Protein AF-A0A919STM3-F1 (afdb_monomer_lite)

Secondary structure (DSSP, 8-state):
------TTPPPPEEEEEEEEEE-GGGHHHHHHHHHHTT-EEEEEEESSSS--EEEEEEEEEEEEHHHHHHHHHHHHHHHHHTT--EEEEEEEE-TT-BT--SSHHHHTTS-TT-EEEEEEEEEE-GGGHHHHHHHHHHHHHHTTEEEEEETT-B-TT--EEEEEEEEEES--HHHHHHHHHHHHHHHHHTT-EEEEEEEEEEEEES-GGGGBTTTB---TT-STTTSSTTHHHHHHHHHTTPPTT-TTS-TT--PPPPBTTEEEEEEE-GGGTTSTT-EEEEEEEESSHHHHHHHHHHHHHHHHHHHHHHHHSGGGGGEEEESGGGHHHHHGGGSPPP-EEEEEESSTT--TTSHHHHHHHHHHHHHT-S-TTT-EEEEEEETTTEEEEEEEEEE-TT--S----------------------------------------PPP------GGG--EEEEEEEE-S---SS--EEEPPTT-SS-EEE--HHHHHHHHHHHHHH-SS-BHHHHHHHHHHHHHS---HHHHHHHHT-TT--GGGGGG----BHHHHHHH-TTS-S-HHHHHHHHHHHHT-

Sequence (577 aa):
MGSAYPPDVSEISGDFETHVTVQAHQSDGLDVFAAEHDLKVVHIELDRGDVTHQPMLTLHGSGTLAEQIRLAGQWCDSLRQAGMHPARVKIEAAPYATGAPVVDRDAAGEPEERYFEHHVKVLLPAAAGMAGLLELTDLATSFGARLSRNARSRDADGNQARFVNQRCWGVGRETSTARLDELVNGLRAAGYEIAKIEQEYVVHDSHLDLDLGWLQPDRPEHTWARKNNDWHTKRDNANRRAPAGEPGYPPTYQPLPSAPGLYQRAAFDPAVKPYPHAFRPGEPVFTDPVQGQRWRDARRTAIQDLLTAIATSRWSEHLVLRGSVTMAAWVGEAAREPGDLDFVVTPPTLTSDSTEARQLLDGILACAGLHPGEAAESAIWTYERADGHRLAIPFDALHTHGVSDEGSRGGAALRGGAALPGGEGSRGDALSRRGGGRRSRRPLRGSRRSVEELGGSLQVDVVFGERLPVDPLPVTLPGVGVPVQAATAGLSLAWKLQWLGTDMWPQGKDLYDAVLLAEHTPVDLALVRQLLDDSTFGPETVLSWIDVDWDNLAAEHPIIEGDVERWVRRLAIALDR

Organism: NCBI:txid113560

InterPro domains:
  IPR014942 Nucleotidyl transferase AbiEii toxin, Type IV TA system [PF08843] (306-534)

Radius of gyration: 32.28 Å; chains: 1; bounding box: 70×63×106 Å

pLDDT: mean 83.09, std 20.55, range [24.83, 98.69]

Structure (mmCIF, N/CA/C/O backbone):
data_AF-A0A919STM3-F1
#
_entry.id   AF-A0A919STM3-F1
#
loop_
_atom_site.group_PDB
_atom_site.id
_atom_site.type_symbol
_atom_site.label_atom_id
_atom_site.label_alt_id
_atom_site.label_comp_id
_atom_site.label_asym_id
_atom_site.label_entity_id
_atom_site.label_seq_id
_atom_site.pdbx_PDB_ins_code
_atom_site.Cartn_x
_atom_site.Cartn_y
_atom_site.Cartn_z
_atom_site.occupancy
_atom_site.B_iso_or_equiv
_atom_site.auth_seq_id
_atom_site.auth_comp_id
_atom_site.auth_asym_id
_atom_site.auth_atom_id
_atom_site.pdbx_PDB_model_num
ATOM 1 N N . MET A 1 1 ? 37.419 27.791 -19.216 1.00 32.41 1 MET A N 1
ATOM 2 C CA . MET A 1 1 ? 38.478 26.773 -19.055 1.00 32.41 1 MET A CA 1
ATOM 3 C C . MET A 1 1 ? 37.829 25.435 -19.337 1.00 32.41 1 MET A C 1
ATOM 5 O O . MET A 1 1 ? 36.884 25.097 -18.642 1.00 32.41 1 MET A O 1
ATOM 9 N N . GLY A 1 2 ? 38.212 24.797 -20.445 1.00 34.94 2 GLY A N 1
ATOM 10 C CA . GLY A 1 2 ? 37.564 23.587 -20.951 1.00 34.94 2 GLY A CA 1
ATOM 11 C C . GLY A 1 2 ? 37.818 22.388 -20.043 1.00 34.94 2 GLY A C 1
ATOM 12 O O . GLY A 1 2 ? 38.958 22.155 -19.646 1.00 34.94 2 GLY A O 1
ATOM 13 N N . SER A 1 3 ? 36.752 21.659 -19.720 1.00 30.22 3 SER A N 1
ATOM 14 C CA . SER A 1 3 ? 36.851 20.330 -19.126 1.00 30.22 3 SER A CA 1
ATOM 15 C C . SER A 1 3 ? 37.298 19.371 -20.226 1.00 30.22 3 SER A C 1
ATOM 17 O O . SER A 1 3 ? 36.591 19.188 -21.217 1.00 30.22 3 SER A O 1
ATOM 19 N N . ALA A 1 4 ? 38.514 18.851 -20.095 1.00 33.72 4 ALA A N 1
ATOM 20 C CA . ALA A 1 4 ? 39.064 17.843 -20.982 1.00 33.72 4 ALA A CA 1
ATOM 21 C C . ALA A 1 4 ? 38.341 16.515 -20.720 1.00 33.72 4 ALA A C 1
ATOM 23 O O . ALA A 1 4 ? 38.491 15.934 -19.647 1.00 33.72 4 ALA A O 1
ATOM 24 N N . TYR A 1 5 ? 37.558 16.051 -21.693 1.00 35.06 5 TYR A N 1
ATOM 25 C CA . TYR A 1 5 ? 37.165 14.645 -21.762 1.00 35.06 5 TYR A CA 1
ATOM 26 C C . TYR A 1 5 ? 38.434 13.784 -21.914 1.00 35.06 5 TYR A C 1
ATOM 28 O O . TYR A 1 5 ? 39.370 14.215 -22.600 1.00 35.06 5 TYR A O 1
ATOM 36 N N . PRO A 1 6 ? 38.510 12.600 -21.280 1.00 37.31 6 PRO A N 1
ATOM 37 C CA . PRO A 1 6 ? 39.618 11.679 -21.501 1.00 37.31 6 PRO A CA 1
ATOM 38 C C . PRO A 1 6 ? 39.720 11.322 -23.001 1.00 37.31 6 PRO A C 1
ATOM 40 O O . PRO A 1 6 ? 38.694 11.126 -23.652 1.00 37.31 6 PRO A O 1
ATOM 43 N N . PRO A 1 7 ? 40.935 11.271 -23.574 1.00 41.50 7 PRO A N 1
ATOM 44 C CA . PRO A 1 7 ? 41.165 11.337 -25.021 1.00 41.50 7 PRO A CA 1
ATOM 45 C C . PRO A 1 7 ? 40.909 10.038 -25.811 1.00 41.50 7 PRO A C 1
ATOM 47 O O . PRO A 1 7 ? 41.457 9.910 -26.900 1.00 41.50 7 PRO A O 1
ATOM 50 N N . ASP A 1 8 ? 40.109 9.090 -25.313 1.00 51.66 8 ASP A N 1
ATOM 51 C CA . ASP A 1 8 ? 39.936 7.790 -25.992 1.00 51.66 8 ASP A CA 1
ATOM 52 C C . ASP A 1 8 ? 38.526 7.176 -25.878 1.00 51.66 8 ASP A C 1
ATOM 54 O O . ASP A 1 8 ? 38.358 5.969 -26.019 1.00 51.66 8 ASP A O 1
ATOM 58 N N . VAL A 1 9 ? 37.490 7.989 -25.627 1.00 57.66 9 VAL A N 1
ATOM 59 C CA . VAL A 1 9 ? 36.097 7.520 -25.760 1.00 57.66 9 VAL A CA 1
ATOM 60 C C . VAL A 1 9 ? 35.651 7.772 -27.193 1.00 57.66 9 VAL A C 1
ATOM 62 O O . VAL A 1 9 ? 35.680 8.912 -27.665 1.00 57.66 9 VAL A O 1
ATOM 65 N N . SER A 1 10 ? 35.258 6.712 -27.895 1.00 64.44 10 SER A N 1
ATOM 66 C CA . SER A 1 10 ? 34.808 6.822 -29.280 1.00 64.44 10 SER A CA 1
ATOM 67 C C . SER A 1 10 ? 33.567 7.727 -29.387 1.00 64.44 10 SER A C 1
ATOM 69 O O . SER A 1 10 ? 32.639 7.652 -28.575 1.00 64.44 10 SER A O 1
ATOM 71 N N . GLU A 1 11 ? 33.565 8.650 -30.357 1.00 86.81 11 GLU A N 1
ATOM 72 C CA . GLU A 1 11 ? 32.399 9.500 -30.615 1.00 86.81 11 GLU A CA 1
ATOM 73 C C . GLU A 1 11 ? 31.251 8.622 -31.125 1.00 86.81 11 GLU A C 1
ATOM 75 O O . GLU A 1 11 ? 31.368 7.986 -32.175 1.00 86.81 11 GLU A O 1
ATOM 80 N N . ILE A 1 12 ? 30.136 8.597 -30.388 1.00 93.94 12 ILE A N 1
ATOM 81 C CA . ILE A 1 12 ? 28.961 7.833 -30.803 1.00 93.94 12 ILE A CA 1
ATOM 82 C C . ILE A 1 12 ? 28.235 8.575 -31.925 1.00 93.94 12 ILE A C 1
ATOM 84 O O . ILE A 1 12 ? 27.899 9.757 -31.778 1.00 93.94 12 ILE A O 1
ATOM 88 N N . SER A 1 13 ? 27.951 7.877 -33.025 1.00 95.88 13 SER A N 1
ATOM 89 C CA . SER A 1 13 ? 27.154 8.413 -34.133 1.00 95.88 13 SER A CA 1
ATOM 90 C C . SER A 1 13 ? 26.261 7.364 -34.795 1.00 95.88 13 SER A C 1
ATOM 92 O O . SER A 1 13 ? 26.614 6.187 -34.899 1.00 95.88 13 SER A O 1
ATOM 94 N N . GLY A 1 14 ? 25.090 7.797 -35.252 1.00 96.44 14 GLY A N 1
ATOM 95 C CA . GLY A 1 14 ? 24.052 6.927 -35.800 1.00 96.44 14 GLY A CA 1
ATOM 96 C C . GLY A 1 14 ? 22.666 7.532 -35.620 1.00 96.44 14 GLY A C 1
ATOM 97 O O . GLY A 1 14 ? 22.532 8.756 -35.571 1.00 96.44 14 GLY A O 1
ATOM 98 N N . ASP A 1 15 ? 21.668 6.660 -35.516 1.00 97.62 15 ASP A N 1
ATOM 99 C CA . ASP A 1 15 ? 20.294 7.017 -35.166 1.00 97.62 15 ASP A CA 1
ATOM 100 C C . ASP A 1 15 ? 20.115 6.983 -33.644 1.00 97.62 15 ASP A C 1
ATOM 102 O O . ASP A 1 15 ? 20.692 6.126 -32.965 1.00 97.62 15 ASP A O 1
ATOM 106 N N . PHE A 1 16 ? 19.312 7.911 -33.128 1.00 97.88 16 PHE A N 1
ATOM 107 C CA . PHE A 1 16 ? 19.027 8.073 -31.710 1.00 97.88 16 PHE A CA 1
ATOM 108 C C . PHE A 1 16 ? 17.535 8.296 -31.457 1.00 97.88 16 PHE A C 1
ATOM 110 O O . PHE A 1 16 ? 16.875 9.043 -32.187 1.00 97.88 16 PHE A O 1
ATOM 117 N N . GLU A 1 17 ? 17.045 7.728 -30.361 1.00 97.81 17 GLU A N 1
ATOM 118 C CA . GLU A 1 17 ? 15.813 8.135 -29.690 1.00 97.81 17 GLU A CA 1
ATOM 119 C C . GLU A 1 17 ? 16.198 8.925 -28.426 1.00 97.81 17 GLU A C 1
ATOM 121 O O . GLU A 1 17 ? 17.200 8.656 -27.762 1.00 97.81 17 GLU A O 1
ATOM 126 N N . THR A 1 18 ? 15.478 10.003 -28.131 1.00 97.88 18 THR A N 1
ATOM 127 C CA . THR A 1 18 ? 15.703 10.815 -26.931 1.00 97.88 18 THR A CA 1
ATOM 128 C C . THR A 1 18 ? 14.398 11.012 -26.192 1.00 97.88 18 THR A C 1
ATOM 130 O O . THR A 1 18 ? 13.428 11.520 -26.757 1.00 97.88 18 THR A O 1
ATOM 133 N N . HIS A 1 19 ? 14.408 10.687 -24.905 1.00 97.94 19 HIS A N 1
ATOM 134 C CA . HIS A 1 19 ? 13.295 10.907 -24.001 1.00 97.94 19 HIS A CA 1
ATOM 135 C C . HIS A 1 19 ? 13.591 12.053 -23.043 1.00 97.94 19 HIS A C 1
ATOM 137 O O . HIS A 1 19 ? 14.604 12.049 -22.342 1.00 97.94 19 HIS A O 1
ATOM 143 N N . VAL A 1 20 ? 12.680 13.024 -22.986 1.00 97.69 20 VAL A N 1
ATOM 144 C CA . VAL A 1 20 ? 12.701 14.091 -21.981 1.00 97.69 20 VAL A CA 1
ATOM 145 C C . VAL A 1 20 ? 11.529 13.884 -21.029 1.00 97.69 20 VAL A C 1
ATOM 147 O O . VAL A 1 20 ? 10.380 14.143 -21.387 1.00 97.69 20 VAL A O 1
ATOM 150 N N . THR A 1 21 ? 11.820 13.400 -19.823 1.00 96.56 21 THR A N 1
ATOM 151 C CA . THR A 1 21 ? 10.833 13.163 -18.761 1.00 96.56 21 THR A CA 1
ATOM 152 C C . THR A 1 21 ? 10.503 14.468 -18.047 1.00 96.56 21 THR A C 1
ATOM 154 O O . THR A 1 21 ? 11.412 15.221 -17.697 1.00 96.56 21 THR A O 1
ATOM 157 N N . VAL A 1 22 ? 9.223 14.727 -17.780 1.00 91.69 22 VAL A N 1
ATOM 158 C CA . VAL A 1 22 ? 8.754 15.844 -16.934 1.00 91.69 22 VAL A CA 1
ATOM 159 C C . VAL A 1 22 ? 8.128 15.316 -15.641 1.00 91.69 22 VAL A C 1
ATOM 161 O O . VAL A 1 22 ? 7.983 14.110 -15.452 1.00 91.69 22 VAL A O 1
ATOM 164 N N . GLN A 1 23 ? 7.765 16.212 -14.725 1.00 86.06 23 GLN A N 1
ATOM 165 C CA . GLN A 1 23 ? 7.086 15.828 -13.485 1.00 86.06 23 GLN A CA 1
ATOM 166 C C . GLN A 1 23 ? 5.721 15.178 -13.773 1.00 86.06 23 GLN A C 1
ATOM 168 O O . GLN A 1 23 ? 4.986 15.650 -14.639 1.00 86.06 23 GLN A O 1
ATOM 173 N N . ALA A 1 24 ? 5.344 14.144 -13.013 1.00 84.94 24 ALA A N 1
ATOM 174 C CA . ALA A 1 24 ? 4.120 13.363 -13.246 1.00 84.94 24 ALA A CA 1
ATOM 175 C C . ALA A 1 24 ? 2.841 14.223 -13.346 1.00 84.94 24 ALA A C 1
ATOM 177 O O . ALA A 1 24 ? 2.043 14.054 -14.266 1.00 84.94 24 ALA A O 1
ATOM 178 N N . HIS A 1 25 ? 2.693 15.218 -12.461 1.00 81.19 25 HIS A N 1
ATOM 179 C CA . HIS A 1 25 ? 1.550 16.143 -12.447 1.00 81.19 25 HIS A CA 1
ATOM 180 C C . HIS A 1 25 ? 1.476 17.076 -13.674 1.00 81.19 25 HIS A C 1
ATOM 182 O O . HIS A 1 25 ? 0.496 17.796 -13.835 1.00 81.19 25 HIS A O 1
ATOM 188 N N . GLN A 1 26 ? 2.506 17.095 -14.529 1.00 83.31 26 GLN A N 1
ATOM 189 C CA . GLN A 1 26 ? 2.565 17.903 -15.751 1.00 83.31 26 GLN A CA 1
ATOM 190 C C . GLN A 1 26 ? 2.187 17.102 -17.010 1.00 83.31 26 GLN A C 1
ATOM 192 O O . GLN A 1 26 ? 2.305 17.636 -18.109 1.00 83.31 26 GLN A O 1
ATOM 197 N N . SER A 1 27 ? 1.719 15.850 -16.872 1.00 86.06 27 SER A N 1
ATOM 198 C CA . SER A 1 27 ? 1.354 14.976 -18.003 1.00 86.06 27 SER A CA 1
ATOM 199 C C . SER A 1 27 ? 0.359 15.632 -18.972 1.00 86.06 27 SER A C 1
ATOM 201 O O . SER A 1 27 ? 0.593 15.609 -20.177 1.00 86.06 27 SER A O 1
ATOM 203 N N . ASP A 1 28 ? -0.713 16.254 -18.472 1.00 83.62 28 ASP A N 1
ATOM 204 C CA . ASP A 1 28 ? -1.732 16.883 -19.331 1.00 83.62 28 ASP A CA 1
ATOM 205 C C . ASP A 1 28 ? -1.168 18.090 -20.097 1.00 83.62 28 ASP A C 1
ATOM 207 O O . ASP A 1 28 ? -1.452 18.289 -21.277 1.00 83.62 28 ASP A O 1
ATOM 211 N N . GLY A 1 29 ? -0.319 18.885 -19.438 1.00 86.38 29 GLY A N 1
ATOM 212 C CA . GLY A 1 29 ? 0.375 20.006 -20.075 1.00 86.38 29 GLY A CA 1
ATOM 213 C C . GLY A 1 29 ? 1.368 19.543 -21.143 1.00 86.38 29 GLY A C 1
ATOM 214 O O . GLY A 1 29 ? 1.496 20.186 -22.186 1.00 86.38 29 GLY A O 1
ATOM 215 N N . LEU A 1 30 ? 2.026 18.402 -20.915 1.00 92.12 30 LEU A N 1
ATOM 216 C CA . LEU A 1 30 ? 2.942 17.802 -21.879 1.00 92.12 30 LEU A CA 1
ATOM 217 C C . LEU A 1 30 ? 2.215 17.337 -23.145 1.00 92.12 30 LEU A C 1
ATOM 219 O O . LEU A 1 30 ? 2.753 17.509 -24.234 1.00 92.12 30 LEU A O 1
ATOM 223 N N . ASP A 1 31 ? 1.001 16.793 -23.022 1.00 89.62 31 ASP A N 1
ATOM 224 C CA . ASP A 1 31 ? 0.201 16.376 -24.181 1.00 89.62 31 ASP A CA 1
ATOM 225 C C . ASP A 1 31 ? -0.165 17.557 -25.079 1.00 89.62 31 ASP A C 1
ATOM 227 O O . ASP A 1 31 ? -0.036 17.469 -26.301 1.00 89.62 31 ASP A O 1
ATOM 231 N N . VAL A 1 32 ? -0.575 18.675 -24.474 1.00 92.00 32 VAL A N 1
ATOM 232 C CA . VAL A 1 32 ? -0.877 19.910 -25.211 1.00 92.00 32 VAL A CA 1
ATOM 233 C C . VAL A 1 32 ? 0.372 20.411 -25.933 1.00 92.00 32 VAL A C 1
ATOM 235 O O . VAL A 1 32 ? 0.332 20.636 -27.141 1.00 92.00 32 VAL A O 1
ATOM 238 N N . PHE A 1 33 ? 1.497 20.511 -25.220 1.00 94.25 33 PHE A N 1
ATOM 239 C CA . PHE A 1 33 ? 2.763 20.951 -25.802 1.00 94.25 33 PHE A CA 1
ATOM 240 C C . PHE A 1 33 ? 3.212 20.047 -26.955 1.00 94.25 33 PHE A C 1
ATOM 242 O O . PHE A 1 33 ? 3.589 20.521 -28.023 1.00 94.25 33 PHE A O 1
ATOM 249 N N . ALA A 1 34 ? 3.160 18.731 -26.768 1.00 94.38 34 ALA A N 1
ATOM 250 C CA . ALA A 1 34 ? 3.586 17.791 -27.790 1.00 94.38 34 ALA A CA 1
ATOM 251 C C . ALA A 1 34 ? 2.698 17.856 -29.040 1.00 94.38 34 ALA A C 1
ATOM 253 O O . ALA A 1 34 ? 3.223 17.808 -30.148 1.00 94.38 34 ALA A O 1
ATOM 254 N N . ALA A 1 35 ? 1.383 18.040 -28.883 1.00 93.25 35 ALA A N 1
ATOM 255 C CA . ALA A 1 35 ? 0.468 18.223 -30.009 1.00 93.25 35 ALA A CA 1
ATOM 256 C C . ALA A 1 35 ? 0.754 19.513 -30.799 1.00 93.25 35 ALA A C 1
ATOM 258 O O . ALA A 1 35 ? 0.709 19.499 -32.028 1.00 93.25 35 ALA A O 1
ATOM 259 N N . GLU A 1 36 ? 1.086 20.615 -30.119 1.00 95.12 36 GLU A N 1
ATOM 260 C CA . GLU A 1 36 ? 1.466 21.883 -30.765 1.00 95.12 36 GLU A CA 1
ATOM 261 C C . GLU A 1 36 ? 2.778 21.782 -31.557 1.00 95.12 36 GLU A C 1
ATOM 263 O O . GLU A 1 36 ? 2.979 22.513 -32.531 1.00 95.12 36 GLU A O 1
ATOM 268 N N . HIS A 1 37 ? 3.657 20.864 -31.157 1.00 94.31 37 HIS A N 1
ATOM 269 C CA . HIS A 1 37 ? 4.985 20.677 -31.732 1.00 94.31 37 HIS A CA 1
ATOM 270 C C . HIS A 1 37 ? 5.132 19.411 -32.599 1.00 94.31 37 HIS A C 1
ATOM 272 O O . HIS A 1 37 ? 6.238 19.140 -33.062 1.00 94.31 37 HIS A O 1
ATOM 278 N N . ASP A 1 38 ? 4.041 18.676 -32.852 1.00 94.00 38 ASP A N 1
ATOM 279 C CA . ASP A 1 38 ? 4.005 17.405 -33.603 1.00 94.00 38 ASP A CA 1
ATOM 280 C C . ASP A 1 38 ? 4.974 16.341 -33.050 1.00 94.00 38 ASP A C 1
ATOM 282 O O . ASP A 1 38 ? 5.724 15.681 -33.770 1.00 94.00 38 ASP A O 1
ATOM 286 N N . LEU A 1 39 ? 4.988 16.200 -31.723 1.00 94.44 39 LEU A N 1
ATOM 287 C CA . LEU A 1 39 ? 5.850 15.274 -30.998 1.00 94.44 39 LEU A CA 1
ATOM 288 C C . LEU A 1 39 ? 5.059 14.152 -30.330 1.00 94.44 39 LEU A C 1
ATOM 290 O O . LEU A 1 39 ? 3.897 14.289 -29.950 1.00 94.44 39 LEU A O 1
ATOM 294 N N . LYS A 1 40 ? 5.730 13.016 -30.143 1.00 93.75 40 LYS A N 1
ATOM 295 C CA . LYS A 1 40 ? 5.160 11.843 -29.479 1.00 93.75 40 LYS A CA 1
ATOM 296 C C . LYS A 1 40 ? 5.336 11.953 -27.965 1.00 93.75 40 LYS A C 1
ATOM 298 O O . LYS A 1 40 ? 6.443 12.194 -27.485 1.00 93.75 40 LYS A O 1
ATOM 303 N N . VAL A 1 41 ? 4.267 11.674 -27.221 1.00 93.19 41 VAL A N 1
ATOM 304 C CA . VAL A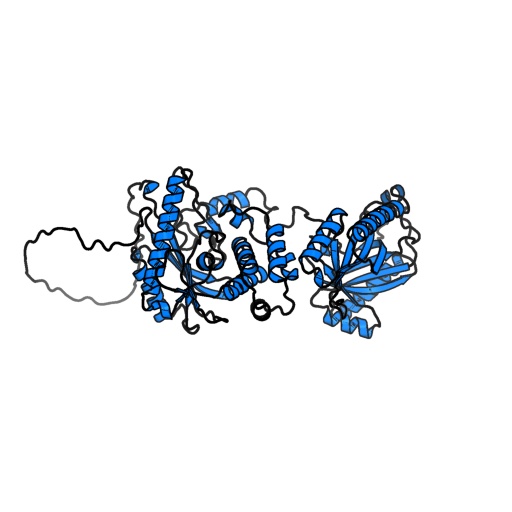 1 41 ? 4.309 11.476 -25.764 1.00 93.19 41 VAL A CA 1
ATOM 305 C C . VAL A 1 41 ? 4.173 9.998 -25.439 1.00 93.19 41 VAL A C 1
ATOM 307 O O . VAL A 1 41 ? 3.324 9.293 -25.990 1.00 93.19 41 VAL A O 1
ATOM 310 N N . VAL A 1 42 ? 4.997 9.533 -24.508 1.00 91.88 42 VAL A N 1
ATOM 311 C CA . VAL A 1 42 ? 4.862 8.229 -23.864 1.00 91.88 42 VAL A CA 1
ATOM 312 C C . VAL A 1 42 ? 4.752 8.469 -22.364 1.00 91.88 42 VAL A C 1
ATOM 314 O O . VAL A 1 42 ? 5.524 9.242 -21.813 1.00 91.88 42 VAL A O 1
ATOM 317 N N . HIS A 1 43 ? 3.802 7.820 -21.696 1.00 92.12 43 HIS A N 1
ATOM 318 C CA . HIS A 1 43 ? 3.705 7.849 -20.238 1.00 92.12 43 HIS A CA 1
ATOM 319 C C . HIS A 1 43 ? 4.002 6.446 -19.725 1.00 92.12 43 HIS A C 1
ATOM 321 O O . HIS A 1 43 ? 3.151 5.560 -19.816 1.00 92.12 43 HIS A O 1
ATOM 327 N N . ILE A 1 44 ? 5.222 6.241 -19.232 1.00 92.44 44 ILE A N 1
ATOM 328 C CA . ILE A 1 44 ? 5.630 4.960 -18.662 1.00 92.44 44 ILE A CA 1
ATOM 329 C C . ILE A 1 44 ? 5.267 4.923 -17.182 1.00 92.44 44 ILE A C 1
ATOM 331 O O . ILE A 1 44 ? 5.584 5.840 -16.431 1.00 92.44 44 ILE A O 1
ATOM 335 N N . GLU A 1 45 ? 4.596 3.847 -16.794 1.00 91.62 45 GLU A N 1
ATOM 336 C CA . GLU A 1 45 ? 4.315 3.480 -15.415 1.00 91.62 45 GLU A CA 1
ATOM 337 C C . GLU A 1 45 ? 5.177 2.277 -15.035 1.00 91.62 45 GLU A C 1
ATOM 339 O O . GLU A 1 45 ? 5.117 1.234 -15.694 1.00 91.62 45 GLU A O 1
ATOM 344 N N . LEU A 1 46 ? 5.991 2.426 -13.995 1.00 91.44 46 LEU A N 1
ATOM 345 C CA . LEU A 1 46 ? 6.807 1.350 -13.436 1.00 91.44 46 LEU A CA 1
ATOM 346 C C . LEU A 1 46 ? 5.974 0.472 -12.495 1.00 91.44 46 LEU A C 1
ATOM 348 O O . LEU A 1 46 ? 5.064 0.965 -11.832 1.00 91.44 46 LEU A O 1
ATOM 352 N N . ASP A 1 47 ? 6.310 -0.819 -12.401 1.00 86.94 47 ASP A N 1
ATOM 353 C CA . ASP A 1 47 ? 5.632 -1.757 -11.490 1.00 86.94 47 ASP A CA 1
ATOM 354 C C . ASP A 1 47 ? 5.854 -1.448 -9.995 1.00 86.94 47 ASP A C 1
ATOM 356 O O . ASP A 1 47 ? 5.061 -1.867 -9.154 1.00 86.94 47 ASP A O 1
ATOM 360 N N . ARG A 1 48 ? 6.920 -0.703 -9.672 1.00 84.56 48 ARG A N 1
ATOM 361 C CA . ARG A 1 48 ? 7.237 -0.093 -8.369 1.00 84.56 48 ARG A CA 1
ATOM 362 C C . ARG A 1 48 ? 8.411 0.882 -8.510 1.00 84.56 48 ARG A C 1
ATOM 364 O O . ARG A 1 48 ? 8.997 1.002 -9.583 1.00 84.56 48 ARG A O 1
ATOM 371 N N . GLY A 1 49 ? 8.790 1.511 -7.403 1.00 82.56 49 GLY A N 1
ATOM 372 C CA . GLY A 1 49 ? 9.892 2.468 -7.305 1.00 82.56 49 GLY A CA 1
ATOM 373 C C . GLY A 1 49 ? 9.416 3.791 -6.717 1.00 82.56 49 GLY A C 1
ATOM 374 O O . GLY A 1 49 ? 8.214 4.005 -6.567 1.00 82.56 49 GLY A O 1
ATOM 375 N N . ASP A 1 50 ? 10.355 4.675 -6.396 1.00 80.38 50 ASP A N 1
ATOM 376 C CA . ASP A 1 50 ? 10.041 5.957 -5.750 1.00 80.38 50 ASP A CA 1
ATOM 377 C C . ASP A 1 50 ? 9.277 6.901 -6.698 1.00 80.38 50 ASP A C 1
ATOM 379 O O . ASP A 1 50 ? 8.437 7.693 -6.268 1.00 80.38 50 ASP A O 1
ATOM 383 N N . VAL A 1 51 ? 9.553 6.810 -8.006 1.00 84.50 51 VAL A N 1
ATOM 384 C CA . VAL A 1 51 ? 8.890 7.591 -9.060 1.00 84.50 51 VAL A CA 1
ATOM 385 C C . VAL A 1 51 ? 8.334 6.650 -10.126 1.00 84.50 51 VAL A C 1
ATOM 387 O O . VAL A 1 51 ? 8.997 6.311 -11.106 1.00 84.50 51 VAL A O 1
ATOM 390 N N . THR A 1 52 ? 7.084 6.228 -9.943 1.00 87.75 52 THR A N 1
ATOM 391 C CA . THR A 1 52 ? 6.432 5.251 -10.829 1.00 87.75 52 THR A CA 1
ATOM 392 C C . THR A 1 52 ? 5.883 5.858 -12.116 1.00 87.75 52 THR A C 1
ATOM 394 O O . THR A 1 52 ? 5.834 5.158 -13.118 1.00 87.75 52 THR A O 1
ATOM 397 N N . HIS A 1 53 ? 5.505 7.138 -12.125 1.00 90.06 53 HIS A N 1
ATOM 398 C CA . HIS A 1 53 ? 4.915 7.816 -13.284 1.00 90.06 53 HIS A CA 1
ATOM 399 C C . HIS A 1 53 ? 5.940 8.689 -14.010 1.00 90.06 53 HIS A C 1
ATOM 401 O O . HIS A 1 53 ? 6.407 9.695 -13.472 1.00 90.06 53 HIS A O 1
ATOM 407 N N . GLN A 1 54 ? 6.255 8.332 -15.255 1.00 93.75 54 GLN A N 1
ATOM 408 C CA . GLN A 1 54 ? 7.249 9.013 -16.084 1.00 93.75 54 GLN A CA 1
ATOM 409 C C . GLN A 1 54 ? 6.631 9.453 -17.427 1.00 93.75 54 GLN A C 1
ATOM 411 O O . GLN A 1 54 ? 6.718 8.727 -18.425 1.00 93.75 54 GLN A O 1
ATOM 416 N N . PRO A 1 55 ? 5.982 10.634 -17.486 1.00 94.00 55 PRO A N 1
ATOM 417 C CA . PRO A 1 55 ? 5.555 11.243 -18.743 1.00 94.00 55 PRO A CA 1
ATOM 418 C C . PRO A 1 55 ? 6.765 11.804 -19.501 1.00 94.00 55 PRO A C 1
ATOM 420 O O . PRO A 1 55 ? 7.545 12.592 -18.963 1.00 94.00 55 PRO A O 1
ATOM 423 N N . MET A 1 56 ? 6.924 11.391 -20.756 1.00 96.00 56 MET A N 1
ATOM 424 C CA . MET A 1 56 ? 8.114 11.631 -21.567 1.00 96.00 56 MET A CA 1
ATOM 425 C C . MET A 1 56 ? 7.768 12.120 -22.968 1.00 96.00 56 MET A C 1
ATOM 427 O O . MET A 1 56 ? 6.965 11.515 -23.681 1.00 96.00 56 MET A O 1
ATOM 431 N N . LEU A 1 57 ? 8.450 13.181 -23.388 1.00 96.50 57 LEU A N 1
ATOM 432 C CA . LEU A 1 57 ? 8.517 13.599 -24.783 1.00 96.50 57 LEU A CA 1
ATOM 433 C C . LEU A 1 57 ? 9.524 12.715 -25.518 1.00 96.50 57 LEU A C 1
ATOM 435 O O . LEU A 1 57 ? 10.631 12.536 -25.021 1.00 96.50 57 LEU A O 1
ATOM 439 N N . THR A 1 58 ? 9.164 12.183 -26.683 1.00 95.88 58 THR A N 1
ATOM 440 C CA . THR A 1 58 ? 10.049 11.338 -27.500 1.00 95.88 58 THR A CA 1
ATOM 441 C C . THR A 1 58 ? 10.478 12.077 -28.760 1.00 95.88 58 THR A C 1
ATOM 443 O O . THR A 1 58 ? 9.639 12.539 -29.536 1.00 95.88 58 THR A O 1
ATOM 446 N N . LEU A 1 59 ? 11.787 12.159 -28.973 1.00 95.25 59 LEU A N 1
ATOM 447 C CA . LEU A 1 59 ? 12.432 12.807 -30.108 1.00 95.25 59 LEU A CA 1
ATOM 448 C C . LEU A 1 59 ? 13.244 11.767 -30.878 1.00 95.25 59 LEU A C 1
ATOM 450 O O . LEU A 1 59 ? 13.866 10.905 -30.268 1.00 95.25 59 LEU A O 1
ATOM 454 N N . HIS A 1 60 ? 13.284 11.887 -32.201 1.00 95.81 60 HIS A N 1
ATOM 455 C CA . HIS A 1 60 ? 14.148 11.063 -33.044 1.00 95.81 60 HIS A CA 1
ATOM 456 C C . HIS A 1 60 ? 15.178 11.959 -33.723 1.00 95.81 60 HIS A C 1
ATOM 458 O O . HIS A 1 60 ? 14.849 13.062 -34.170 1.00 95.81 60 HIS A O 1
ATOM 464 N N . GLY A 1 61 ? 16.413 11.484 -33.821 1.00 94.38 61 GLY A N 1
ATOM 465 C CA . GLY A 1 61 ? 17.497 12.224 -34.449 1.00 94.38 61 GLY A CA 1
ATOM 466 C C . GLY A 1 61 ? 18.569 11.307 -35.016 1.00 94.38 61 GLY A C 1
ATOM 467 O O . GLY A 1 61 ? 18.673 10.142 -34.657 1.00 94.38 61 GLY A O 1
ATOM 468 N N . SER A 1 62 ? 19.384 11.849 -35.912 1.00 96.44 62 SER A N 1
ATOM 469 C CA . SER A 1 62 ? 20.563 11.178 -36.460 1.00 96.44 62 SER A CA 1
ATOM 470 C C . SER A 1 62 ? 21.747 12.138 -36.425 1.00 96.44 62 SER A C 1
ATOM 472 O O . SER A 1 62 ? 21.541 13.347 -36.548 1.00 96.44 62 SER A O 1
ATOM 474 N N . GLY A 1 63 ? 22.972 11.632 -36.309 1.00 96.38 63 GLY A N 1
ATOM 475 C CA . GLY A 1 63 ? 24.183 12.461 -36.297 1.00 96.38 63 GLY A CA 1
ATOM 476 C C . GLY A 1 63 ? 25.152 12.012 -35.217 1.00 96.38 63 GLY A C 1
ATOM 477 O O . GLY A 1 63 ? 25.339 10.809 -35.037 1.00 96.38 63 GLY A O 1
ATOM 478 N N . THR A 1 64 ? 25.765 12.952 -34.498 1.00 97.06 64 THR A N 1
ATOM 479 C CA . THR A 1 64 ? 26.647 12.635 -33.360 1.00 97.06 64 THR A CA 1
ATOM 480 C C . THR A 1 64 ? 25.953 12.833 -32.014 1.00 97.06 64 THR A C 1
ATOM 482 O O . THR A 1 64 ? 25.031 13.642 -31.880 1.00 97.06 64 THR A O 1
ATOM 485 N N . LEU A 1 65 ? 26.427 12.141 -30.974 1.00 95.31 65 LEU A N 1
ATOM 486 C CA . LEU A 1 65 ? 25.925 12.309 -29.604 1.00 95.31 65 LEU A CA 1
ATOM 487 C C . LEU A 1 65 ? 25.988 13.773 -29.135 1.00 95.31 65 LEU A C 1
ATOM 489 O O . LEU A 1 65 ? 25.075 14.257 -28.467 1.00 95.31 65 LEU A O 1
ATOM 493 N N . ALA A 1 66 ? 27.032 14.512 -29.519 1.00 95.25 66 ALA A N 1
ATOM 494 C CA . ALA A 1 66 ? 27.173 15.923 -29.161 1.00 95.25 66 ALA A CA 1
ATOM 495 C C . ALA A 1 66 ? 26.078 16.808 -29.787 1.00 95.25 66 ALA A C 1
ATOM 497 O O . ALA A 1 66 ? 25.681 17.819 -29.200 1.00 95.25 66 ALA A O 1
ATOM 498 N N . GLU A 1 67 ? 25.585 16.450 -30.974 1.00 96.06 67 GLU A N 1
ATOM 499 C CA . GLU A 1 67 ? 24.450 17.118 -31.613 1.00 96.06 67 GLU A CA 1
ATOM 500 C C . GLU A 1 67 ? 23.139 16.770 -30.906 1.00 96.06 67 GLU A C 1
ATOM 502 O O . GLU A 1 67 ? 22.359 17.679 -30.619 1.00 96.06 67 GLU A O 1
ATOM 507 N N . GLN A 1 68 ? 22.941 15.499 -30.539 1.00 97.38 68 GLN A N 1
ATOM 508 C CA . GLN A 1 68 ? 21.738 15.062 -29.822 1.00 97.38 68 GLN A CA 1
ATOM 509 C C . GLN A 1 68 ? 21.631 15.682 -28.424 1.00 97.38 68 GLN A C 1
ATOM 511 O O . GLN A 1 68 ? 20.567 16.173 -28.058 1.00 97.38 68 GLN A O 1
ATOM 516 N N . ILE A 1 69 ? 22.734 15.783 -27.672 1.00 96.50 69 ILE A N 1
ATOM 517 C CA . ILE A 1 69 ? 22.761 16.483 -26.371 1.00 96.50 69 ILE A CA 1
ATOM 518 C C . ILE A 1 69 ? 22.335 17.950 -26.528 1.00 96.50 69 ILE A C 1
ATOM 520 O O . ILE A 1 69 ? 21.577 18.482 -25.715 1.00 96.50 69 ILE A O 1
ATOM 524 N N . ARG A 1 70 ? 22.802 18.621 -27.588 1.00 97.19 70 ARG A N 1
ATOM 525 C CA . ARG A 1 70 ? 22.443 20.018 -27.863 1.00 97.19 70 ARG A CA 1
ATOM 526 C C . ARG A 1 70 ? 20.963 20.156 -28.209 1.00 97.19 70 ARG A C 1
ATOM 528 O O . ARG A 1 70 ? 20.317 21.074 -27.708 1.00 97.19 70 ARG A O 1
ATOM 535 N N . LEU A 1 71 ? 20.439 19.252 -29.037 1.00 96.56 71 LEU A N 1
ATOM 536 C CA . LEU A 1 71 ? 19.026 19.212 -29.410 1.00 96.56 71 LEU A CA 1
ATOM 537 C C . LEU A 1 71 ? 18.135 18.953 -28.187 1.00 96.56 71 LEU A C 1
ATOM 539 O O . LEU A 1 71 ? 17.167 19.679 -27.970 1.00 96.56 71 LEU A O 1
ATOM 543 N N . ALA A 1 72 ? 18.498 17.987 -27.341 1.00 97.00 72 ALA A N 1
ATOM 544 C CA . ALA A 1 72 ? 17.796 17.711 -26.091 1.00 97.00 72 ALA A CA 1
ATOM 545 C C . ALA A 1 72 ? 17.763 18.946 -25.174 1.00 97.00 72 ALA A C 1
ATOM 547 O O . ALA A 1 72 ? 16.717 19.282 -24.615 1.00 97.00 72 ALA A O 1
ATOM 548 N N . GLY A 1 73 ? 18.881 19.677 -25.076 1.00 96.81 73 GLY A N 1
ATOM 549 C CA . GLY A 1 73 ? 18.960 20.946 -24.349 1.00 96.81 73 GLY A CA 1
ATOM 550 C C . GLY A 1 73 ? 17.987 22.012 -24.869 1.00 96.81 73 GLY A C 1
ATOM 551 O O . GLY A 1 73 ? 17.284 22.632 -24.074 1.00 96.81 73 GLY A O 1
ATOM 552 N N . GLN A 1 74 ? 17.876 22.175 -26.192 1.00 97.62 74 GLN A N 1
ATOM 553 C CA . GLN A 1 74 ? 16.932 23.118 -26.815 1.00 97.62 74 GLN A CA 1
ATOM 554 C C . GLN A 1 74 ? 15.471 22.773 -26.497 1.00 97.62 74 GLN A C 1
ATOM 556 O O . GLN A 1 74 ? 14.665 23.662 -26.207 1.00 97.62 74 GLN A O 1
ATOM 561 N N . TRP A 1 75 ? 15.126 21.484 -26.501 1.00 97.56 75 TRP A N 1
ATOM 562 C CA . TRP A 1 75 ? 13.790 21.030 -26.115 1.00 97.56 75 TRP A CA 1
ATOM 563 C C . TRP A 1 75 ? 13.523 21.213 -24.625 1.00 97.56 75 TRP A C 1
ATOM 565 O O . TRP A 1 75 ? 12.439 21.658 -24.255 1.00 97.56 75 TRP A O 1
ATOM 575 N N . CYS A 1 76 ? 14.514 20.970 -23.766 1.00 96.38 76 CYS A N 1
ATOM 576 C CA . CYS A 1 76 ? 14.392 21.256 -22.339 1.00 96.38 76 CYS A CA 1
ATOM 577 C C . CYS A 1 76 ? 14.130 22.745 -22.079 1.00 96.38 76 CYS A C 1
ATOM 579 O O . CYS A 1 76 ? 13.295 23.083 -21.242 1.00 96.38 76 CYS A O 1
ATOM 581 N N . ASP A 1 77 ? 14.804 23.642 -22.800 1.00 96.75 77 ASP A N 1
ATOM 582 C CA . ASP A 1 77 ? 14.569 25.084 -22.687 1.00 96.75 77 ASP A CA 1
ATOM 583 C C . ASP A 1 77 ? 13.182 25.487 -23.197 1.00 96.75 77 ASP A C 1
ATOM 585 O O . ASP A 1 77 ? 12.527 26.324 -22.577 1.00 96.75 77 ASP A O 1
ATOM 589 N N . SER A 1 78 ? 12.700 24.852 -24.266 1.00 96.94 78 SER A N 1
ATOM 590 C CA . SER A 1 78 ? 11.345 25.070 -24.793 1.00 96.94 78 SER A CA 1
ATOM 591 C C . SER A 1 78 ? 10.270 24.608 -23.801 1.00 96.94 78 SER A C 1
ATOM 593 O O . SER A 1 78 ? 9.342 25.359 -23.505 1.00 96.94 78 SER A O 1
ATOM 595 N N . LEU A 1 79 ? 10.443 23.428 -23.194 1.00 93.31 79 LEU A N 1
ATOM 596 C CA . LEU A 1 79 ? 9.567 22.929 -22.127 1.00 93.31 79 LEU A CA 1
ATOM 597 C C . LEU A 1 79 ? 9.547 23.889 -20.926 1.00 93.31 79 LEU A C 1
ATOM 599 O O . LEU A 1 79 ? 8.478 24.215 -20.415 1.00 93.31 79 LEU A O 1
ATOM 603 N N . ARG A 1 80 ? 10.711 24.407 -20.505 1.00 94.31 80 ARG A N 1
ATOM 604 C CA . ARG A 1 80 ? 10.800 25.396 -19.415 1.00 94.31 80 ARG A CA 1
ATOM 605 C C . ARG A 1 80 ? 10.097 26.708 -19.745 1.00 94.31 80 ARG A C 1
ATOM 607 O O . ARG A 1 80 ? 9.450 27.276 -18.870 1.00 94.31 80 ARG A O 1
ATOM 614 N N . GLN A 1 81 ? 10.195 27.186 -20.985 1.00 94.56 81 GLN A N 1
ATOM 615 C CA . GLN A 1 81 ? 9.471 28.381 -21.439 1.00 94.56 81 GLN A CA 1
ATOM 616 C C . GLN A 1 81 ? 7.952 28.172 -21.425 1.00 94.56 81 GLN A C 1
ATOM 618 O O . GLN A 1 81 ? 7.217 29.108 -21.119 1.00 94.56 81 GLN A O 1
ATOM 623 N N . ALA A 1 82 ? 7.495 26.943 -21.670 1.00 90.88 82 ALA A N 1
ATOM 624 C CA . ALA A 1 82 ? 6.100 26.534 -21.523 1.00 90.88 82 ALA A CA 1
ATOM 625 C C . ALA A 1 82 ? 5.682 26.256 -20.059 1.00 90.88 82 ALA A C 1
ATOM 627 O O . ALA A 1 82 ? 4.558 25.831 -19.809 1.00 90.88 82 ALA A O 1
ATOM 628 N N . GLY A 1 83 ? 6.561 26.497 -19.077 1.00 86.38 83 GLY A N 1
ATOM 629 C CA . GLY A 1 83 ? 6.273 26.300 -17.652 1.00 86.38 83 GLY A CA 1
ATOM 630 C C . GLY A 1 83 ? 6.415 24.857 -17.157 1.00 86.38 83 GLY A C 1
ATOM 631 O O . GLY A 1 83 ? 6.026 24.562 -16.028 1.00 86.38 83 GLY A O 1
ATOM 632 N N . MET A 1 84 ? 6.981 23.956 -17.963 1.00 92.25 84 MET A N 1
ATOM 633 C CA . MET A 1 84 ? 7.256 22.572 -17.572 1.00 92.25 84 MET A CA 1
ATOM 634 C C . MET A 1 84 ? 8.670 22.392 -17.015 1.00 92.25 84 MET A C 1
ATOM 636 O O . MET A 1 84 ? 9.585 23.170 -17.293 1.00 92.25 84 MET A O 1
ATOM 640 N N . HIS A 1 85 ? 8.872 21.340 -16.220 1.00 89.69 85 HIS A N 1
ATOM 641 C CA . HIS A 1 85 ? 10.144 21.072 -15.554 1.00 89.69 85 HIS A CA 1
ATOM 642 C C . HIS A 1 85 ? 10.714 19.714 -15.986 1.00 89.69 85 HIS A C 1
ATOM 644 O O . HIS A 1 85 ? 10.328 18.688 -15.421 1.00 89.69 85 HIS A O 1
ATOM 650 N N . PRO A 1 86 ? 11.647 19.691 -16.961 1.00 93.06 86 PRO A N 1
ATOM 651 C CA . PRO A 1 86 ? 12.371 18.477 -17.321 1.00 93.06 86 PRO A CA 1
ATOM 652 C C . PRO A 1 86 ? 13.102 17.891 -16.107 1.00 93.06 86 PRO A C 1
ATOM 654 O O . PRO A 1 86 ? 13.895 18.585 -15.466 1.00 93.06 86 PRO A O 1
ATOM 657 N N . ALA A 1 87 ? 12.823 16.627 -15.801 1.00 92.62 87 ALA A N 1
ATOM 658 C CA . ALA A 1 87 ? 13.364 15.874 -14.672 1.00 92.62 87 ALA A CA 1
ATOM 659 C C . ALA A 1 87 ? 14.492 14.910 -15.081 1.00 92.62 87 ALA A C 1
ATOM 661 O O . ALA A 1 87 ? 15.371 14.632 -14.264 1.00 92.62 87 ALA A O 1
ATOM 662 N N . ARG A 1 88 ? 14.474 14.418 -16.329 1.00 96.19 88 ARG A N 1
ATOM 663 C CA . ARG A 1 88 ? 15.477 13.504 -16.900 1.00 96.19 88 ARG A CA 1
ATOM 664 C C . ARG A 1 88 ? 15.557 13.662 -18.415 1.00 96.19 88 ARG A C 1
ATOM 666 O O . ARG A 1 88 ? 14.545 13.903 -19.069 1.00 96.19 88 ARG A O 1
ATOM 673 N N . VAL A 1 89 ? 16.760 13.507 -18.954 1.00 97.75 89 VAL A N 1
ATOM 674 C CA . VAL A 1 89 ? 17.027 13.321 -20.381 1.00 97.75 89 VAL A CA 1
ATOM 675 C C . VAL A 1 89 ? 17.724 11.977 -20.545 1.00 97.75 89 VAL A C 1
ATOM 677 O O . VAL A 1 89 ? 18.808 11.790 -19.991 1.00 97.75 89 VAL A O 1
ATOM 680 N N . LYS A 1 90 ? 17.114 11.064 -21.303 1.00 97.56 90 LYS A N 1
ATOM 681 C CA . LYS A 1 90 ? 17.709 9.786 -21.710 1.00 97.56 90 LYS A CA 1
ATOM 682 C C . LYS A 1 90 ? 17.928 9.806 -23.223 1.00 97.56 90 LYS A C 1
ATOM 684 O O . LYS A 1 90 ? 16.997 10.122 -23.957 1.00 97.56 90 LYS A O 1
ATOM 689 N N . ILE A 1 91 ? 19.150 9.537 -23.678 1.00 98.06 91 ILE A N 1
ATOM 690 C CA . ILE A 1 91 ? 19.513 9.452 -25.101 1.00 98.06 91 ILE A CA 1
ATOM 691 C C . ILE A 1 91 ? 19.983 8.032 -25.385 1.00 98.06 91 ILE A C 1
ATOM 693 O O . ILE A 1 91 ? 20.934 7.544 -24.767 1.00 98.06 91 ILE A O 1
ATOM 697 N N . GLU A 1 92 ? 19.335 7.408 -26.355 1.00 98.06 92 GLU A N 1
ATOM 698 C CA . GLU A 1 92 ? 19.474 5.999 -26.693 1.00 98.06 92 GLU A CA 1
ATOM 699 C C . GLU A 1 92 ? 19.895 5.907 -28.147 1.00 98.06 92 GLU A C 1
ATOM 701 O O . GLU A 1 92 ? 19.231 6.428 -29.037 1.00 98.06 92 GLU A O 1
ATOM 706 N N . ALA A 1 93 ? 21.055 5.312 -28.390 1.00 97.88 93 ALA A N 1
ATOM 707 C CA . ALA A 1 93 ? 21.540 5.057 -29.731 1.00 97.88 93 ALA A CA 1
ATOM 708 C C . ALA A 1 93 ? 21.035 3.696 -30.213 1.00 97.88 93 ALA A C 1
ATOM 710 O O . ALA A 1 93 ? 20.898 2.753 -29.425 1.00 97.88 93 ALA A O 1
ATOM 711 N N . ALA A 1 94 ? 20.873 3.553 -31.529 1.00 96.88 94 ALA A N 1
ATOM 712 C CA . ALA A 1 94 ? 20.726 2.234 -32.130 1.00 96.88 94 ALA A CA 1
ATOM 713 C C . ALA A 1 94 ? 21.871 1.310 -31.654 1.00 96.88 94 ALA A C 1
ATOM 715 O O . ALA A 1 94 ? 23.024 1.744 -31.567 1.00 96.88 94 ALA A O 1
ATOM 716 N N . PRO A 1 95 ? 21.622 0.013 -31.404 1.00 95.19 95 PRO A N 1
ATOM 717 C CA . PRO A 1 95 ? 22.617 -0.873 -30.793 1.00 95.19 95 PRO A CA 1
ATOM 718 C C . PRO A 1 95 ? 23.830 -1.124 -31.703 1.00 95.19 95 PRO A C 1
ATOM 720 O O . PRO A 1 95 ? 24.851 -1.642 -31.264 1.00 95.19 95 PRO A O 1
ATOM 723 N N . TYR A 1 96 ? 23.714 -0.790 -32.989 1.00 94.88 96 TYR A N 1
ATOM 724 C CA . TYR A 1 96 ? 24.761 -0.864 -34.008 1.00 94.88 96 TYR A CA 1
ATOM 725 C C . TYR A 1 96 ? 25.346 0.509 -34.376 1.00 94.88 96 TYR A C 1
ATOM 727 O O . TYR A 1 96 ? 26.025 0.616 -35.398 1.00 94.88 96 TYR A O 1
ATOM 735 N N . ALA A 1 97 ? 25.070 1.555 -33.590 1.00 95.25 97 ALA A N 1
ATOM 736 C CA . ALA A 1 97 ? 25.665 2.870 -33.784 1.00 95.25 97 ALA A CA 1
ATOM 737 C C . ALA A 1 97 ? 27.197 2.785 -33.777 1.00 95.25 97 ALA A C 1
ATOM 739 O O . ALA A 1 97 ? 27.806 1.970 -33.077 1.00 95.25 97 ALA A O 1
ATOM 740 N N . THR A 1 98 ? 27.831 3.650 -34.564 1.00 95.38 98 THR A N 1
ATOM 741 C CA . THR A 1 98 ? 29.291 3.757 -34.578 1.00 95.38 98 THR A CA 1
ATOM 742 C C . THR A 1 98 ? 29.758 4.156 -33.184 1.00 95.38 98 THR A C 1
ATOM 744 O O . THR A 1 98 ? 29.224 5.107 -32.621 1.00 95.38 98 THR A O 1
ATOM 747 N N . GLY A 1 99 ? 30.731 3.424 -32.639 1.00 92.81 99 GLY A N 1
ATOM 748 C CA . GLY A 1 99 ? 31.266 3.629 -31.290 1.00 92.81 99 GLY A CA 1
ATOM 749 C C . GLY A 1 99 ? 30.549 2.847 -30.180 1.00 92.81 99 GLY A C 1
ATOM 750 O O . GLY A 1 99 ? 31.055 2.796 -29.066 1.00 92.81 99 GLY A O 1
ATOM 751 N N . ALA A 1 100 ? 29.419 2.180 -30.452 1.00 94.75 100 ALA A N 1
ATOM 752 C CA . ALA A 1 100 ? 28.825 1.263 -29.477 1.00 94.75 100 ALA A CA 1
ATOM 753 C C . ALA A 1 100 ? 29.707 0.001 -29.314 1.00 94.75 100 ALA A C 1
ATOM 755 O O . ALA A 1 100 ? 30.142 -0.574 -30.322 1.00 94.75 100 ALA A O 1
ATOM 756 N N . PRO A 1 101 ? 29.974 -0.472 -28.080 1.00 95.62 101 PRO A N 1
ATOM 757 C CA . PRO A 1 101 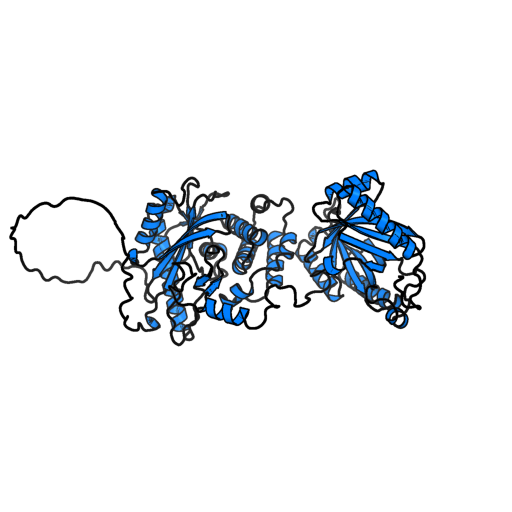? 30.885 -1.587 -27.849 1.00 95.62 101 PRO A CA 1
ATOM 758 C C . PRO A 1 101 ? 30.286 -2.903 -28.354 1.00 95.62 101 PRO A C 1
ATOM 760 O O . PRO A 1 101 ? 29.169 -3.286 -28.001 1.00 95.62 101 PRO A O 1
ATOM 763 N N . VAL A 1 102 ? 31.044 -3.640 -29.169 1.00 95.81 102 VAL A N 1
ATOM 764 C CA . VAL A 1 102 ? 30.587 -4.930 -29.718 1.00 95.81 102 VAL A CA 1
ATOM 765 C 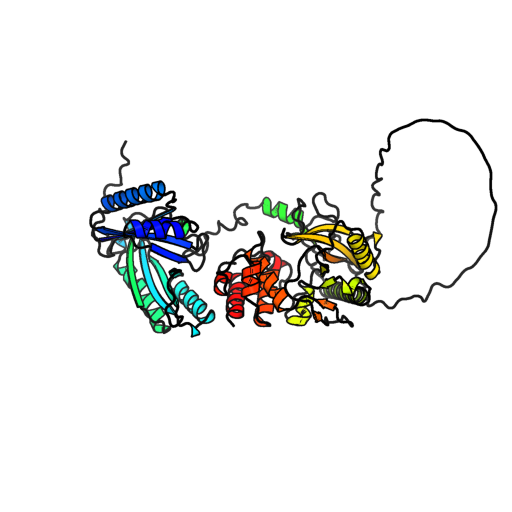C . VAL A 1 102 ? 30.857 -6.074 -28.740 1.00 95.81 102 VAL A C 1
ATOM 767 O O . VAL A 1 102 ? 29.977 -6.907 -28.523 1.00 95.81 102 VAL A O 1
ATOM 770 N N . VAL A 1 103 ? 32.035 -6.081 -28.109 1.00 96.12 103 VAL A N 1
ATOM 771 C CA . VAL A 1 103 ? 32.489 -7.114 -27.160 1.00 96.12 103 VAL A CA 1
ATOM 772 C C . VAL A 1 103 ? 32.764 -6.520 -25.775 1.00 96.12 103 VAL A C 1
ATOM 774 O O . VAL A 1 103 ? 33.084 -5.339 -25.655 1.00 96.12 103 VAL A O 1
ATOM 777 N N . ASP A 1 104 ? 32.697 -7.342 -24.724 1.00 94.75 104 ASP A N 1
ATOM 778 C CA . ASP A 1 104 ? 32.818 -6.900 -23.318 1.00 94.75 104 ASP A CA 1
ATOM 779 C C . ASP A 1 104 ? 34.120 -6.157 -23.009 1.00 94.75 104 ASP A C 1
ATOM 781 O O . ASP A 1 104 ? 34.141 -5.222 -22.213 1.00 94.75 104 ASP A O 1
ATOM 785 N N . ARG A 1 105 ? 35.218 -6.543 -23.668 1.00 93.38 105 ARG A N 1
ATOM 786 C CA . ARG A 1 105 ? 36.507 -5.863 -23.502 1.00 93.38 105 ARG A CA 1
ATOM 787 C C . ARG A 1 105 ? 36.424 -4.385 -23.885 1.00 93.38 105 ARG A C 1
ATOM 789 O O . ARG A 1 105 ? 37.059 -3.568 -23.230 1.00 93.38 105 ARG A O 1
ATOM 796 N N . ASP A 1 106 ? 35.682 -4.064 -24.940 1.00 90.06 106 ASP A N 1
ATOM 797 C CA . ASP A 1 106 ? 35.572 -2.693 -25.434 1.00 90.06 106 ASP A CA 1
ATOM 798 C C . ASP A 1 106 ? 34.616 -1.891 -24.530 1.00 90.06 106 ASP A C 1
ATOM 800 O O . ASP A 1 106 ? 34.890 -0.738 -24.219 1.00 90.06 106 ASP A O 1
ATOM 804 N N . ALA A 1 107 ? 33.573 -2.538 -23.992 1.00 88.56 107 ALA A N 1
ATOM 805 C CA . ALA A 1 107 ? 32.670 -1.935 -23.008 1.00 88.56 107 ALA A CA 1
ATOM 806 C C . ALA A 1 107 ? 33.370 -1.554 -21.690 1.00 88.56 107 ALA A C 1
ATOM 808 O O . ALA A 1 107 ? 32.963 -0.598 -21.041 1.00 88.56 107 ALA A O 1
ATOM 809 N N . ALA A 1 108 ? 34.443 -2.251 -21.303 1.00 82.94 108 ALA A N 1
ATOM 810 C CA . ALA A 1 108 ? 35.226 -1.908 -20.112 1.00 82.94 108 ALA A CA 1
ATOM 811 C C . ALA A 1 108 ? 35.963 -0.556 -20.217 1.00 82.94 108 ALA A C 1
ATOM 813 O O . ALA A 1 108 ? 36.411 -0.030 -19.199 1.00 82.94 108 ALA A O 1
ATOM 814 N N . GLY A 1 109 ? 36.131 -0.019 -21.432 1.00 81.94 109 GLY A N 1
ATOM 815 C CA . GLY A 1 109 ? 36.702 1.309 -21.678 1.00 81.94 109 GLY A CA 1
ATOM 816 C C . GLY A 1 109 ? 35.662 2.431 -21.774 1.00 81.94 109 GLY A C 1
ATOM 817 O O . GLY A 1 109 ? 36.044 3.596 -21.875 1.00 81.94 109 GLY A O 1
ATOM 818 N N . GLU A 1 110 ? 34.371 2.095 -21.754 1.00 86.69 110 GLU A N 1
ATOM 819 C CA . GLU A 1 110 ? 33.273 3.055 -21.855 1.00 86.69 110 GLU A CA 1
ATOM 820 C C . GLU A 1 110 ? 32.930 3.675 -20.486 1.00 86.69 110 GLU A C 1
ATOM 822 O O . GLU A 1 110 ? 33.208 3.074 -19.444 1.00 86.69 110 GLU A O 1
ATOM 827 N N . PRO A 1 111 ? 32.318 4.874 -20.457 1.00 87.19 111 PRO A N 1
ATOM 828 C CA . PRO A 1 111 ? 31.808 5.464 -19.222 1.00 87.19 111 PRO A CA 1
ATOM 829 C C . PRO A 1 111 ? 30.822 4.541 -18.486 1.00 87.19 111 PRO A C 1
ATOM 831 O O . PRO A 1 111 ? 29.980 3.896 -19.114 1.00 87.19 111 PRO A O 1
ATOM 834 N N . GLU A 1 112 ? 30.908 4.504 -17.152 1.00 83.94 112 GLU A N 1
ATOM 835 C CA . GLU A 1 112 ? 30.124 3.595 -16.296 1.00 83.94 112 GLU A CA 1
ATOM 836 C C . GLU A 1 112 ? 28.609 3.823 -16.402 1.00 83.94 112 GLU A C 1
ATOM 838 O O . GLU A 1 112 ? 27.829 2.919 -16.116 1.00 83.94 112 GLU A O 1
ATOM 843 N N . GLU A 1 113 ? 28.184 5.014 -16.830 1.00 84.00 113 GLU A N 1
ATOM 844 C CA . GLU A 1 113 ? 26.787 5.382 -17.050 1.00 84.00 113 GLU A CA 1
ATOM 845 C C . GLU A 1 113 ? 26.176 4.816 -18.344 1.00 84.00 113 GLU A C 1
ATOM 847 O O . GLU A 1 113 ? 24.966 4.944 -18.532 1.00 84.00 113 GLU A O 1
ATOM 852 N N . ARG A 1 114 ? 26.974 4.210 -19.237 1.00 92.19 114 ARG A N 1
ATOM 853 C CA . ARG A 1 114 ? 26.481 3.629 -20.495 1.00 92.19 114 ARG A CA 1
ATOM 854 C C . ARG A 1 114 ? 26.136 2.154 -20.341 1.00 92.19 114 ARG A C 1
ATOM 856 O O . ARG A 1 114 ? 26.874 1.372 -19.741 1.00 92.19 114 ARG A O 1
ATOM 863 N N . TYR A 1 115 ? 25.029 1.750 -20.947 1.00 95.31 115 TYR A N 1
ATOM 864 C CA . TYR A 1 115 ? 24.529 0.381 -20.865 1.00 95.31 115 TYR A CA 1
ATOM 865 C C . TYR A 1 115 ? 23.666 0.040 -22.069 1.00 95.31 115 TYR A C 1
ATOM 867 O O . TYR A 1 115 ? 23.103 0.915 -22.718 1.00 95.31 115 TYR A O 1
ATOM 875 N N . PHE A 1 116 ? 23.535 -1.251 -22.355 1.00 97.62 116 PHE A N 1
ATOM 876 C CA . PHE A 1 116 ? 22.473 -1.709 -23.239 1.00 97.62 116 PHE A CA 1
ATOM 877 C C . PHE A 1 116 ? 21.171 -1.845 -22.450 1.00 97.62 116 PHE A C 1
ATOM 879 O O . PHE A 1 116 ? 21.176 -2.363 -21.329 1.00 97.62 116 PHE A O 1
ATOM 886 N N . GLU A 1 117 ? 20.063 -1.404 -23.031 1.00 97.19 117 GLU A N 1
ATOM 887 C CA . GLU A 1 117 ? 18.721 -1.563 -22.474 1.00 97.19 117 GLU A CA 1
ATOM 888 C C . GLU A 1 117 ? 17.855 -2.369 -23.445 1.00 97.19 117 GLU A C 1
ATOM 890 O O . GLU A 1 117 ? 17.960 -2.239 -24.667 1.00 97.19 117 GLU A O 1
ATOM 895 N N . HIS A 1 118 ? 17.044 -3.267 -22.893 1.00 98.12 118 HIS A N 1
ATOM 896 C CA . HIS A 1 118 ? 16.096 -4.075 -23.645 1.00 98.12 118 HIS A CA 1
ATOM 897 C C . HIS A 1 118 ? 14.675 -3.731 -23.225 1.00 98.12 118 HIS A C 1
ATOM 899 O O . HIS A 1 118 ? 14.393 -3.670 -22.028 1.00 98.12 118 HIS A O 1
ATOM 905 N N . HIS A 1 119 ? 13.774 -3.635 -24.199 1.00 96.94 119 HIS A N 1
ATOM 906 C CA . HIS A 1 119 ? 12.339 -3.491 -23.979 1.00 96.94 119 HIS A CA 1
ATOM 907 C C . HIS A 1 119 ? 11.599 -4.598 -24.734 1.00 96.94 119 HIS A C 1
ATOM 909 O O . HIS A 1 119 ? 11.476 -4.574 -25.961 1.00 96.94 119 HIS A O 1
ATOM 915 N N . VAL A 1 120 ? 11.093 -5.596 -24.008 1.00 97.88 120 VAL A N 1
ATOM 916 C CA . VAL A 1 120 ? 10.298 -6.687 -24.590 1.00 97.88 120 VAL A CA 1
ATOM 917 C C . VAL A 1 120 ? 8.824 -6.442 -24.293 1.00 97.88 120 VAL A C 1
ATOM 919 O O . VAL A 1 120 ? 8.381 -6.562 -23.154 1.00 97.88 120 VAL A O 1
ATOM 922 N N . LYS A 1 121 ? 8.044 -6.094 -25.317 1.00 96.25 121 LYS A N 1
ATOM 923 C CA . LYS A 1 121 ? 6.601 -5.875 -25.194 1.00 96.25 121 LYS A CA 1
ATOM 924 C C . LYS A 1 121 ? 5.863 -7.212 -25.220 1.00 96.25 121 LYS A C 1
ATOM 926 O O . LYS A 1 121 ? 5.780 -7.854 -26.267 1.00 96.25 121 LYS A O 1
ATOM 931 N N . VAL A 1 122 ? 5.289 -7.586 -24.086 1.00 94.69 122 VAL A N 1
ATOM 932 C CA . VAL A 1 122 ? 4.474 -8.782 -23.869 1.00 94.69 122 VAL A CA 1
ATOM 933 C C . VAL A 1 122 ? 2.993 -8.408 -23.834 1.00 94.69 122 VAL A C 1
ATOM 935 O O . VAL A 1 122 ? 2.616 -7.386 -23.255 1.00 94.69 122 VAL A O 1
ATOM 938 N N . LEU A 1 123 ? 2.147 -9.232 -24.453 1.00 91.50 123 LEU A N 1
ATOM 939 C CA . LEU A 1 123 ? 0.696 -9.153 -24.304 1.00 91.50 123 LEU A CA 1
ATOM 940 C C . LEU A 1 123 ? 0.258 -10.090 -23.179 1.00 91.50 123 LEU A C 1
ATOM 942 O O . LEU A 1 123 ? 0.431 -11.304 -23.265 1.00 91.50 123 LEU A O 1
ATOM 946 N N . LEU A 1 124 ? -0.301 -9.513 -22.117 1.00 90.31 124 LEU A N 1
ATOM 947 C CA . LEU A 1 124 ? -0.882 -10.244 -21.001 1.00 90.31 124 LEU A CA 1
ATOM 948 C C . LEU A 1 124 ? -2.409 -10.293 -21.180 1.00 90.31 124 LEU A C 1
ATOM 950 O O . LEU A 1 124 ? -3.052 -9.235 -21.156 1.00 90.31 124 LEU A O 1
ATOM 954 N N . PRO A 1 125 ? -3.006 -11.486 -21.363 1.00 88.25 125 PRO A N 1
ATOM 955 C CA . PRO A 1 125 ? -4.450 -11.618 -21.514 1.00 88.25 125 PRO A CA 1
ATOM 956 C C . PRO A 1 125 ? -5.204 -11.091 -20.293 1.00 88.25 125 PRO A C 1
ATOM 958 O O . PRO A 1 125 ? -4.792 -11.338 -19.161 1.00 88.25 125 PRO A O 1
ATOM 961 N N . ALA A 1 126 ? -6.354 -10.444 -20.502 1.00 83.88 126 ALA A N 1
ATOM 962 C CA . ALA A 1 126 ? -7.196 -9.965 -19.397 1.00 83.88 126 ALA A CA 1
ATOM 963 C C . ALA A 1 126 ? -7.567 -11.091 -18.410 1.00 83.88 126 ALA A C 1
ATOM 965 O O . ALA A 1 126 ? -7.554 -10.894 -17.199 1.00 83.88 126 ALA A O 1
ATOM 966 N N . ALA A 1 127 ? -7.822 -12.295 -18.936 1.00 88.06 127 ALA A N 1
ATOM 967 C CA . ALA A 1 127 ? -8.171 -13.483 -18.157 1.00 88.06 127 ALA A CA 1
ATOM 968 C C . ALA A 1 127 ? -7.049 -13.990 -17.231 1.00 88.06 127 ALA A C 1
ATOM 970 O O . ALA A 1 127 ? -7.321 -14.800 -16.350 1.00 88.06 127 ALA A O 1
ATOM 971 N N . ALA A 1 128 ? -5.804 -13.543 -17.426 1.00 90.25 128 ALA A N 1
ATOM 972 C CA . ALA A 1 128 ? -4.695 -13.890 -16.543 1.00 90.25 128 ALA A CA 1
ATOM 973 C C . ALA A 1 128 ? -4.807 -13.184 -15.174 1.00 90.25 128 ALA A C 1
ATOM 975 O O . ALA A 1 128 ? -4.271 -13.683 -14.182 1.00 90.25 128 ALA A O 1
ATOM 976 N N . GLY A 1 129 ? -5.520 -12.049 -15.123 1.00 91.06 129 GLY A N 1
ATOM 977 C CA . GLY A 1 129 ? -5.754 -11.274 -13.907 1.00 91.06 129 GLY A CA 1
ATOM 978 C C . GLY A 1 129 ? -4.466 -10.887 -13.178 1.00 91.06 129 GLY A C 1
ATOM 979 O O . GLY A 1 129 ? -3.377 -10.811 -13.758 1.00 91.06 129 GLY A O 1
ATOM 980 N N . MET A 1 130 ? -4.589 -10.666 -11.874 1.00 93.62 130 MET A N 1
ATOM 981 C CA . MET A 1 130 ? -3.462 -10.334 -11.008 1.00 93.62 130 MET A CA 1
ATOM 982 C C . MET A 1 130 ? -2.476 -11.495 -10.845 1.00 93.62 130 MET A C 1
ATOM 984 O O . MET A 1 130 ? -1.270 -11.276 -10.771 1.00 93.62 130 MET A O 1
ATOM 988 N N . ALA A 1 131 ? -2.967 -12.738 -10.821 1.00 94.75 131 ALA A N 1
ATOM 989 C CA . ALA A 1 131 ? -2.112 -13.915 -10.672 1.00 94.75 131 ALA A CA 1
ATOM 990 C C . ALA A 1 131 ? -1.106 -14.030 -11.829 1.00 94.75 131 ALA A C 1
ATOM 992 O O . ALA A 1 131 ? 0.093 -14.143 -11.587 1.00 94.75 131 ALA A O 1
ATOM 993 N N . GLY A 1 132 ? -1.571 -13.903 -13.075 1.00 94.56 132 GLY A N 1
ATOM 994 C CA . GLY A 1 132 ? -0.692 -13.936 -14.242 1.00 94.56 132 GLY A CA 1
ATOM 995 C C . GLY A 1 132 ? 0.239 -12.727 -14.339 1.00 94.56 132 GLY A C 1
ATOM 996 O O . GLY A 1 132 ? 1.369 -12.865 -14.802 1.00 94.56 132 GLY A O 1
ATOM 997 N N . LEU A 1 133 ? -0.184 -11.548 -13.861 1.00 94.19 133 LEU A N 1
ATOM 998 C CA . LEU A 1 133 ? 0.718 -10.397 -13.758 1.00 94.19 133 LEU A CA 1
ATOM 999 C C . LEU A 1 133 ? 1.885 -10.694 -12.806 1.00 94.19 133 LEU A C 1
ATOM 1001 O O . LEU A 1 133 ? 3.030 -10.423 -13.154 1.00 94.19 133 LEU A O 1
ATOM 1005 N N . LEU A 1 134 ? 1.612 -11.280 -11.638 1.00 95.19 134 LEU A N 1
ATOM 1006 C CA . LEU A 1 134 ? 2.644 -11.634 -10.660 1.00 95.19 134 LEU A CA 1
ATOM 1007 C C . LEU A 1 134 ? 3.574 -12.745 -11.164 1.00 95.19 134 LEU A C 1
ATOM 1009 O O . LEU A 1 134 ? 4.784 -12.646 -10.975 1.00 95.19 134 LEU A O 1
ATOM 1013 N N . GLU A 1 135 ? 3.043 -13.754 -11.860 1.00 96.06 135 GLU A N 1
ATOM 1014 C CA . GLU A 1 135 ? 3.858 -14.788 -12.513 1.00 96.06 135 GLU A CA 1
ATOM 1015 C C . GLU A 1 135 ? 4.803 -14.190 -13.566 1.00 96.06 135 GLU A C 1
ATOM 1017 O O . GLU A 1 135 ? 5.981 -14.553 -13.628 1.00 96.06 135 GLU A O 1
ATOM 1022 N N . LEU A 1 136 ? 4.317 -13.237 -14.372 1.00 96.25 136 LEU A N 1
ATOM 1023 C CA . LEU A 1 136 ? 5.147 -12.505 -15.328 1.00 96.25 136 LEU A CA 1
ATOM 1024 C C . LEU A 1 136 ? 6.220 -11.666 -14.617 1.00 96.25 136 LEU A 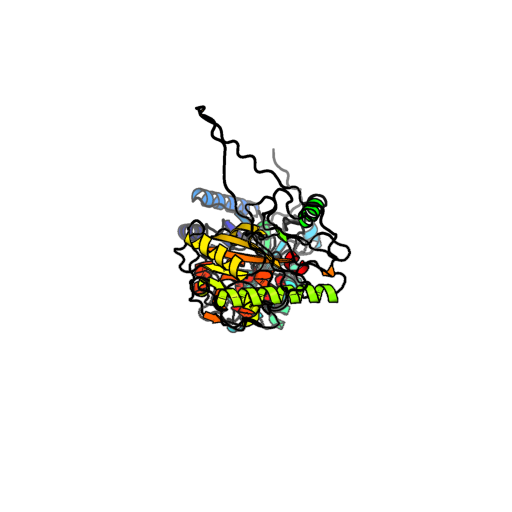C 1
ATOM 1026 O O . LEU A 1 136 ? 7.367 -11.647 -15.066 1.00 96.25 136 LEU A O 1
ATOM 1030 N N . THR A 1 137 ? 5.877 -11.004 -13.507 1.00 94.31 137 THR A N 1
ATOM 1031 C CA . THR A 1 137 ? 6.827 -10.228 -12.693 1.00 94.31 137 THR A CA 1
ATOM 1032 C C . THR A 1 137 ? 7.941 -11.108 -12.130 1.00 94.31 137 THR A C 1
ATOM 1034 O O . THR A 1 137 ? 9.116 -10.740 -12.221 1.00 94.31 137 THR A O 1
ATOM 1037 N N . ASP A 1 138 ? 7.610 -12.279 -11.583 1.00 94.94 138 ASP A N 1
ATOM 1038 C CA . ASP A 1 138 ? 8.596 -13.211 -11.025 1.00 94.94 138 ASP A CA 1
ATOM 1039 C C . ASP A 1 138 ? 9.510 -13.779 -12.117 1.00 94.94 138 ASP A C 1
ATOM 1041 O O . ASP A 1 138 ? 10.734 -13.828 -11.951 1.00 94.94 138 ASP A O 1
ATOM 1045 N N . LEU A 1 139 ? 8.939 -14.133 -13.273 1.00 97.19 139 LEU A N 1
ATOM 1046 C CA . LEU A 1 139 ? 9.710 -14.599 -14.421 1.00 97.19 139 LEU A CA 1
ATOM 1047 C C . LEU A 1 139 ? 10.668 -13.514 -14.925 1.00 97.19 139 LEU A C 1
ATOM 1049 O O . LEU A 1 139 ? 11.855 -13.784 -15.093 1.00 97.19 139 LEU A O 1
ATOM 1053 N N . ALA A 1 140 ? 10.189 -12.283 -15.120 1.00 96.00 140 ALA A N 1
ATOM 1054 C CA . ALA A 1 140 ? 11.028 -11.150 -15.506 1.00 96.00 140 ALA A CA 1
ATOM 1055 C C . ALA A 1 140 ? 12.167 -10.921 -14.500 1.00 96.00 140 ALA A C 1
ATOM 1057 O O . ALA A 1 140 ? 13.332 -10.814 -14.891 1.00 96.00 140 ALA A O 1
ATOM 1058 N N . THR A 1 141 ? 11.847 -10.937 -13.203 1.00 93.56 141 THR A N 1
ATOM 1059 C CA . THR A 1 141 ? 12.822 -10.734 -12.123 1.00 93.56 141 THR A CA 1
ATOM 1060 C C . THR A 1 141 ? 13.919 -11.796 -12.145 1.00 93.56 141 THR A C 1
ATOM 1062 O O . THR A 1 141 ? 15.085 -11.471 -11.918 1.00 93.56 141 THR A O 1
ATOM 1065 N N . SER A 1 142 ? 13.594 -13.046 -12.498 1.00 95.50 142 SER A N 1
ATOM 1066 C CA . SER A 1 142 ? 14.590 -14.121 -12.617 1.00 95.50 142 SER A CA 1
ATOM 1067 C C . SER A 1 142 ? 15.668 -13.864 -13.684 1.00 95.50 142 SER A C 1
ATOM 1069 O O . SER A 1 142 ? 16.779 -14.378 -13.565 1.00 95.50 142 SER A O 1
ATOM 1071 N N . PHE A 1 143 ? 15.376 -13.012 -14.671 1.00 95.25 143 PHE A N 1
ATOM 1072 C CA . PHE A 1 143 ? 16.315 -12.562 -15.705 1.00 95.25 143 PHE A CA 1
ATOM 1073 C C . PHE A 1 143 ? 16.946 -11.192 -15.401 1.00 95.25 143 PHE A C 1
ATOM 1075 O O . PHE A 1 143 ? 17.569 -10.586 -16.276 1.00 95.25 143 PHE A O 1
ATOM 1082 N N . GLY A 1 144 ? 16.775 -10.664 -14.184 1.00 93.25 144 GLY A N 1
ATOM 1083 C CA . GLY A 1 144 ? 17.204 -9.308 -13.828 1.00 93.25 144 GLY A CA 1
ATOM 1084 C C . GLY A 1 144 ? 16.433 -8.215 -14.576 1.00 93.25 144 GLY A C 1
ATOM 1085 O O . GLY A 1 144 ? 16.965 -7.128 -14.796 1.00 93.25 144 GLY A O 1
ATOM 1086 N N . ALA A 1 145 ? 15.205 -8.519 -15.005 1.00 95.69 145 ALA A N 1
ATOM 1087 C CA . ALA A 1 145 ? 14.320 -7.606 -15.711 1.00 95.69 145 ALA A CA 1
ATOM 1088 C C . ALA A 1 145 ? 13.117 -7.214 -14.841 1.00 95.69 145 ALA A C 1
ATOM 1090 O O . ALA A 1 145 ? 12.768 -7.922 -13.897 1.00 95.69 145 ALA A O 1
ATOM 1091 N N . ARG A 1 146 ? 12.462 -6.091 -15.154 1.00 94.50 146 ARG A N 1
ATOM 1092 C CA . ARG A 1 146 ? 11.271 -5.616 -14.426 1.00 94.50 146 ARG A CA 1
ATOM 1093 C C . ARG A 1 146 ? 10.191 -5.070 -15.334 1.00 94.50 146 ARG A C 1
ATOM 1095 O O . ARG A 1 146 ? 10.459 -4.679 -16.475 1.00 94.50 146 ARG A O 1
ATOM 1102 N N . LEU A 1 147 ? 8.958 -5.082 -14.833 1.00 94.44 147 LEU A N 1
ATOM 1103 C CA . LEU A 1 147 ? 7.812 -4.682 -15.624 1.00 94.44 147 LEU A CA 1
ATOM 1104 C C . LEU A 1 147 ? 7.640 -3.166 -15.606 1.00 94.44 147 LEU A C 1
ATOM 1106 O O . LEU A 1 147 ? 7.851 -2.487 -14.601 1.00 94.44 147 LEU A O 1
ATOM 1110 N N . SER A 1 148 ? 7.216 -2.648 -16.745 1.00 94.00 148 SER A N 1
ATOM 1111 C CA . SER A 1 148 ? 6.578 -1.345 -16.863 1.00 94.00 148 SER A CA 1
ATOM 1112 C C . SER A 1 148 ? 5.416 -1.449 -17.847 1.00 94.00 148 SER A C 1
ATOM 1114 O O . SER A 1 148 ? 5.204 -2.476 -18.504 1.00 94.00 148 SER A O 1
ATOM 1116 N N . ARG A 1 149 ? 4.618 -0.397 -17.961 1.00 91.12 149 ARG A N 1
ATOM 1117 C CA . ARG A 1 149 ? 3.554 -0.299 -18.962 1.00 91.12 149 ARG A CA 1
ATOM 1118 C C . ARG A 1 149 ? 3.453 1.117 -19.482 1.00 91.12 149 ARG A C 1
ATOM 1120 O O . ARG A 1 149 ? 3.849 2.060 -18.813 1.00 91.12 149 ARG A O 1
ATOM 1127 N N . ASN A 1 150 ? 2.865 1.274 -20.659 1.00 84.00 150 ASN A N 1
ATOM 1128 C CA . ASN A 1 150 ? 2.374 2.584 -21.052 1.00 84.00 150 ASN A CA 1
ATOM 1129 C C . ASN A 1 150 ? 0.984 2.768 -20.426 1.00 84.00 150 ASN A C 1
ATOM 1131 O O . ASN A 1 150 ? 0.084 1.975 -20.718 1.00 84.00 150 ASN A O 1
ATOM 1135 N N . ALA A 1 151 ? 0.814 3.805 -19.601 1.00 68.44 151 ALA A N 1
ATOM 1136 C CA . ALA A 1 151 ? -0.442 4.177 -18.934 1.00 68.44 151 ALA A CA 1
ATOM 1137 C C . ALA A 1 151 ? -1.655 4.169 -19.885 1.00 68.44 151 ALA A C 1
ATOM 1139 O O . ALA A 1 151 ? -2.796 3.932 -19.498 1.00 68.44 151 ALA A O 1
ATOM 1140 N N . ARG A 1 152 ? -1.387 4.426 -21.171 1.00 63.00 152 ARG A N 1
ATOM 1141 C CA . ARG A 1 152 ? -2.373 4.688 -22.219 1.00 63.00 152 ARG A CA 1
ATOM 1142 C C . ARG A 1 152 ? -2.714 3.472 -23.084 1.00 63.00 152 ARG A C 1
ATOM 1144 O O . ARG A 1 152 ? -3.489 3.614 -24.025 1.00 63.00 152 ARG A O 1
ATOM 1151 N N . SER A 1 153 ? -2.146 2.288 -22.823 1.00 59.47 153 SER A N 1
ATOM 1152 C CA . SER A 1 153 ? -2.346 1.104 -23.675 1.00 59.47 153 SER A CA 1
ATOM 1153 C C . SER A 1 153 ? -3.099 -0.030 -22.970 1.00 59.47 153 SER A C 1
ATOM 1155 O O . SER A 1 153 ? -2.488 -0.927 -22.387 1.00 59.47 153 SER A O 1
ATOM 1157 N N . ARG A 1 154 ? -4.429 -0.023 -23.094 1.00 59.03 154 ARG A N 1
ATOM 1158 C CA . ARG A 1 154 ? -5.270 -1.232 -23.041 1.00 59.03 154 ARG A CA 1
ATOM 1159 C C . ARG A 1 154 ? -5.880 -1.413 -24.425 1.00 59.03 154 ARG A C 1
ATOM 1161 O O . ARG A 1 154 ? -6.308 -0.422 -25.017 1.00 59.03 154 ARG A O 1
ATOM 1168 N N . ASP A 1 155 ? -5.855 -2.624 -24.971 1.00 62.19 155 ASP A N 1
ATOM 1169 C CA . ASP A 1 155 ? -6.558 -2.872 -26.232 1.00 62.19 155 ASP A CA 1
ATOM 1170 C C . ASP A 1 155 ? -8.073 -3.034 -25.997 1.00 62.19 155 ASP A C 1
ATOM 1172 O O . ASP A 1 155 ? -8.544 -3.079 -24.857 1.00 62.19 155 ASP A O 1
ATOM 1176 N N . ALA A 1 156 ? -8.853 -3.056 -27.081 1.00 60.75 156 ALA A N 1
ATOM 1177 C CA . ALA A 1 156 ? -10.314 -3.148 -27.025 1.00 60.75 156 ALA A CA 1
ATOM 1178 C C . ALA A 1 156 ? -10.819 -4.454 -26.380 1.00 60.75 156 ALA A C 1
ATOM 1180 O O . ALA A 1 156 ? -11.943 -4.488 -25.883 1.00 60.75 156 ALA A O 1
ATOM 1181 N N . ASP A 1 157 ? -9.978 -5.490 -26.361 1.00 65.25 157 ASP A N 1
ATOM 1182 C CA . ASP A 1 157 ? -10.259 -6.803 -25.780 1.00 65.25 157 ASP A CA 1
ATOM 1183 C C . ASP A 1 157 ? -9.852 -6.880 -24.293 1.00 65.25 157 ASP A C 1
ATOM 1185 O O . ASP A 1 157 ? -10.018 -7.911 -23.640 1.00 65.25 157 ASP A O 1
ATOM 1189 N N . GLY A 1 158 ? -9.345 -5.775 -23.729 1.00 71.44 158 GLY A N 1
ATOM 1190 C CA . GLY A 1 158 ? -8.925 -5.666 -22.335 1.00 71.44 158 GLY A CA 1
ATOM 1191 C C . GLY A 1 158 ? -7.545 -6.260 -22.049 1.00 71.44 158 GLY A C 1
ATOM 1192 O O . GLY A 1 158 ? -7.130 -6.269 -20.885 1.00 71.44 158 GLY A O 1
ATOM 1193 N N . ASN A 1 159 ? -6.816 -6.726 -23.070 1.00 79.00 159 ASN A N 1
ATOM 1194 C CA . ASN A 1 159 ? -5.458 -7.212 -22.886 1.00 79.00 159 ASN A CA 1
ATOM 1195 C C . ASN A 1 159 ? -4.531 -6.068 -22.505 1.00 79.00 159 ASN A C 1
ATOM 1197 O O . ASN A 1 159 ? -4.696 -4.890 -22.854 1.00 79.00 159 ASN A O 1
ATOM 1201 N N . GLN A 1 160 ? -3.507 -6.458 -21.767 1.00 84.88 160 GLN A N 1
ATOM 1202 C CA . GLN A 1 160 ? -2.573 -5.553 -21.154 1.00 84.88 160 GLN A CA 1
ATOM 1203 C C . GLN A 1 160 ? -1.223 -5.678 -21.843 1.00 84.88 160 GLN A C 1
ATOM 1205 O O . GLN A 1 160 ? -0.568 -6.713 -21.767 1.00 84.88 160 GLN A O 1
ATOM 1210 N N . ALA A 1 161 ? -0.775 -4.605 -22.490 1.00 89.69 161 ALA A N 1
ATOM 1211 C CA . ALA A 1 161 ? 0.607 -4.527 -22.934 1.00 89.69 161 ALA A CA 1
ATOM 1212 C C . ALA A 1 161 ? 1.514 -4.235 -21.728 1.00 89.69 161 ALA A C 1
ATOM 1214 O O . ALA A 1 161 ? 1.312 -3.248 -21.013 1.00 89.69 161 ALA A O 1
ATOM 1215 N N . ARG A 1 162 ? 2.511 -5.091 -21.509 1.00 93.62 162 ARG A N 1
ATOM 1216 C CA . ARG A 1 162 ? 3.568 -4.921 -20.507 1.00 93.62 162 ARG A CA 1
ATOM 1217 C C . ARG A 1 162 ? 4.919 -4.887 -21.201 1.00 93.62 162 ARG A C 1
ATOM 1219 O O . ARG A 1 162 ? 5.143 -5.631 -22.147 1.00 93.62 162 ARG A O 1
ATOM 1226 N N . PHE A 1 163 ? 5.811 -4.022 -20.749 1.00 95.62 163 PHE A N 1
ATOM 1227 C CA . PHE A 1 163 ? 7.211 -4.037 -21.150 1.00 95.62 163 PHE A CA 1
ATOM 1228 C C . PHE A 1 163 ? 8.007 -4.777 -20.085 1.00 95.62 163 PHE A C 1
ATOM 1230 O O . PHE A 1 163 ? 7.887 -4.470 -18.903 1.00 95.62 163 PHE A O 1
ATOM 1237 N N . VAL A 1 164 ? 8.810 -5.748 -20.505 1.00 97.44 164 VAL A N 1
ATOM 1238 C CA . VAL A 1 164 ? 9.823 -6.400 -19.680 1.00 97.44 164 VAL A CA 1
ATOM 1239 C C . VAL A 1 164 ? 11.152 -5.725 -19.998 1.00 97.44 164 VAL A C 1
ATOM 1241 O O . VAL A 1 164 ? 11.632 -5.815 -21.130 1.00 97.44 164 VAL A O 1
ATOM 1244 N N . ASN A 1 165 ? 11.700 -5.005 -19.022 1.00 97.31 165 ASN A N 1
ATOM 1245 C CA . ASN A 1 165 ? 12.840 -4.109 -19.201 1.00 97.31 165 ASN A CA 1
ATOM 1246 C C . ASN A 1 165 ? 14.083 -4.707 -18.552 1.00 97.31 165 ASN A C 1
ATOM 1248 O O . ASN A 1 165 ? 14.019 -5.081 -17.384 1.00 97.31 165 ASN A O 1
ATOM 1252 N N . GLN A 1 166 ? 15.202 -4.784 -19.270 1.00 96.69 166 GLN A N 1
ATOM 1253 C CA . GLN A 1 166 ? 16.458 -5.359 -18.770 1.00 96.69 166 GLN A CA 1
ATOM 1254 C C . GLN A 1 166 ? 17.624 -4.416 -19.075 1.00 96.69 166 GLN A C 1
ATOM 1256 O O . GLN A 1 166 ? 17.754 -3.955 -20.206 1.00 96.69 166 GLN A O 1
ATOM 1261 N N . ARG A 1 167 ? 18.500 -4.166 -18.091 1.00 95.31 167 ARG A N 1
ATOM 1262 C CA . ARG A 1 167 ? 19.723 -3.363 -18.274 1.00 95.31 167 ARG A CA 1
ATOM 1263 C C . ARG A 1 167 ? 20.972 -4.227 -18.221 1.00 95.31 167 ARG A C 1
ATOM 1265 O O . ARG A 1 167 ? 21.172 -4.994 -17.282 1.00 95.31 167 ARG A O 1
ATOM 1272 N N . CYS A 1 168 ? 21.841 -4.055 -19.207 1.00 94.88 168 CYS A N 1
ATOM 1273 C CA . CYS A 1 168 ? 23.092 -4.780 -19.356 1.00 94.88 168 CYS A CA 1
ATOM 1274 C C . CYS A 1 168 ? 24.277 -3.810 -19.265 1.00 94.88 168 CYS A C 1
ATOM 1276 O O . CYS A 1 168 ? 24.680 -3.191 -20.249 1.00 94.88 168 CYS A O 1
ATOM 1278 N N . TRP A 1 169 ? 24.834 -3.695 -18.059 1.00 92.69 169 TRP A N 1
ATOM 1279 C CA . TRP A 1 169 ? 25.969 -2.824 -17.741 1.00 92.69 169 TRP A CA 1
ATOM 1280 C C . TRP A 1 169 ? 27.313 -3.482 -18.054 1.00 92.69 169 TRP A C 1
ATOM 1282 O O . TRP A 1 169 ? 27.471 -4.685 -17.828 1.00 92.69 169 TRP A O 1
ATOM 1292 N N . GLY A 1 170 ? 28.283 -2.684 -18.514 1.00 92.12 170 GLY A N 1
ATOM 1293 C CA . GLY A 1 170 ? 29.688 -3.094 -18.653 1.00 92.12 170 GLY A CA 1
ATOM 1294 C C . GLY A 1 170 ? 29.936 -4.257 -19.619 1.00 92.12 170 GLY A C 1
ATOM 1295 O O . GLY A 1 170 ? 30.936 -4.959 -19.488 1.00 92.12 170 GLY A O 1
ATOM 1296 N N . VAL A 1 171 ? 29.018 -4.497 -20.555 1.00 95.50 171 VAL A N 1
ATOM 1297 C CA . VAL A 1 171 ? 29.097 -5.586 -21.535 1.00 95.50 171 VAL A CA 1
ATOM 1298 C C . VAL A 1 171 ? 28.946 -5.053 -22.952 1.00 95.50 171 VAL A C 1
ATOM 1300 O O . VAL A 1 171 ? 28.334 -4.009 -23.175 1.00 95.50 171 VAL A O 1
ATOM 1303 N N . GLY A 1 172 ? 29.512 -5.776 -23.914 1.00 96.62 172 GLY A N 1
ATOM 1304 C CA . GLY A 1 172 ? 29.344 -5.486 -25.330 1.00 96.62 172 GLY A CA 1
ATOM 1305 C C . GLY A 1 172 ? 28.007 -5.995 -25.861 1.00 96.62 172 GLY A C 1
ATOM 1306 O O . GLY A 1 172 ? 27.318 -6.806 -25.231 1.00 96.62 172 GLY A O 1
ATOM 1307 N N . ARG A 1 173 ? 27.660 -5.549 -27.070 1.00 97.56 173 ARG A N 1
ATOM 1308 C CA . ARG A 1 173 ? 26.427 -5.930 -27.763 1.00 97.56 173 ARG A CA 1
ATOM 1309 C C . ARG A 1 173 ? 26.231 -7.443 -27.846 1.00 97.56 173 ARG A C 1
ATOM 1311 O O . ARG A 1 173 ? 25.108 -7.890 -27.668 1.00 97.56 173 ARG A O 1
ATOM 1318 N N . GLU A 1 174 ? 27.282 -8.224 -28.105 1.00 98.12 174 GLU A N 1
ATOM 1319 C CA . GLU A 1 174 ? 27.176 -9.689 -28.223 1.00 98.12 174 GLU A CA 1
ATOM 1320 C C . GLU A 1 174 ? 26.633 -10.337 -26.940 1.00 98.12 174 GLU A C 1
ATOM 1322 O O . GLU A 1 174 ? 25.661 -11.091 -26.985 1.00 98.12 174 GLU A O 1
ATOM 1327 N N . THR A 1 175 ? 27.205 -9.987 -25.785 1.00 98.19 175 THR A N 1
ATOM 1328 C CA . THR A 1 175 ? 26.748 -10.473 -24.476 1.00 98.19 175 THR A CA 1
ATOM 1329 C C . THR A 1 175 ? 25.363 -9.930 -24.131 1.00 98.19 175 THR A C 1
ATOM 1331 O O . THR A 1 175 ? 24.532 -10.666 -23.597 1.00 98.19 175 THR A O 1
ATOM 1334 N N . SER A 1 176 ? 25.083 -8.662 -24.453 1.00 97.69 176 SER A N 1
ATOM 1335 C CA . SER A 1 176 ? 23.755 -8.077 -24.244 1.00 97.69 176 SER A CA 1
ATOM 1336 C C . SER A 1 176 ? 22.677 -8.815 -25.040 1.00 97.69 176 SER A C 1
ATOM 1338 O O . SER A 1 176 ? 21.672 -9.233 -24.474 1.00 97.69 176 SER A O 1
ATOM 1340 N N . THR A 1 177 ? 22.909 -9.060 -26.331 1.00 98.56 177 THR A N 1
ATOM 1341 C CA . THR A 1 177 ? 21.977 -9.799 -27.191 1.00 98.56 177 THR A CA 1
ATOM 1342 C C . THR A 1 177 ? 21.796 -11.240 -26.713 1.00 98.56 177 THR A C 1
ATOM 1344 O O . THR A 1 177 ? 20.670 -11.722 -26.692 1.00 98.56 177 THR A O 1
ATOM 1347 N N . ALA A 1 178 ? 22.847 -11.909 -26.229 1.00 98.50 178 ALA A N 1
ATOM 1348 C CA . ALA A 1 178 ? 22.705 -13.245 -25.647 1.00 98.50 178 ALA A CA 1
ATOM 1349 C C . ALA A 1 178 ? 21.785 -13.260 -24.406 1.00 98.50 178 ALA A C 1
ATOM 1351 O O . ALA A 1 178 ? 20.966 -14.167 -24.259 1.00 98.50 178 ALA A O 1
ATOM 1352 N N . ARG A 1 179 ? 21.871 -12.241 -23.537 1.00 98.38 179 ARG A N 1
ATOM 1353 C CA . ARG A 1 179 ? 20.965 -12.083 -22.380 1.00 98.38 179 ARG A CA 1
ATOM 1354 C C . ARG A 1 179 ? 19.528 -11.773 -22.805 1.00 98.38 179 ARG A C 1
ATOM 1356 O O . ARG A 1 179 ? 18.591 -12.286 -22.195 1.00 98.38 179 ARG A O 1
ATOM 1363 N N . LEU A 1 180 ? 19.354 -10.971 -23.857 1.00 98.62 180 LEU A N 1
ATOM 1364 C CA . LEU A 1 180 ? 18.043 -10.716 -24.454 1.00 98.62 180 LEU A CA 1
ATOM 1365 C C . LEU A 1 180 ? 17.422 -12.001 -25.009 1.00 98.62 180 LEU A C 1
ATOM 1367 O O . LEU A 1 180 ? 16.253 -12.277 -24.749 1.00 98.62 180 LEU A O 1
ATOM 1371 N N . ASP A 1 181 ? 18.200 -12.799 -25.739 1.00 98.62 181 ASP A N 1
ATOM 1372 C CA . ASP A 1 181 ? 17.748 -14.077 -26.286 1.00 98.62 181 ASP A CA 1
ATOM 1373 C C . ASP A 1 181 ? 17.325 -15.040 -25.169 1.00 98.62 181 ASP A C 1
ATOM 1375 O O . ASP A 1 181 ? 16.298 -15.709 -25.289 1.00 98.62 181 ASP A O 1
ATOM 1379 N N . GLU A 1 182 ? 18.069 -15.090 -24.060 1.00 98.56 182 GLU A N 1
ATOM 1380 C CA . GLU A 1 182 ? 17.709 -15.883 -22.881 1.00 98.56 182 GLU A CA 1
ATOM 1381 C C . GLU A 1 182 ? 16.359 -15.443 -22.286 1.00 98.56 182 GLU A C 1
ATOM 1383 O O . GLU A 1 182 ? 15.464 -16.276 -22.116 1.00 98.56 182 GLU A O 1
ATOM 1388 N N . LEU A 1 183 ? 16.172 -14.135 -22.070 1.00 98.38 183 LEU A N 1
ATOM 1389 C CA . LEU A 1 183 ? 14.914 -13.555 -21.591 1.00 98.38 183 LEU A CA 1
ATOM 1390 C C . LEU A 1 183 ? 13.741 -13.870 -22.539 1.00 98.38 183 LEU A C 1
ATOM 1392 O O . LEU A 1 183 ? 12.688 -14.341 -22.108 1.00 98.38 183 LEU A O 1
ATOM 1396 N N . VAL A 1 184 ? 13.916 -13.639 -23.842 1.00 98.69 184 VAL A N 1
ATOM 1397 C CA . VAL A 1 184 ? 12.889 -13.874 -24.871 1.00 98.69 184 VAL A CA 1
ATOM 1398 C C . VAL A 1 184 ? 12.513 -15.353 -24.949 1.00 98.69 184 VAL A C 1
ATOM 1400 O O . VAL A 1 184 ? 11.329 -15.686 -25.062 1.00 98.69 184 VAL A O 1
ATOM 1403 N N . ASN A 1 185 ? 13.495 -16.251 -24.873 1.00 98.56 185 ASN A N 1
ATOM 1404 C CA . ASN A 1 185 ? 13.249 -17.688 -24.860 1.00 98.56 185 ASN A CA 1
ATOM 1405 C C . ASN A 1 185 ? 12.516 -18.119 -23.585 1.00 98.56 185 ASN A C 1
ATOM 1407 O O . ASN A 1 185 ? 11.581 -18.912 -23.681 1.00 98.56 185 ASN A O 1
ATOM 1411 N N . GLY A 1 186 ? 12.874 -17.563 -22.423 1.00 98.38 186 GLY A N 1
ATOM 1412 C CA . GLY A 1 186 ? 12.171 -17.793 -21.160 1.00 98.38 186 GLY A CA 1
ATOM 1413 C C . GLY A 1 186 ? 10.700 -17.373 -21.215 1.00 98.38 186 GLY A C 1
ATOM 1414 O O . GLY A 1 186 ? 9.819 -18.167 -20.888 1.00 98.38 186 GLY A O 1
ATOM 1415 N N . LEU A 1 187 ? 10.420 -16.165 -21.715 1.00 98.06 187 LEU A N 1
ATOM 1416 C CA . LEU A 1 187 ? 9.055 -15.652 -21.890 1.00 98.06 187 LEU A CA 1
ATOM 1417 C C . LEU A 1 187 ? 8.226 -16.529 -22.841 1.00 98.06 187 LEU A C 1
ATOM 1419 O O . LEU A 1 187 ? 7.099 -16.904 -22.517 1.00 98.06 187 LEU A O 1
ATOM 1423 N N . ARG A 1 188 ? 8.789 -16.914 -23.994 1.00 97.88 188 ARG A N 1
ATOM 1424 C CA . ARG A 1 188 ? 8.112 -17.803 -24.956 1.00 97.88 188 ARG A CA 1
ATOM 1425 C C . ARG A 1 188 ? 7.872 -19.199 -24.388 1.00 97.88 188 ARG A C 1
ATOM 1427 O O . ARG A 1 188 ? 6.810 -19.766 -24.622 1.00 97.88 188 ARG A O 1
ATOM 1434 N N . ALA A 1 189 ? 8.833 -19.752 -23.648 1.00 97.75 189 ALA A N 1
ATOM 1435 C CA . ALA A 1 189 ? 8.696 -21.058 -23.006 1.00 97.75 189 ALA A CA 1
ATOM 1436 C C . ALA A 1 189 ? 7.590 -21.064 -21.938 1.00 97.75 189 ALA A C 1
ATOM 1438 O O . ALA A 1 189 ? 6.905 -22.072 -21.781 1.00 97.75 189 ALA A O 1
ATOM 1439 N N . ALA A 1 190 ? 7.379 -19.932 -21.261 1.00 96.25 190 ALA A N 1
ATOM 1440 C CA . ALA A 1 190 ? 6.264 -19.718 -20.342 1.00 96.25 190 ALA A CA 1
ATOM 1441 C C . ALA A 1 190 ? 4.923 -19.409 -21.046 1.00 96.25 190 ALA A C 1
ATOM 1443 O O . ALA A 1 190 ? 3.902 -19.274 -20.382 1.00 96.25 190 ALA A O 1
ATOM 1444 N N . GLY A 1 191 ? 4.902 -19.334 -22.383 1.00 95.19 191 GLY A N 1
ATOM 1445 C CA . GLY A 1 191 ? 3.684 -19.159 -23.178 1.00 95.19 191 GLY A CA 1
ATOM 1446 C C . GLY A 1 191 ? 3.262 -17.708 -23.420 1.00 95.19 191 GLY A C 1
ATOM 1447 O O . GLY A 1 191 ? 2.165 -17.485 -23.928 1.00 95.19 191 GLY A O 1
ATOM 1448 N N . TYR A 1 192 ? 4.105 -16.724 -23.095 1.00 95.19 192 TYR A N 1
ATOM 1449 C CA . TYR A 1 192 ? 3.793 -15.314 -23.326 1.00 95.19 192 TYR A CA 1
ATOM 1450 C C . TYR A 1 192 ? 3.942 -14.917 -24.801 1.00 95.19 192 TYR A C 1
ATOM 1452 O O . TYR A 1 192 ? 4.939 -15.237 -25.458 1.00 95.19 192 TYR A O 1
ATOM 1460 N N . GLU A 1 193 ? 2.971 -14.157 -25.315 1.00 94.19 193 GLU A N 1
ATOM 1461 C CA . GLU A 1 193 ? 3.042 -13.563 -26.649 1.00 94.19 193 GLU A CA 1
ATOM 1462 C C . GLU A 1 193 ? 3.888 -12.283 -26.622 1.00 94.19 193 GLU A C 1
ATOM 1464 O O . GLU A 1 193 ? 3.596 -11.335 -25.891 1.00 94.19 193 GLU A O 1
ATOM 1469 N N . ILE A 1 194 ? 4.935 -12.246 -27.449 1.00 96.00 194 ILE A N 1
ATOM 1470 C CA . ILE A 1 194 ? 5.826 -11.090 -27.584 1.00 96.00 194 ILE A CA 1
ATOM 1471 C C . ILE A 1 194 ? 5.437 -10.307 -28.838 1.00 96.00 194 ILE A C 1
ATOM 1473 O O . ILE A 1 194 ? 5.624 -10.784 -29.956 1.00 96.00 194 ILE A O 1
ATOM 1477 N N . ALA A 1 195 ? 4.947 -9.085 -28.644 1.00 94.19 195 ALA A N 1
ATOM 1478 C CA . ALA A 1 195 ? 4.509 -8.197 -29.716 1.00 94.19 195 ALA A CA 1
ATOM 1479 C C . ALA A 1 195 ? 5.656 -7.381 -30.331 1.00 94.19 195 ALA A C 1
ATOM 1481 O O . ALA A 1 195 ? 5.610 -7.038 -31.511 1.00 94.19 195 ALA A O 1
ATOM 1482 N N . LYS A 1 196 ? 6.666 -7.017 -29.533 1.00 95.94 196 LYS A N 1
ATOM 1483 C CA . LYS A 1 196 ? 7.805 -6.201 -29.979 1.00 95.94 196 LYS A CA 1
ATOM 1484 C C . LYS A 1 196 ? 9.023 -6.471 -29.101 1.00 95.94 196 LYS A C 1
ATOM 1486 O O . LYS A 1 196 ? 8.871 -6.716 -27.909 1.00 95.94 196 LYS A O 1
ATOM 1491 N N . ILE A 1 197 ? 10.211 -6.413 -29.690 1.00 98.00 197 ILE A N 1
ATOM 1492 C CA . ILE A 1 197 ? 11.492 -6.491 -28.987 1.00 98.00 197 ILE A CA 1
ATOM 1493 C C . ILE A 1 197 ? 12.321 -5.301 -29.451 1.00 98.00 197 ILE A C 1
ATOM 1495 O O . ILE A 1 197 ? 12.455 -5.091 -30.657 1.00 98.00 197 ILE A O 1
ATOM 1499 N N . GLU A 1 198 ? 12.860 -4.546 -28.506 1.00 96.94 198 GLU A N 1
ATOM 1500 C CA . GLU A 1 198 ? 13.780 -3.441 -28.758 1.00 96.94 198 GLU A CA 1
ATOM 1501 C C . GLU A 1 198 ? 15.045 -3.649 -27.929 1.00 96.94 198 GLU A C 1
ATOM 1503 O O . GLU A 1 198 ? 14.986 -4.131 -26.795 1.00 96.94 198 GLU A O 1
ATOM 1508 N N . GLN A 1 199 ? 16.184 -3.325 -28.530 1.00 97.75 199 GLN A N 1
ATOM 1509 C CA . GLN A 1 199 ? 17.494 -3.310 -27.894 1.00 97.75 199 GLN A CA 1
ATOM 1510 C C . GLN A 1 199 ? 18.167 -2.011 -28.308 1.00 97.75 199 GLN A C 1
ATOM 1512 O O . GLN A 1 199 ? 18.301 -1.751 -29.503 1.00 97.75 199 GLN A O 1
ATOM 1517 N N . GLU A 1 200 ? 18.618 -1.239 -27.334 1.00 97.75 200 GLU A N 1
ATOM 1518 C CA . GLU A 1 200 ? 19.219 0.075 -27.540 1.00 97.75 200 GLU A CA 1
ATOM 1519 C C . GLU A 1 200 ? 20.475 0.216 -26.682 1.00 97.75 200 GLU A C 1
ATOM 1521 O O . GLU A 1 200 ? 20.706 -0.563 -25.753 1.00 97.75 200 GLU A O 1
ATOM 1526 N N . TYR A 1 201 ? 21.330 1.176 -27.025 1.00 97.88 201 TYR A N 1
ATOM 1527 C CA . TYR A 1 201 ? 22.512 1.515 -26.241 1.00 97.88 201 TYR A CA 1
ATOM 1528 C C . TYR A 1 201 ? 22.325 2.901 -25.626 1.00 97.88 201 TYR A C 1
ATOM 1530 O O . TYR A 1 201 ? 22.381 3.914 -26.325 1.00 97.88 201 TYR A O 1
ATOM 1538 N N . VAL A 1 202 ? 22.086 2.950 -24.318 1.00 97.38 202 VAL A N 1
ATOM 1539 C CA . VAL A 1 202 ? 21.913 4.194 -23.570 1.00 97.38 202 VAL A CA 1
ATOM 1540 C C . VAL A 1 202 ? 23.270 4.866 -23.427 1.00 97.38 202 VAL A C 1
ATOM 1542 O O . VAL A 1 202 ? 24.196 4.333 -22.814 1.00 97.38 202 VAL A O 1
ATOM 1545 N N . VAL A 1 203 ? 23.389 6.050 -24.021 1.00 96.38 203 VAL A N 1
ATOM 1546 C CA . VAL A 1 203 ? 24.651 6.801 -24.125 1.00 96.38 203 VAL A CA 1
ATOM 1547 C C . VAL A 1 203 ? 24.672 8.058 -23.267 1.00 96.38 203 VAL A C 1
ATOM 1549 O O . VAL A 1 203 ? 25.744 8.628 -23.044 1.00 96.38 203 VAL A O 1
ATOM 1552 N N . HIS A 1 204 ? 23.504 8.493 -22.794 1.00 95.06 204 HIS A N 1
ATOM 1553 C CA . HIS A 1 204 ? 23.352 9.569 -21.826 1.00 95.06 204 HIS A CA 1
ATOM 1554 C C . HIS A 1 204 ? 22.078 9.369 -21.007 1.00 95.06 204 HIS A C 1
ATOM 1556 O O . HIS A 1 204 ? 21.005 9.174 -21.572 1.00 95.06 204 HIS A O 1
ATOM 1562 N N . ASP A 1 205 ? 22.193 9.495 -19.690 1.00 94.56 205 ASP A N 1
ATOM 1563 C CA . ASP A 1 205 ? 21.068 9.485 -18.765 1.00 94.56 205 ASP A CA 1
ATOM 1564 C C . ASP A 1 205 ? 21.326 10.504 -17.655 1.00 94.56 205 ASP A C 1
ATOM 1566 O O . ASP A 1 205 ? 22.199 10.321 -16.806 1.00 94.56 205 ASP A O 1
ATOM 1570 N N . SER A 1 206 ? 20.609 11.626 -17.691 1.00 93.56 206 SER A N 1
ATOM 1571 C CA . SER A 1 206 ? 20.901 12.748 -16.801 1.00 93.56 206 SER A CA 1
ATOM 1572 C C . SER A 1 206 ? 20.463 12.516 -15.352 1.00 93.56 206 SER A C 1
ATOM 1574 O O . SER A 1 206 ? 20.825 13.319 -14.493 1.00 93.56 206 SER A O 1
ATOM 1576 N N . HIS A 1 207 ? 19.618 11.511 -15.083 1.00 88.88 207 HIS A N 1
ATOM 1577 C CA . HIS A 1 207 ? 19.026 11.303 -13.760 1.00 88.88 207 HIS A CA 1
ATOM 1578 C C . HIS A 1 207 ? 18.505 9.867 -13.577 1.00 88.88 207 HIS A C 1
ATOM 1580 O O . HIS A 1 207 ? 17.302 9.629 -13.451 1.00 88.88 207 HIS A O 1
ATOM 1586 N N . LEU A 1 208 ? 19.436 8.911 -13.529 1.00 87.69 208 LEU A N 1
ATOM 1587 C CA . LEU A 1 208 ? 19.148 7.487 -13.316 1.00 87.69 208 LEU A CA 1
ATOM 1588 C C . LEU A 1 208 ? 18.373 7.213 -12.011 1.00 87.69 208 LEU A C 1
ATOM 1590 O O . LEU A 1 208 ? 17.638 6.232 -11.923 1.00 87.69 208 LEU A O 1
ATOM 1594 N N . ASP A 1 209 ? 18.508 8.094 -11.013 1.00 85.50 209 ASP A N 1
ATOM 1595 C CA . ASP A 1 209 ? 17.874 7.955 -9.698 1.00 85.50 209 ASP A CA 1
ATOM 1596 C C . ASP A 1 209 ? 16.332 7.989 -9.742 1.00 85.50 209 ASP A C 1
ATOM 1598 O O . ASP A 1 209 ? 15.691 7.556 -8.786 1.00 85.50 209 ASP A O 1
ATOM 1602 N N . LEU A 1 210 ? 15.714 8.418 -10.854 1.00 86.50 210 LEU A N 1
ATOM 1603 C CA . LEU A 1 210 ? 14.262 8.265 -11.049 1.00 86.50 210 LEU A CA 1
ATOM 1604 C C . LEU A 1 210 ? 13.805 6.796 -11.066 1.00 86.50 210 LEU A C 1
ATOM 1606 O O . LEU A 1 210 ? 12.630 6.527 -10.842 1.00 86.50 210 LEU A O 1
ATOM 1610 N N . ASP A 1 211 ? 14.721 5.852 -11.293 1.00 89.75 211 ASP A N 1
ATOM 1611 C CA . ASP A 1 211 ? 14.436 4.415 -11.311 1.00 89.75 211 ASP A CA 1
ATOM 1612 C C . ASP A 1 211 ? 14.798 3.719 -9.980 1.00 89.75 211 ASP A C 1
ATOM 1614 O O . ASP A 1 211 ? 14.825 2.483 -9.904 1.00 89.75 211 ASP A O 1
ATOM 1618 N N . LEU A 1 212 ? 15.115 4.483 -8.923 1.00 85.75 212 LEU A N 1
ATOM 1619 C CA . LEU A 1 212 ? 15.391 3.925 -7.597 1.00 85.75 212 LEU A CA 1
ATOM 1620 C C . LEU A 1 212 ? 14.197 3.102 -7.095 1.00 85.75 212 LEU A C 1
ATOM 1622 O O . LEU A 1 212 ? 13.037 3.502 -7.187 1.00 85.75 212 LEU A O 1
ATOM 1626 N N . GLY A 1 213 ? 14.499 1.904 -6.592 1.00 80.19 213 GLY A N 1
ATOM 1627 C CA . GLY A 1 213 ? 13.498 0.947 -6.123 1.00 80.19 213 GLY A CA 1
ATOM 1628 C C . GLY A 1 213 ? 12.812 0.128 -7.226 1.00 80.19 213 GLY A C 1
ATOM 1629 O O . GLY A 1 213 ? 12.043 -0.771 -6.879 1.00 80.19 213 GLY A O 1
ATOM 1630 N N . TRP A 1 214 ? 13.099 0.369 -8.516 1.00 88.31 214 TRP A N 1
ATOM 1631 C CA . TRP A 1 214 ? 12.539 -0.392 -9.643 1.00 88.31 214 TRP A CA 1
ATOM 1632 C C . TRP A 1 214 ? 13.405 -1.603 -10.046 1.00 88.31 214 TRP A C 1
ATOM 1634 O O . TRP A 1 214 ? 13.161 -2.710 -9.565 1.00 88.31 214 TRP A O 1
ATOM 1644 N N . LEU A 1 215 ? 14.426 -1.410 -10.899 1.00 79.88 215 LEU A N 1
ATOM 1645 C CA . LEU A 1 215 ? 15.300 -2.475 -11.441 1.00 79.88 215 LEU A CA 1
ATOM 1646 C C . LEU A 1 215 ? 16.365 -2.973 -10.458 1.00 79.88 215 LEU A C 1
ATOM 1648 O O . LEU A 1 215 ? 16.791 -4.122 -10.533 1.00 79.88 215 LEU A O 1
ATOM 1652 N N . GLN A 1 216 ? 16.805 -2.110 -9.545 1.00 64.19 216 GLN A N 1
ATOM 1653 C CA . GLN A 1 216 ? 17.692 -2.485 -8.451 1.00 64.19 216 GLN A CA 1
ATOM 1654 C C . GLN A 1 216 ? 16.833 -2.635 -7.195 1.00 64.19 216 GLN A C 1
ATOM 1656 O O . GLN A 1 216 ? 16.478 -1.617 -6.592 1.00 64.19 216 GLN A O 1
ATOM 1661 N N . PRO A 1 217 ? 16.455 -3.862 -6.792 1.00 46.69 217 PRO A N 1
ATOM 1662 C CA . PRO A 1 217 ? 15.938 -4.056 -5.453 1.00 46.69 217 PRO A CA 1
ATOM 1663 C C . PRO A 1 217 ? 17.072 -3.717 -4.477 1.00 46.69 217 PRO A C 1
ATOM 1665 O O . PRO A 1 217 ? 18.117 -4.361 -4.455 1.00 46.69 217 PRO A O 1
ATOM 1668 N N . ASP A 1 218 ? 16.843 -2.651 -3.718 1.00 43.38 218 ASP A N 1
ATOM 1669 C CA . ASP A 1 218 ? 17.560 -2.261 -2.512 1.00 43.38 218 ASP A CA 1
ATOM 1670 C C . ASP A 1 218 ? 19.024 -1.810 -2.704 1.00 43.38 218 ASP A C 1
ATOM 1672 O O . ASP A 1 218 ? 19.976 -2.569 -2.515 1.00 43.38 218 ASP A O 1
ATOM 1676 N N . ARG A 1 219 ? 19.244 -0.491 -2.845 1.00 35.00 219 ARG A N 1
ATOM 1677 C CA . ARG A 1 219 ? 20.294 0.094 -1.994 1.00 35.00 219 ARG A CA 1
ATOM 1678 C C . ARG A 1 219 ? 19.753 0.016 -0.559 1.00 35.00 219 ARG A C 1
ATOM 1680 O O . ARG A 1 219 ? 18.669 0.555 -0.333 1.00 35.00 219 ARG A O 1
ATOM 1687 N N . PRO A 1 220 ? 20.459 -0.583 0.422 1.00 37.53 220 PRO A N 1
ATOM 1688 C CA . PRO A 1 220 ? 20.018 -0.726 1.827 1.00 37.53 220 PRO A CA 1
ATOM 1689 C C . PRO A 1 220 ? 19.833 0.595 2.604 1.00 37.53 220 PRO A C 1
ATOM 1691 O O . PRO A 1 220 ? 19.939 0.645 3.828 1.00 37.53 220 PRO A O 1
ATOM 1694 N N . GLU A 1 221 ? 19.636 1.689 1.888 1.00 38.12 221 GLU A N 1
ATOM 1695 C CA . GLU A 1 221 ? 20.011 3.038 2.246 1.00 38.12 221 GLU A CA 1
ATOM 1696 C C . GLU A 1 221 ? 18.824 4.006 2.261 1.00 38.12 221 GLU A C 1
ATOM 1698 O O . GLU A 1 221 ? 18.972 5.098 2.810 1.00 38.12 221 GLU A O 1
ATOM 1703 N N . HIS A 1 222 ? 17.676 3.611 1.697 1.00 35.72 222 HIS A N 1
ATOM 1704 C CA . HIS A 1 222 ? 16.484 4.455 1.562 1.00 35.72 222 HIS A CA 1
ATOM 1705 C C . HIS A 1 222 ? 15.262 3.983 2.353 1.00 35.72 222 HIS A C 1
ATOM 1707 O O . HIS A 1 222 ? 14.233 4.643 2.309 1.00 35.72 222 HIS A O 1
ATOM 1713 N N . THR A 1 223 ? 15.386 2.972 3.218 1.00 39.38 223 THR A N 1
ATOM 1714 C CA . THR A 1 223 ? 14.531 2.987 4.408 1.00 39.38 223 THR A CA 1
ATOM 1715 C C . THR A 1 223 ? 15.113 4.043 5.340 1.00 39.38 223 THR A C 1
ATOM 1717 O O . THR A 1 223 ? 16.223 3.906 5.862 1.00 39.38 223 THR A O 1
ATOM 1720 N N . TRP A 1 224 ? 14.365 5.120 5.575 1.00 37.09 224 TRP A N 1
ATOM 1721 C CA . TRP A 1 224 ? 14.678 6.171 6.557 1.00 37.09 224 TRP A CA 1
ATOM 1722 C C . TRP A 1 224 ? 15.070 5.596 7.948 1.00 37.09 224 TRP A C 1
ATOM 1724 O O . TRP A 1 224 ? 15.698 6.265 8.768 1.00 37.09 224 TRP A O 1
ATOM 1734 N N . ALA A 1 225 ? 14.759 4.315 8.183 1.00 41.25 225 ALA A N 1
ATOM 1735 C CA . ALA A 1 225 ? 15.079 3.504 9.349 1.00 41.25 225 ALA A CA 1
ATOM 1736 C C . ALA A 1 225 ? 16.533 2.983 9.463 1.00 41.25 225 ALA A C 1
ATOM 1738 O O . ALA A 1 225 ? 16.970 2.721 10.584 1.00 41.25 225 ALA A O 1
ATOM 1739 N N . ARG A 1 226 ? 17.315 2.819 8.380 1.00 38.78 226 ARG A N 1
ATOM 1740 C CA . ARG A 1 226 ? 18.613 2.098 8.462 1.00 38.78 226 ARG A CA 1
ATOM 1741 C C . ARG A 1 226 ? 19.864 2.972 8.591 1.00 38.78 226 ARG A C 1
ATOM 1743 O O . ARG A 1 226 ? 20.889 2.489 9.071 1.00 38.78 226 ARG A O 1
ATOM 1750 N N . LYS A 1 227 ? 19.807 4.257 8.224 1.00 37.97 227 LYS A N 1
ATOM 1751 C CA . LYS A 1 227 ? 21.001 5.132 8.174 1.00 37.97 227 LYS A CA 1
ATOM 1752 C C . LYS A 1 227 ? 21.406 5.806 9.489 1.00 37.97 227 LYS A C 1
ATOM 1754 O O . LYS A 1 227 ? 22.495 6.366 9.569 1.00 37.97 227 LYS A O 1
ATOM 1759 N N . ASN A 1 228 ? 20.606 5.700 10.547 1.00 39.62 228 ASN A N 1
ATOM 1760 C CA . ASN A 1 228 ? 20.866 6.376 11.820 1.00 39.62 228 ASN A CA 1
ATOM 1761 C C . ASN A 1 228 ? 21.245 5.384 12.935 1.00 39.62 228 ASN A C 1
ATOM 1763 O O . ASN A 1 228 ? 20.512 5.146 13.894 1.00 39.62 228 ASN A O 1
ATOM 1767 N N . ASN A 1 229 ? 22.425 4.787 12.755 1.00 52.28 229 ASN A N 1
ATOM 1768 C CA . ASN A 1 229 ? 22.947 3.644 13.499 1.00 52.28 229 ASN A CA 1
ATOM 1769 C C . ASN A 1 229 ? 23.211 3.933 15.000 1.00 52.28 229 ASN A C 1
ATOM 1771 O O . ASN A 1 229 ? 23.762 4.966 15.386 1.00 52.28 229 ASN A O 1
ATOM 1775 N N . ASP A 1 230 ? 22.828 2.962 15.832 1.00 53.28 230 ASP A N 1
ATOM 1776 C CA . ASP A 1 230 ? 23.041 2.799 17.281 1.00 53.28 230 ASP A CA 1
ATOM 1777 C C . ASP A 1 230 ? 22.326 3.780 18.235 1.00 53.28 230 ASP A C 1
ATOM 1779 O O . ASP A 1 230 ? 21.607 3.340 19.136 1.00 53.28 230 ASP A O 1
ATOM 1783 N N . TRP A 1 231 ? 22.450 5.101 18.072 1.00 49.19 231 TRP A N 1
ATOM 1784 C CA . TRP A 1 231 ? 21.895 6.034 19.070 1.00 49.19 231 TRP A CA 1
ATOM 1785 C C . TRP A 1 231 ? 20.368 6.167 18.991 1.00 49.19 231 TRP A C 1
ATOM 1787 O O . TRP A 1 231 ? 19.697 6.153 20.027 1.00 49.19 231 TRP A O 1
ATOM 1797 N N . HIS A 1 232 ? 19.808 6.260 17.779 1.00 54.19 232 HIS A N 1
ATOM 1798 C CA . HIS A 1 232 ? 18.360 6.313 17.576 1.00 54.19 232 HIS A CA 1
ATOM 1799 C C . HIS A 1 232 ? 17.717 5.000 18.003 1.00 54.19 232 HIS A C 1
ATOM 1801 O O . HIS A 1 232 ? 16.712 5.033 18.699 1.00 54.19 232 HIS A O 1
ATOM 1807 N N . THR A 1 233 ? 18.334 3.862 17.679 1.00 60.59 233 THR A N 1
ATOM 1808 C CA . THR A 1 233 ? 17.878 2.533 18.104 1.00 60.59 233 THR A CA 1
ATOM 1809 C C . THR A 1 233 ? 17.907 2.388 19.624 1.00 60.59 233 THR A C 1
ATOM 1811 O O . THR A 1 233 ? 16.944 1.907 20.214 1.00 60.59 233 THR A O 1
ATOM 1814 N N . LYS A 1 234 ? 18.971 2.845 20.300 1.00 61.12 234 LYS A N 1
ATOM 1815 C CA . LYS A 1 234 ? 19.043 2.853 21.772 1.00 61.12 234 LYS A CA 1
ATOM 1816 C C . LYS A 1 234 ? 17.990 3.767 22.395 1.00 61.12 234 LYS A C 1
ATOM 1818 O O . LYS A 1 234 ? 17.346 3.361 23.360 1.00 61.12 234 LYS A O 1
ATOM 1823 N N . ARG A 1 235 ? 17.791 4.972 21.848 1.00 64.56 235 ARG A N 1
ATOM 1824 C CA . ARG A 1 235 ? 16.778 5.922 22.332 1.00 64.56 235 ARG A CA 1
ATOM 1825 C C . ARG A 1 235 ? 15.360 5.408 22.095 1.00 64.56 235 ARG A C 1
ATOM 1827 O O . ARG A 1 235 ? 14.538 5.489 22.997 1.00 64.56 235 ARG A O 1
ATOM 1834 N N . ASP A 1 236 ? 15.087 4.851 20.923 1.00 71.00 236 ASP A N 1
ATOM 1835 C CA . ASP A 1 236 ? 13.800 4.240 20.591 1.00 71.00 236 ASP A CA 1
ATOM 1836 C C . ASP A 1 236 ? 13.514 3.039 21.499 1.00 71.00 236 ASP A C 1
ATOM 1838 O O . ASP A 1 236 ? 12.451 2.956 22.107 1.00 71.00 236 ASP A O 1
ATOM 1842 N N . ASN A 1 237 ? 14.503 2.170 21.718 1.00 74.19 237 ASN A N 1
ATOM 1843 C CA . ASN A 1 237 ? 14.382 1.058 22.659 1.00 74.19 237 ASN A CA 1
ATOM 1844 C C . ASN A 1 237 ? 14.153 1.515 24.105 1.00 74.19 237 ASN A C 1
ATOM 1846 O O . ASN A 1 237 ? 13.428 0.842 24.836 1.00 74.19 237 ASN A O 1
ATOM 1850 N N . ALA A 1 238 ? 14.767 2.623 24.529 1.00 73.69 238 ALA A N 1
ATOM 1851 C CA . ALA A 1 238 ? 14.531 3.200 25.849 1.00 73.69 238 ALA A CA 1
ATOM 1852 C C . ALA A 1 238 ? 13.108 3.764 25.963 1.00 73.69 238 ALA A C 1
ATOM 1854 O O . ALA A 1 238 ? 12.408 3.452 26.924 1.00 73.69 238 ALA A O 1
ATOM 1855 N N . ASN A 1 239 ? 12.657 4.514 24.954 1.00 80.75 239 ASN A N 1
ATOM 1856 C CA . ASN A 1 239 ? 11.300 5.054 24.892 1.00 80.75 239 ASN A CA 1
ATOM 1857 C C . ASN A 1 239 ? 10.254 3.931 24.932 1.00 80.75 239 ASN A C 1
ATOM 1859 O O . ASN A 1 239 ? 9.338 3.931 25.748 1.00 80.75 239 ASN A O 1
ATOM 1863 N N . ARG A 1 240 ? 10.456 2.873 24.147 1.00 82.50 240 ARG A N 1
ATOM 1864 C CA . ARG A 1 240 ? 9.541 1.727 24.102 1.00 82.50 240 ARG A CA 1
ATOM 1865 C C . ARG A 1 240 ? 9.535 0.857 25.365 1.00 82.50 240 ARG A C 1
ATOM 1867 O O . ARG A 1 240 ? 8.859 -0.168 25.386 1.00 82.50 240 ARG A O 1
ATOM 1874 N N . ARG A 1 241 ? 10.298 1.218 26.399 1.00 84.38 241 ARG A N 1
ATOM 1875 C CA . ARG A 1 241 ? 10.321 0.571 27.723 1.00 84.38 241 ARG A CA 1
ATOM 1876 C C . ARG A 1 241 ? 9.966 1.549 28.848 1.00 84.38 241 ARG A C 1
ATOM 1878 O O . ARG A 1 241 ? 10.182 1.225 30.016 1.00 84.38 241 ARG A O 1
ATOM 1885 N N . ALA A 1 242 ? 9.478 2.745 28.513 1.00 84.62 242 ALA A N 1
ATOM 1886 C CA . ALA A 1 242 ? 9.115 3.751 29.498 1.00 84.62 242 ALA A CA 1
ATOM 1887 C C . ALA A 1 242 ? 7.997 3.232 30.424 1.00 84.62 242 ALA A C 1
ATOM 1889 O O . ALA A 1 242 ? 7.079 2.559 29.944 1.00 84.62 242 ALA A O 1
ATOM 1890 N N . PRO A 1 243 ? 8.055 3.522 31.737 1.00 88.06 243 PRO A N 1
ATOM 1891 C CA . PRO A 1 243 ? 6.976 3.193 32.660 1.00 88.06 243 PRO A CA 1
ATOM 1892 C C . PRO A 1 243 ? 5.764 4.117 32.460 1.00 88.06 243 PRO A C 1
ATOM 1894 O O . PRO A 1 243 ? 5.860 5.180 31.844 1.00 88.06 243 PRO A O 1
ATOM 1897 N N . ALA A 1 244 ? 4.619 3.738 33.034 1.00 87.81 244 ALA A N 1
ATOM 1898 C CA . ALA A 1 244 ? 3.440 4.599 33.082 1.00 87.81 244 ALA A CA 1
ATOM 1899 C C . ALA A 1 244 ? 3.747 5.942 33.777 1.00 87.81 244 ALA A C 1
ATOM 1901 O O . ALA A 1 244 ? 4.439 5.985 34.799 1.00 87.81 244 ALA A O 1
ATOM 1902 N N . GLY A 1 245 ? 3.193 7.037 33.248 1.00 85.94 245 GLY A N 1
ATOM 1903 C CA . GLY A 1 245 ? 3.351 8.387 33.804 1.00 85.94 245 GLY A CA 1
ATOM 1904 C C . GLY A 1 245 ? 4.652 9.110 33.434 1.00 85.94 245 GLY A C 1
ATOM 1905 O O . GLY A 1 245 ? 4.880 10.216 33.931 1.00 85.94 245 GLY A O 1
ATOM 1906 N N . GLU A 1 246 ? 5.488 8.526 32.571 1.00 89.56 246 GLU A N 1
ATOM 1907 C CA . GLU A 1 246 ? 6.679 9.194 32.039 1.00 89.56 246 GLU A CA 1
ATOM 1908 C C . GLU A 1 246 ? 6.286 10.439 31.206 1.00 89.56 246 GLU A C 1
ATOM 1910 O O . GLU A 1 246 ? 5.328 10.383 30.424 1.00 89.56 246 GLU A O 1
ATOM 1915 N N . PRO A 1 247 ? 6.987 11.583 31.342 1.00 89.75 247 PRO A N 1
ATOM 1916 C CA . PRO A 1 247 ? 6.672 12.786 30.577 1.00 89.75 247 PRO A CA 1
ATOM 1917 C C . PRO A 1 247 ? 6.721 12.565 29.061 1.00 89.75 247 PRO A C 1
ATOM 1919 O O . PRO A 1 247 ? 7.620 11.913 28.541 1.00 89.75 247 PRO A O 1
ATOM 1922 N N . GLY A 1 248 ? 5.774 13.169 28.341 1.00 88.25 248 GLY A N 1
ATOM 1923 C CA . GLY A 1 248 ? 5.705 13.118 26.876 1.00 88.25 248 GLY A CA 1
ATOM 1924 C C . GLY A 1 248 ? 4.908 11.941 26.304 1.00 88.25 248 GLY A C 1
ATOM 1925 O O . GLY A 1 248 ? 4.638 11.959 25.106 1.00 88.25 248 GLY A O 1
ATOM 1926 N N . TYR A 1 249 ? 4.492 10.978 27.133 1.00 93.12 249 TYR A N 1
ATOM 1927 C CA . TYR A 1 249 ? 3.550 9.912 26.768 1.00 93.12 249 TYR A CA 1
ATOM 1928 C C . TYR A 1 249 ? 2.095 10.352 27.003 1.00 93.12 249 TYR A C 1
ATOM 1930 O O . TYR A 1 249 ? 1.848 11.213 27.859 1.00 93.12 249 TYR A O 1
ATOM 1938 N N . PRO A 1 250 ? 1.116 9.773 26.283 1.00 93.75 250 PRO A N 1
ATOM 1939 C CA . PRO A 1 250 ? -0.292 10.025 26.561 1.00 93.75 250 PRO A CA 1
ATOM 1940 C C . PRO A 1 250 ? -0.695 9.485 27.947 1.00 93.75 250 PRO A C 1
ATOM 1942 O O . PRO A 1 250 ? -0.164 8.465 28.383 1.00 93.75 250 PRO A O 1
ATOM 1945 N N . PRO A 1 251 ? -1.675 10.099 28.642 1.00 93.62 251 PRO A N 1
ATOM 1946 C CA . PRO A 1 251 ? -2.199 9.580 29.914 1.00 93.62 251 PRO A CA 1
ATOM 1947 C C . PRO A 1 251 ? -2.696 8.128 29.848 1.00 93.62 251 PRO A C 1
ATOM 1949 O O . PRO A 1 251 ? -2.672 7.414 30.849 1.00 93.62 251 PRO A O 1
ATOM 1952 N N . THR A 1 252 ? -3.132 7.694 28.667 1.00 94.19 252 THR A N 1
ATOM 1953 C CA . THR A 1 252 ? -3.601 6.335 28.368 1.00 94.19 252 THR A CA 1
ATOM 1954 C C . THR A 1 252 ? -2.466 5.338 28.123 1.00 94.19 252 THR A C 1
ATOM 1956 O O . THR A 1 252 ? -2.728 4.146 27.990 1.00 94.19 252 THR A O 1
ATOM 1959 N N . TYR A 1 253 ? -1.200 5.774 28.116 1.00 94.19 253 TYR A N 1
ATOM 1960 C CA . TYR A 1 253 ? -0.050 4.873 28.119 1.00 94.19 253 TYR A CA 1
ATOM 1961 C C . TYR A 1 253 ? 0.112 4.225 29.504 1.00 94.19 253 TYR A C 1
ATOM 1963 O O . TYR A 1 253 ? 0.777 4.755 30.397 1.00 94.19 253 TYR A O 1
ATOM 1971 N N . GLN A 1 254 ? -0.536 3.070 29.672 1.00 91.56 254 GLN A N 1
ATOM 1972 C CA . GLN A 1 254 ? -0.581 2.288 30.912 1.00 91.56 254 GLN A CA 1
ATOM 1973 C C . GLN A 1 254 ? 0.026 0.885 30.702 1.00 91.56 254 GLN A C 1
ATOM 1975 O O . GLN A 1 254 ? -0.710 -0.106 30.686 1.00 91.56 254 GLN A O 1
ATOM 1980 N N . PRO A 1 255 ? 1.354 0.768 30.478 1.00 90.75 255 PRO A N 1
ATOM 1981 C CA . PRO A 1 255 ? 2.006 -0.533 30.373 1.00 90.75 255 PRO A CA 1
ATOM 1982 C C . PRO A 1 255 ? 1.967 -1.280 31.710 1.00 90.75 255 PRO A C 1
ATOM 1984 O O . PRO A 1 255 ? 1.943 -0.677 32.788 1.00 90.75 255 PRO A O 1
ATOM 1987 N N . LEU A 1 256 ? 2.023 -2.606 31.637 1.00 88.44 256 LEU A N 1
ATOM 1988 C CA . LEU A 1 256 ? 2.194 -3.469 32.793 1.00 88.44 256 LEU A CA 1
ATOM 1989 C C . LEU A 1 256 ? 3.492 -3.110 33.532 1.00 88.44 256 LEU A C 1
ATOM 1991 O O . LEU A 1 256 ? 4.506 -2.785 32.904 1.00 88.44 256 LEU A O 1
ATOM 1995 N N . PRO A 1 257 ? 3.499 -3.176 34.873 1.00 82.31 257 PRO A N 1
ATOM 1996 C CA . PRO A 1 257 ? 4.692 -2.866 35.640 1.00 82.31 257 PRO A CA 1
ATOM 1997 C C . PRO A 1 257 ? 5.800 -3.876 35.332 1.00 82.31 257 PRO A C 1
ATOM 1999 O O . PRO A 1 257 ? 5.561 -5.081 35.258 1.00 82.31 257 PRO A O 1
ATOM 2002 N N . SER A 1 258 ? 7.036 -3.386 35.213 1.00 78.12 258 SER A N 1
ATOM 2003 C CA . SER A 1 258 ? 8.198 -4.238 34.963 1.00 78.12 258 SER A CA 1
ATOM 2004 C C . SER A 1 258 ? 8.329 -5.322 36.034 1.00 78.12 258 SER A C 1
ATOM 2006 O O . SER A 1 258 ? 8.520 -5.020 37.216 1.00 78.12 258 SER A O 1
ATOM 2008 N N . ALA A 1 259 ? 8.283 -6.584 35.612 1.00 79.62 259 ALA A N 1
ATOM 2009 C CA . ALA A 1 259 ? 8.434 -7.739 36.484 1.00 79.62 259 ALA A CA 1
ATOM 2010 C C . ALA A 1 259 ? 9.298 -8.830 35.823 1.00 79.62 259 ALA A C 1
ATOM 2012 O O . ALA A 1 259 ? 9.330 -8.925 34.596 1.00 79.62 259 ALA A O 1
ATOM 2013 N N . PRO A 1 260 ? 10.023 -9.660 36.601 1.00 77.69 260 PRO A N 1
ATOM 2014 C CA . PRO A 1 260 ? 10.773 -10.783 36.042 1.00 77.69 260 PRO A CA 1
ATOM 2015 C C . PRO A 1 260 ? 9.856 -11.717 35.246 1.00 77.69 260 PRO A C 1
ATOM 2017 O O . PRO A 1 260 ? 8.802 -12.103 35.741 1.00 77.69 260 PRO A O 1
ATOM 2020 N N . GLY A 1 261 ? 10.266 -12.083 34.030 1.00 81.50 261 GLY A N 1
ATOM 2021 C CA . GLY A 1 261 ? 9.482 -12.962 33.157 1.00 81.50 261 GLY A CA 1
ATOM 2022 C C . GLY A 1 261 ? 8.341 -12.281 32.395 1.00 81.50 261 GLY A C 1
ATOM 2023 O O . GLY A 1 261 ? 7.654 -12.949 31.630 1.00 81.50 261 GLY A O 1
ATOM 2024 N N . LEU A 1 262 ? 8.164 -10.966 32.552 1.00 85.69 262 LEU A N 1
ATOM 2025 C CA . LEU A 1 262 ? 7.222 -10.158 31.787 1.00 85.69 262 LEU A CA 1
ATOM 2026 C C . LEU A 1 262 ? 7.981 -9.106 30.977 1.00 85.69 262 LEU A C 1
ATOM 2028 O O . LEU A 1 262 ? 8.747 -8.308 31.520 1.00 85.69 262 LEU A O 1
ATOM 2032 N N . TYR A 1 263 ? 7.741 -9.089 29.672 1.00 84.12 263 TYR A N 1
ATOM 2033 C CA . TYR A 1 263 ? 8.270 -8.085 28.765 1.00 84.12 263 TYR A CA 1
ATOM 2034 C C . TYR A 1 263 ? 7.132 -7.457 27.972 1.00 84.12 263 TYR A C 1
ATOM 2036 O O . TYR A 1 263 ? 6.402 -8.157 27.286 1.00 84.12 263 TYR A O 1
ATOM 2044 N N . GLN A 1 264 ? 6.994 -6.137 28.031 1.00 87.44 264 GLN A N 1
ATOM 2045 C CA . GLN A 1 264 ? 6.041 -5.405 27.205 1.00 87.44 264 GLN A CA 1
ATOM 2046 C C . GLN A 1 264 ? 6.772 -4.238 26.554 1.00 87.44 264 GLN A C 1
ATOM 2048 O O . GLN A 1 264 ? 7.381 -3.411 27.237 1.00 87.44 264 GLN A O 1
ATOM 2053 N N . ARG A 1 265 ? 6.759 -4.207 25.222 1.00 86.12 265 ARG A N 1
ATOM 2054 C CA . ARG A 1 265 ? 7.358 -3.135 24.427 1.00 86.12 265 ARG A CA 1
ATOM 2055 C C . ARG A 1 265 ? 6.246 -2.199 23.974 1.00 86.12 265 ARG A C 1
ATOM 2057 O O . ARG A 1 265 ? 5.189 -2.665 23.574 1.00 86.12 265 ARG A O 1
ATOM 2064 N N . ALA A 1 266 ? 6.471 -0.893 24.028 1.00 88.38 266 ALA A N 1
ATOM 2065 C CA . ALA A 1 266 ? 5.517 0.067 23.495 1.00 88.38 266 ALA A CA 1
ATOM 2066 C C . ALA A 1 266 ? 5.435 -0.033 21.961 1.00 88.38 266 ALA A C 1
ATOM 2068 O O . ALA A 1 266 ? 6.463 -0.168 21.277 1.00 88.38 266 ALA A O 1
ATOM 2069 N N . ALA A 1 267 ? 4.218 0.070 21.439 1.00 87.94 267 ALA A N 1
ATOM 2070 C CA . ALA A 1 267 ? 3.918 0.096 20.014 1.00 87.94 267 ALA A CA 1
ATOM 2071 C C . ALA A 1 267 ? 3.607 1.532 19.594 1.00 87.94 267 ALA A C 1
ATOM 2073 O O . ALA A 1 267 ? 2.897 2.246 20.310 1.00 87.94 267 ALA A O 1
ATOM 2074 N N . PHE A 1 268 ? 4.199 1.981 18.484 1.00 86.50 268 PHE A N 1
ATOM 2075 C CA . PHE A 1 268 ? 3.900 3.308 17.948 1.00 86.50 268 PHE A CA 1
ATOM 2076 C C . PHE A 1 268 ? 2.427 3.348 17.548 1.00 86.50 268 PHE A C 1
ATOM 2078 O O . PHE A 1 268 ? 1.904 2.371 17.015 1.00 86.50 268 PHE A O 1
ATOM 2085 N N . ASP A 1 269 ? 1.765 4.459 17.845 1.00 87.81 269 ASP A N 1
ATOM 2086 C CA . ASP A 1 269 ? 0.357 4.631 17.537 1.00 87.81 269 ASP A CA 1
ATOM 2087 C C . ASP A 1 269 ? 0.126 6.025 16.938 1.00 87.81 269 ASP A C 1
ATOM 2089 O O . ASP A 1 269 ? 0.285 7.034 17.639 1.00 87.81 269 ASP A O 1
ATOM 2093 N N . PRO A 1 270 ? -0.229 6.111 15.642 1.00 84.69 270 PRO A N 1
ATOM 2094 C CA . PRO A 1 270 ? -0.455 7.391 14.989 1.00 84.69 270 PRO A CA 1
ATOM 2095 C C . PRO A 1 270 ? -1.633 8.162 15.599 1.00 84.69 270 PRO A C 1
ATOM 2097 O O . PRO A 1 270 ? -1.626 9.389 15.545 1.00 84.69 270 PRO A O 1
ATOM 2100 N N . ALA A 1 271 ? -2.593 7.500 16.258 1.00 88.38 271 ALA A N 1
ATOM 2101 C CA . ALA A 1 271 ? -3.756 8.173 16.834 1.00 88.38 271 ALA A CA 1
ATOM 2102 C C . ALA A 1 271 ? -3.396 9.137 17.980 1.00 88.38 271 ALA A C 1
ATOM 2104 O O . ALA A 1 271 ? -4.131 10.077 18.279 1.00 88.38 271 ALA A O 1
ATOM 2105 N N . VAL A 1 272 ? -2.229 8.944 18.601 1.00 89.69 272 VAL A N 1
ATOM 2106 C CA . VAL A 1 272 ? -1.689 9.789 19.678 1.00 89.69 272 VAL A CA 1
ATOM 2107 C C . VAL A 1 272 ? -0.480 10.614 19.219 1.00 89.69 272 VAL A C 1
ATOM 2109 O O . VAL A 1 272 ? 0.311 11.068 20.047 1.00 89.69 272 VAL A O 1
ATOM 2112 N N . LYS A 1 273 ? -0.332 10.866 17.907 1.00 85.50 273 LYS A N 1
ATOM 2113 C CA . LYS A 1 273 ? 0.765 11.673 17.334 1.00 85.50 273 LYS A CA 1
ATOM 2114 C C . LYS A 1 273 ? 0.965 13.066 17.953 1.00 85.50 273 LYS A C 1
ATOM 2116 O O . LYS A 1 273 ? 2.117 13.500 17.998 1.00 85.50 273 LYS A O 1
ATOM 2121 N N . PRO A 1 274 ? -0.068 13.766 18.472 1.00 86.50 274 PRO A N 1
ATOM 2122 C CA . PRO A 1 274 ? 0.144 15.030 19.179 1.00 86.50 274 PRO A CA 1
ATOM 2123 C C . PRO A 1 274 ? 1.065 14.929 20.410 1.00 86.50 274 PRO A C 1
ATOM 2125 O O . PRO A 1 274 ? 1.591 15.945 20.867 1.00 86.50 274 PRO A O 1
ATOM 2128 N N . TYR A 1 275 ? 1.287 13.727 20.953 1.00 89.12 275 TYR A N 1
ATOM 2129 C CA . TYR A 1 275 ? 2.232 13.491 22.042 1.00 89.12 275 TYR A CA 1
ATOM 2130 C C . TYR A 1 275 ? 3.661 13.259 21.508 1.00 89.12 275 TYR A C 1
ATOM 2132 O O . TYR A 1 275 ? 3.844 12.498 20.557 1.00 89.12 275 TYR A O 1
ATOM 2140 N N . PRO A 1 276 ? 4.712 13.826 22.144 1.00 88.25 276 PRO A N 1
ATOM 2141 C CA . PRO A 1 276 ? 6.109 13.590 21.751 1.00 88.25 276 PRO A CA 1
ATOM 2142 C C . PRO A 1 276 ? 6.501 12.107 21.692 1.00 88.25 276 PRO A C 1
ATOM 2144 O O . PRO A 1 276 ? 7.351 11.708 20.893 1.00 88.25 276 PRO A O 1
ATOM 2147 N N . HIS A 1 277 ? 5.884 11.296 22.551 1.00 89.94 277 HIS A N 1
ATOM 2148 C CA . HIS A 1 277 ? 6.027 9.851 22.602 1.00 89.94 277 HIS A CA 1
ATOM 2149 C C . HIS A 1 277 ? 4.677 9.202 22.293 1.00 89.94 277 HIS A C 1
ATOM 2151 O O . HIS A 1 277 ? 3.973 8.728 23.183 1.00 89.94 277 HIS A O 1
ATOM 2157 N N . ALA A 1 278 ? 4.320 9.222 21.009 1.00 89.25 278 ALA A N 1
ATOM 2158 C CA . ALA A 1 278 ? 3.095 8.658 20.450 1.00 89.25 278 ALA A CA 1
ATOM 2159 C C . ALA A 1 278 ? 3.106 7.118 20.478 1.00 89.25 278 ALA A C 1
ATOM 2161 O O . ALA A 1 278 ? 3.272 6.448 19.459 1.00 89.25 278 ALA A O 1
ATOM 2162 N N . PHE A 1 279 ? 3.000 6.564 21.681 1.00 90.62 279 PHE A N 1
ATOM 2163 C CA . PHE A 1 279 ? 3.049 5.136 21.942 1.00 90.62 279 PHE A CA 1
ATOM 2164 C C . PHE A 1 279 ? 1.837 4.682 22.754 1.00 90.62 279 PHE A C 1
ATOM 2166 O O . PHE A 1 279 ? 1.407 5.361 23.690 1.00 90.62 279 PHE A O 1
ATOM 2173 N N . ARG A 1 280 ? 1.363 3.473 22.451 1.00 91.88 280 ARG A N 1
ATOM 2174 C CA . ARG A 1 280 ? 0.492 2.673 23.318 1.00 91.88 280 ARG A CA 1
ATOM 2175 C C . ARG A 1 280 ? 1.276 1.499 23.918 1.00 91.88 280 ARG A C 1
ATOM 2177 O O . ARG A 1 280 ? 2.333 1.132 23.390 1.00 91.88 280 ARG A O 1
ATOM 2184 N N . PRO A 1 281 ? 0.792 0.872 25.001 1.00 90.94 281 PRO A N 1
ATOM 2185 C CA . PRO A 1 281 ? 1.312 -0.425 25.417 1.00 90.94 281 PRO A CA 1
ATOM 2186 C C . PRO A 1 281 ? 1.144 -1.446 24.276 1.00 90.94 281 PRO A C 1
ATOM 2188 O O . PRO A 1 281 ? 0.059 -1.562 23.705 1.00 90.94 281 PRO A O 1
ATOM 2191 N N . GLY A 1 282 ? 2.220 -2.144 23.904 1.00 88.94 282 GLY A N 1
ATOM 2192 C CA . GLY A 1 282 ? 2.152 -3.260 22.953 1.00 88.94 282 GLY A CA 1
ATOM 2193 C C . GLY A 1 282 ? 1.715 -4.559 23.627 1.00 88.94 282 GLY A C 1
ATOM 2194 O O . GLY A 1 282 ? 1.430 -4.581 24.827 1.00 88.94 282 GLY A O 1
ATOM 2195 N N . GLU A 1 283 ? 1.691 -5.658 22.882 1.00 88.25 283 GLU A N 1
ATOM 2196 C CA . GLU A 1 283 ? 1.330 -6.968 23.437 1.00 88.25 283 GLU A CA 1
ATOM 2197 C C . GLU A 1 283 ? 2.366 -7.462 24.474 1.00 88.25 283 GLU A C 1
ATOM 2199 O O . GLU A 1 283 ? 3.576 -7.439 24.212 1.00 88.25 283 GLU A O 1
ATOM 2204 N N . PRO A 1 284 ? 1.940 -7.881 25.684 1.00 89.50 284 PRO A N 1
ATOM 2205 C CA . PRO A 1 284 ? 2.852 -8.398 26.693 1.00 89.50 284 PRO A CA 1
ATOM 2206 C C . PRO A 1 284 ? 3.289 -9.834 26.385 1.00 89.50 284 PRO A C 1
ATOM 2208 O O . PRO A 1 284 ? 2.489 -10.721 26.093 1.00 89.50 284 PRO A O 1
ATOM 2211 N N . VAL A 1 285 ? 4.584 -10.081 26.544 1.00 87.75 285 VAL A N 1
ATOM 2212 C CA . VAL A 1 285 ? 5.222 -11.388 26.414 1.00 87.75 285 VAL A CA 1
ATOM 2213 C C . VAL A 1 285 ? 5.554 -11.920 27.801 1.00 87.75 285 VAL A C 1
ATOM 2215 O O . VAL A 1 285 ? 6.320 -11.313 28.555 1.00 87.75 285 VAL A O 1
ATOM 2218 N N . PHE A 1 286 ? 5.002 -13.087 28.116 1.00 88.69 286 PHE A N 1
ATOM 2219 C CA . PHE A 1 286 ? 5.264 -13.813 29.352 1.00 88.69 286 PHE A CA 1
ATOM 2220 C C . PHE A 1 286 ? 6.211 -14.976 29.067 1.00 88.69 286 PHE A C 1
ATOM 2222 O O . PHE A 1 286 ? 5.980 -15.761 28.149 1.00 88.69 286 PHE A O 1
ATOM 2229 N N . THR A 1 287 ? 7.268 -15.119 29.867 1.00 89.25 287 THR A N 1
ATOM 2230 C CA . THR A 1 287 ? 8.179 -16.270 29.773 1.00 89.25 287 THR A CA 1
ATOM 2231 C C . THR A 1 287 ? 7.516 -17.568 30.220 1.00 89.25 287 THR A C 1
ATOM 2233 O O . THR A 1 287 ? 7.964 -18.636 29.819 1.00 89.25 287 THR A O 1
ATOM 2236 N N . ASP A 1 288 ? 6.477 -17.481 31.059 1.00 88.44 288 ASP A N 1
ATOM 2237 C CA . ASP A 1 288 ? 5.592 -18.596 31.392 1.00 88.44 288 ASP A CA 1
ATOM 2238 C C . ASP A 1 288 ? 4.367 -18.589 30.451 1.00 88.44 288 ASP A C 1
ATOM 2240 O O . ASP A 1 288 ? 3.504 -17.708 30.569 1.00 88.44 288 ASP A O 1
ATOM 2244 N N . PRO A 1 289 ? 4.249 -19.572 29.537 1.00 88.44 289 PRO A N 1
ATOM 2245 C CA . PRO A 1 289 ? 3.118 -19.667 28.620 1.00 88.44 289 PRO A CA 1
ATOM 2246 C C . PRO A 1 289 ? 1.757 -19.797 29.315 1.00 88.44 289 PRO A C 1
ATOM 2248 O O . PRO A 1 289 ? 0.765 -19.293 28.789 1.00 88.44 289 PRO A O 1
ATOM 2251 N N . VAL A 1 290 ? 1.685 -20.442 30.487 1.00 89.62 290 VAL A N 1
ATOM 2252 C CA . VAL A 1 290 ? 0.420 -20.639 31.219 1.00 89.62 290 VAL A CA 1
ATOM 2253 C C . VAL A 1 290 ? -0.073 -19.312 31.783 1.00 89.62 290 VAL A C 1
ATOM 2255 O O . VAL A 1 290 ? -1.255 -18.987 31.668 1.00 89.62 290 VAL A O 1
ATOM 2258 N N . GLN A 1 291 ? 0.834 -18.521 32.355 1.00 86.50 291 GLN A N 1
ATOM 2259 C CA . GLN A 1 291 ? 0.524 -17.174 32.826 1.00 86.50 291 GLN A CA 1
ATOM 2260 C C . GLN A 1 291 ? 0.085 -16.264 31.675 1.00 86.50 291 GLN A C 1
ATOM 2262 O O . GLN A 1 291 ? -0.939 -15.592 31.787 1.00 86.50 291 GLN A O 1
ATOM 2267 N N . GLY A 1 292 ? 0.808 -16.291 30.551 1.00 88.81 292 GLY A N 1
ATOM 2268 C CA . GLY A 1 292 ? 0.435 -15.514 29.370 1.00 88.81 292 GLY A CA 1
ATOM 2269 C C . GLY A 1 292 ? -0.929 -15.905 28.800 1.00 88.81 292 GLY A C 1
ATOM 2270 O O . GLY A 1 292 ? -1.686 -15.032 28.381 1.00 88.81 292 GLY A O 1
ATOM 2271 N N . GLN A 1 293 ? -1.275 -17.196 28.818 1.00 89.12 293 GLN A N 1
ATOM 2272 C CA . GLN A 1 293 ? -2.601 -17.664 28.409 1.00 89.12 293 GLN A CA 1
ATOM 2273 C C . GLN A 1 293 ? -3.696 -17.142 29.343 1.00 89.12 293 GLN A C 1
ATOM 2275 O O . GLN A 1 293 ? -4.671 -16.574 28.864 1.00 89.12 293 GLN A O 1
ATOM 2280 N N . ARG A 1 294 ? -3.507 -17.253 30.665 1.00 89.50 294 ARG A N 1
ATOM 2281 C CA . ARG A 1 294 ? -4.465 -16.736 31.657 1.00 89.50 294 ARG A CA 1
ATOM 2282 C C . ARG A 1 294 ? -4.716 -15.239 31.497 1.00 89.50 294 ARG A C 1
ATOM 2284 O O . ARG A 1 294 ? -5.864 -14.815 31.533 1.00 89.50 294 ARG A O 1
ATOM 2291 N N . TRP A 1 295 ? -3.661 -14.449 31.285 1.00 89.69 295 TRP A N 1
ATOM 2292 C CA . TRP A 1 295 ? -3.797 -13.008 31.067 1.00 89.69 295 TRP A CA 1
ATOM 2293 C C . TRP A 1 295 ? -4.602 -12.693 29.798 1.00 89.69 295 TRP A C 1
ATOM 2295 O O . TRP A 1 295 ? -5.496 -11.847 29.831 1.00 89.69 295 TRP A O 1
ATOM 2305 N N . ARG A 1 296 ? -4.337 -13.409 28.693 1.00 89.31 296 ARG A N 1
ATOM 2306 C CA . ARG A 1 296 ? -5.095 -13.263 27.438 1.00 89.31 296 ARG A CA 1
ATOM 2307 C C . ARG A 1 296 ? -6.564 -13.655 27.608 1.00 89.31 296 ARG A C 1
ATOM 2309 O O . ARG A 1 296 ? -7.438 -12.937 27.131 1.00 89.31 296 ARG A O 1
ATOM 2316 N N . ASP A 1 297 ? -6.845 -14.733 28.335 1.00 90.06 297 ASP A N 1
ATOM 2317 C CA . ASP A 1 297 ? -8.216 -15.170 28.620 1.00 90.06 297 ASP A CA 1
ATOM 2318 C C . ASP A 1 297 ? -8.968 -14.164 29.509 1.00 90.06 297 ASP A C 1
ATOM 2320 O O . ASP A 1 297 ? -10.129 -13.854 29.235 1.00 90.06 297 ASP A O 1
ATOM 2324 N N . ALA A 1 298 ? -8.301 -13.583 30.513 1.00 90.12 298 ALA A N 1
ATOM 2325 C CA . ALA A 1 298 ? -8.864 -12.519 31.346 1.00 90.12 298 ALA A CA 1
ATOM 2326 C C . ALA A 1 298 ? -9.168 -11.254 30.525 1.00 90.12 298 ALA A C 1
ATOM 2328 O O . ALA A 1 298 ? -10.263 -10.701 30.637 1.00 90.12 298 ALA A O 1
ATOM 2329 N N . ARG A 1 299 ? -8.249 -10.834 29.638 1.00 91.00 299 ARG A N 1
ATOM 2330 C CA . ARG A 1 299 ? -8.479 -9.711 28.710 1.00 91.00 299 ARG A CA 1
ATOM 2331 C C . ARG A 1 299 ? -9.686 -9.972 27.815 1.00 91.00 299 ARG A C 1
ATOM 2333 O O . ARG A 1 299 ? -10.549 -9.107 27.684 1.00 91.00 299 ARG A O 1
ATOM 2340 N N . ARG A 1 300 ? -9.763 -11.165 27.217 1.00 90.94 300 ARG A N 1
ATOM 2341 C CA . ARG A 1 300 ? -10.871 -11.560 26.337 1.00 90.94 300 ARG A CA 1
ATOM 2342 C C . ARG A 1 300 ? -12.207 -11.532 27.076 1.00 90.94 300 ARG A C 1
ATOM 2344 O O . ARG A 1 300 ? -13.171 -10.979 26.560 1.00 90.94 300 ARG A O 1
ATOM 2351 N N . THR A 1 301 ? -12.236 -12.055 28.299 1.00 90.69 301 THR A N 1
ATOM 2352 C CA . THR A 1 301 ? -13.425 -12.037 29.163 1.00 90.69 301 THR A CA 1
ATOM 2353 C C . THR A 1 301 ? -13.844 -10.602 29.495 1.00 90.69 301 THR A C 1
ATOM 2355 O O . THR A 1 301 ? -15.016 -10.260 29.372 1.00 90.69 301 THR A O 1
ATOM 2358 N N . ALA A 1 302 ? -12.893 -9.727 29.838 1.00 90.56 302 ALA A N 1
ATOM 2359 C CA . ALA A 1 302 ? -13.179 -8.324 30.137 1.00 90.56 302 ALA A CA 1
ATOM 2360 C C . ALA A 1 302 ? -13.731 -7.566 28.913 1.00 90.56 302 ALA A C 1
ATOM 2362 O O . ALA A 1 302 ? -14.671 -6.783 29.044 1.00 90.56 302 ALA A O 1
ATOM 2363 N N . ILE A 1 303 ? -13.203 -7.840 27.714 1.00 92.19 303 ILE A N 1
ATOM 2364 C CA . ILE A 1 303 ? -13.749 -7.322 26.451 1.00 92.19 303 ILE A CA 1
ATOM 2365 C C . ILE A 1 303 ? -15.190 -7.805 26.239 1.00 92.19 303 ILE A C 1
ATOM 2367 O O . ILE A 1 303 ? -16.067 -7.000 25.930 1.00 92.19 303 ILE A O 1
ATOM 2371 N N . GLN A 1 304 ? -15.448 -9.104 26.410 1.00 92.75 304 GLN A N 1
ATOM 2372 C CA . GLN A 1 304 ? -16.774 -9.699 26.211 1.00 92.75 304 GLN A CA 1
ATOM 2373 C C . GLN A 1 304 ? -17.814 -9.131 27.180 1.00 92.75 304 GLN A C 1
ATOM 2375 O O . GLN A 1 304 ? -18.928 -8.800 26.763 1.00 92.75 304 GLN A O 1
ATOM 2380 N N . ASP A 1 305 ? -17.447 -8.973 28.451 1.00 91.50 305 ASP A N 1
ATOM 2381 C CA . ASP A 1 305 ? -18.313 -8.393 29.475 1.00 91.50 305 ASP A CA 1
ATOM 2382 C C . ASP A 1 305 ? -18.615 -6.919 29.170 1.00 91.50 305 ASP A C 1
ATOM 2384 O O . ASP A 1 305 ? -19.780 -6.516 29.200 1.00 91.50 305 ASP A O 1
ATOM 2388 N N . LEU A 1 306 ? -17.603 -6.126 28.793 1.00 92.56 306 LEU A N 1
ATOM 2389 C CA . LEU A 1 306 ? -17.789 -4.722 28.417 1.00 92.56 306 LEU A CA 1
ATOM 2390 C C . LEU A 1 306 ? -18.692 -4.578 27.185 1.00 92.56 306 LEU A C 1
ATOM 2392 O O . LEU A 1 306 ? -19.616 -3.767 27.195 1.00 92.56 306 LEU A O 1
ATOM 2396 N N . LEU A 1 307 ? -18.467 -5.375 26.138 1.00 95.06 307 LEU A N 1
ATOM 2397 C CA . LEU A 1 307 ? -19.307 -5.360 24.938 1.00 95.06 307 LEU A CA 1
ATOM 2398 C C . LEU A 1 307 ? -20.748 -5.769 25.251 1.00 95.06 307 LEU A C 1
ATOM 2400 O O . LEU A 1 307 ? -21.678 -5.117 24.781 1.00 95.06 307 LEU A O 1
ATOM 2404 N N . THR A 1 308 ? -20.942 -6.792 26.085 1.00 94.69 308 THR A N 1
ATOM 2405 C CA . THR A 1 308 ? -22.274 -7.216 26.542 1.00 94.69 308 THR A CA 1
ATOM 2406 C C . THR A 1 308 ? -22.968 -6.098 27.327 1.00 94.69 308 THR A C 1
ATOM 2408 O O . THR A 1 308 ? -24.145 -5.807 27.095 1.00 94.69 308 THR A O 1
ATOM 2411 N N . ALA A 1 309 ? -22.245 -5.424 28.224 1.00 93.19 309 ALA A N 1
ATOM 2412 C CA . ALA A 1 309 ? -22.771 -4.309 29.004 1.00 93.19 309 ALA A CA 1
ATOM 2413 C C . ALA A 1 309 ? -23.138 -3.105 28.118 1.00 93.19 309 ALA A C 1
ATOM 2415 O O . ALA A 1 309 ? -24.229 -2.554 28.254 1.00 93.19 309 ALA A O 1
ATOM 2416 N N . ILE A 1 310 ? -22.288 -2.733 27.155 1.00 94.38 310 ILE A N 1
ATOM 2417 C CA . ILE A 1 310 ? -22.580 -1.659 26.193 1.00 94.38 310 ILE A CA 1
ATOM 2418 C C . ILE A 1 310 ? -23.809 -2.013 25.348 1.00 94.38 310 ILE A C 1
ATOM 2420 O O . ILE A 1 310 ? -24.728 -1.198 25.247 1.00 94.38 310 ILE A O 1
ATOM 2424 N N . ALA A 1 311 ? -23.857 -3.226 24.793 1.00 94.19 311 ALA A N 1
ATOM 2425 C CA . ALA A 1 311 ? -24.941 -3.700 23.933 1.00 94.19 311 ALA A CA 1
ATOM 2426 C C . ALA A 1 311 ? -26.306 -3.739 24.637 1.00 94.19 311 ALA A C 1
ATOM 2428 O O . ALA A 1 311 ? -27.338 -3.545 24.003 1.00 94.19 311 ALA A O 1
ATOM 2429 N N . THR A 1 312 ? -26.319 -3.967 25.952 1.00 93.88 312 THR A N 1
ATOM 2430 C CA . THR A 1 312 ? -27.542 -3.964 26.776 1.00 93.88 312 THR A CA 1
ATOM 2431 C C . THR A 1 312 ? -27.870 -2.596 27.377 1.00 93.88 312 THR A C 1
ATOM 2433 O O . THR A 1 312 ? -28.926 -2.420 27.987 1.00 93.88 312 THR A O 1
ATOM 2436 N N . SER A 1 313 ? -26.993 -1.607 27.197 1.00 94.00 313 SER A N 1
ATOM 2437 C CA . SER A 1 313 ? -27.202 -0.237 27.653 1.00 94.00 313 SER A CA 1
ATOM 2438 C C . SER A 1 313 ? -27.944 0.610 26.614 1.00 94.00 313 SER A C 1
ATOM 2440 O O . SER A 1 313 ? -28.024 0.273 25.430 1.00 94.00 313 SER A O 1
ATOM 2442 N N . ARG A 1 314 ? -28.401 1.793 27.044 1.00 93.88 314 ARG A N 1
ATOM 2443 C CA . ARG A 1 314 ? -28.966 2.820 26.151 1.00 93.88 314 ARG A CA 1
ATOM 2444 C C . ARG A 1 314 ? -27.978 3.352 25.105 1.00 93.88 314 ARG A C 1
ATOM 2446 O O . ARG A 1 314 ? -28.391 4.030 24.178 1.00 93.88 314 ARG A O 1
ATOM 2453 N N . TRP A 1 315 ? -26.677 3.116 25.285 1.00 93.88 315 TRP A N 1
ATOM 2454 C CA . TRP A 1 315 ? -25.643 3.636 24.387 1.00 93.88 315 TRP A CA 1
ATOM 2455 C C . TRP A 1 315 ? -25.459 2.783 23.134 1.00 93.88 315 TRP A C 1
ATOM 2457 O O . TRP A 1 315 ? -24.832 3.245 22.187 1.00 93.88 315 TRP A O 1
ATOM 2467 N N . SER A 1 316 ? -26.033 1.577 23.097 1.00 94.19 316 SER A N 1
ATOM 2468 C CA . SER A 1 316 ? -26.001 0.688 21.929 1.00 94.19 316 SER A CA 1
ATOM 2469 C C . SER A 1 316 ? -26.569 1.333 20.657 1.00 94.19 316 SER A C 1
ATOM 2471 O O . SER A 1 316 ? -26.091 1.048 19.565 1.00 94.19 316 SER A O 1
ATOM 2473 N N . GLU A 1 317 ? -27.532 2.251 20.787 1.00 91.44 317 GLU A N 1
ATOM 2474 C CA . GLU A 1 317 ? -28.124 3.001 19.666 1.00 91.44 317 GLU A CA 1
ATOM 2475 C C . GLU A 1 317 ? -27.184 4.075 19.083 1.00 91.44 317 GLU A C 1
ATOM 2477 O O . GLU A 1 317 ? -27.415 4.593 17.989 1.00 91.44 317 GLU A O 1
ATOM 2482 N N . HIS A 1 318 ? -26.120 4.414 19.814 1.00 95.25 318 HIS A N 1
ATOM 2483 C CA . HIS A 1 318 ? -25.179 5.483 19.484 1.00 95.25 318 HIS A CA 1
ATOM 2484 C C . HIS A 1 318 ? -23.774 4.979 19.149 1.00 95.25 318 HIS A C 1
ATOM 2486 O O . HIS A 1 318 ? -22.899 5.793 18.870 1.00 95.25 318 HIS A O 1
ATOM 2492 N N . LEU A 1 319 ? -23.532 3.669 19.219 1.00 97.06 319 LEU A N 1
ATOM 2493 C CA . LEU A 1 319 ? -22.199 3.086 19.119 1.00 97.06 319 LEU A CA 1
ATOM 2494 C C . LEU A 1 319 ? -22.165 2.007 18.045 1.00 97.06 319 LEU A C 1
ATOM 2496 O O . LEU A 1 319 ? -22.797 0.961 18.174 1.00 97.06 319 LEU A O 1
ATOM 2500 N N . VAL A 1 320 ? -21.368 2.256 17.010 1.00 97.94 320 VAL A N 1
ATOM 2501 C CA . VAL A 1 320 ? -21.075 1.287 15.957 1.00 97.94 320 VAL A CA 1
ATOM 2502 C C . VAL A 1 320 ? -19.666 0.762 16.156 1.00 97.94 320 VAL A C 1
ATOM 2504 O O . VAL A 1 320 ? -18.693 1.501 16.020 1.00 97.94 320 VAL A O 1
ATOM 2507 N N . LEU A 1 321 ? -19.559 -0.523 16.475 1.00 97.69 321 LEU A N 1
ATOM 2508 C CA . LEU A 1 321 ? -18.287 -1.205 16.654 1.00 97.69 321 LEU A CA 1
ATOM 2509 C C . LEU A 1 321 ? -17.560 -1.363 15.313 1.00 97.69 321 LEU A C 1
ATOM 2511 O O . LEU A 1 321 ? -18.155 -1.715 14.294 1.00 97.69 321 LEU A O 1
ATOM 2515 N N . ARG A 1 322 ? -16.251 -1.141 15.304 1.00 95.19 322 ARG A N 1
ATOM 2516 C CA . ARG A 1 322 ? -15.387 -1.342 14.136 1.00 95.19 322 ARG A CA 1
ATOM 2517 C C . ARG A 1 322 ? -14.037 -1.910 14.564 1.00 95.19 322 ARG A C 1
ATOM 2519 O O . ARG A 1 322 ? -13.859 -2.358 15.693 1.00 95.19 322 ARG A O 1
ATOM 2526 N N . GLY A 1 323 ? -13.088 -1.905 13.634 1.00 92.25 323 GLY A N 1
ATOM 2527 C CA . GLY A 1 323 ? -11.711 -2.272 13.924 1.00 92.25 323 GLY A CA 1
ATOM 2528 C C . GLY A 1 323 ? -11.527 -3.766 14.173 1.00 92.25 323 GLY A C 1
ATOM 2529 O O . GLY A 1 323 ? -12.315 -4.607 13.726 1.00 92.25 323 GLY A O 1
ATOM 2530 N N . SER A 1 324 ? -10.430 -4.087 14.853 1.00 92.62 324 SER A N 1
ATOM 2531 C CA . SER A 1 324 ? -9.872 -5.441 14.898 1.00 92.62 324 SER A CA 1
ATOM 2532 C C . SER A 1 324 ? -10.779 -6.467 15.581 1.00 92.62 324 SER A C 1
ATOM 2534 O O . SER A 1 324 ? -10.818 -7.621 15.166 1.00 92.62 324 SER A O 1
ATOM 2536 N N . VAL A 1 325 ? -11.584 -6.052 16.560 1.00 94.88 325 VAL A N 1
ATOM 2537 C CA . VAL A 1 325 ? -12.490 -6.954 17.289 1.00 94.88 325 VAL A CA 1
ATOM 2538 C C . VAL A 1 325 ? -13.587 -7.557 16.408 1.00 94.88 325 VAL A C 1
ATOM 2540 O O . VAL A 1 325 ? -14.024 -8.681 16.649 1.00 94.88 325 VAL A O 1
ATOM 2543 N N . THR A 1 326 ? -14.002 -6.857 15.348 1.00 96.00 326 THR A N 1
ATOM 2544 C CA . THR A 1 326 ? -15.024 -7.368 14.419 1.00 96.00 326 THR A CA 1
ATOM 2545 C C . THR A 1 326 ? -14.496 -8.494 13.529 1.00 96.00 326 THR A C 1
ATOM 2547 O O . THR A 1 326 ? -15.275 -9.329 13.075 1.00 96.00 326 THR A O 1
ATOM 2550 N N . MET A 1 327 ? -13.172 -8.583 13.347 1.00 96.81 327 MET A N 1
ATOM 2551 C CA . MET A 1 327 ? -12.526 -9.564 12.470 1.00 96.81 327 MET A CA 1
ATOM 2552 C C . MET A 1 327 ? -12.897 -11.002 12.832 1.00 96.81 327 MET A C 1
ATOM 2554 O O . MET A 1 327 ? -13.122 -11.806 11.936 1.00 96.81 327 MET A O 1
ATOM 2558 N N . ALA A 1 328 ? -13.032 -11.330 14.120 1.00 94.75 328 ALA A N 1
ATOM 2559 C CA . ALA A 1 328 ? -13.374 -12.686 14.551 1.00 94.75 328 ALA A CA 1
ATOM 2560 C C . ALA A 1 328 ? -14.758 -13.153 14.051 1.00 94.75 328 ALA A C 1
ATOM 2562 O O . ALA A 1 328 ? -14.956 -14.346 13.838 1.00 94.75 328 ALA A O 1
ATOM 2563 N N . ALA A 1 329 ? -15.706 -12.235 13.823 1.00 95.38 329 ALA A N 1
ATOM 2564 C CA . ALA A 1 329 ? -16.997 -12.572 13.216 1.00 95.38 329 ALA A CA 1
ATOM 2565 C C . ALA A 1 329 ? -16.916 -12.767 11.694 1.00 95.38 329 ALA A C 1
ATOM 2567 O O . ALA A 1 329 ? -17.746 -13.475 11.130 1.00 95.38 329 ALA A O 1
ATOM 2568 N N . TRP A 1 330 ? -15.927 -12.158 11.035 1.00 95.88 330 TRP A N 1
ATOM 2569 C CA . TRP A 1 330 ? -15.764 -12.215 9.582 1.00 95.88 330 TRP A CA 1
ATOM 2570 C C . TRP A 1 330 ? -14.867 -13.372 9.148 1.00 95.88 330 TRP A C 1
ATOM 2572 O O . TRP A 1 330 ? -15.239 -14.172 8.300 1.00 95.88 330 TRP A O 1
ATOM 2582 N N . VAL A 1 331 ? -13.690 -13.494 9.757 1.00 96.50 331 VAL A N 1
ATOM 2583 C CA . VAL A 1 331 ? -12.627 -14.404 9.303 1.00 96.50 331 VAL A CA 1
ATOM 2584 C C . VAL A 1 331 ? -12.291 -15.497 10.324 1.00 96.50 331 VAL A C 1
ATOM 2586 O O . VAL A 1 331 ? -11.376 -16.291 10.108 1.00 96.50 331 VAL A O 1
ATOM 2589 N N . GLY A 1 332 ? -13.048 -15.575 11.425 1.00 94.62 332 GLY A N 1
ATOM 2590 C CA . GLY A 1 332 ? -12.938 -16.635 12.430 1.00 94.62 332 GLY A CA 1
ATOM 2591 C C . GLY A 1 332 ? -11.554 -16.705 13.077 1.00 94.62 332 GLY A C 1
ATOM 2592 O O . GLY A 1 332 ? -10.964 -15.681 13.411 1.00 94.62 332 GLY A O 1
ATOM 2593 N N . GLU A 1 333 ? -11.025 -17.922 13.220 1.00 92.56 333 GLU A N 1
ATOM 2594 C CA . GLU A 1 333 ? -9.728 -18.215 13.859 1.00 92.56 333 GLU A CA 1
ATOM 2595 C C . GLU A 1 333 ? -8.516 -17.584 13.148 1.00 92.56 333 GLU A C 1
ATOM 2597 O O . GLU A 1 333 ? -7.432 -17.524 13.721 1.00 92.56 333 GLU A O 1
ATOM 2602 N N . ALA A 1 334 ? -8.668 -17.112 11.903 1.00 94.25 334 ALA A N 1
ATOM 2603 C CA . ALA A 1 334 ? -7.606 -16.374 11.219 1.00 94.25 334 ALA A CA 1
ATOM 2604 C C . ALA A 1 334 ? -7.434 -14.948 11.775 1.00 94.25 334 ALA A C 1
ATOM 2606 O O . ALA A 1 334 ? -6.388 -14.324 11.569 1.00 94.25 334 ALA A O 1
ATOM 2607 N N . ALA A 1 335 ? -8.443 -14.414 12.472 1.00 94.69 335 ALA A N 1
ATOM 2608 C CA . ALA A 1 335 ? -8.345 -13.118 13.120 1.00 94.69 335 ALA A CA 1
ATOM 2609 C C . ALA A 1 335 ? -7.256 -13.155 14.198 1.00 94.69 335 ALA A C 1
ATOM 2611 O O . ALA A 1 335 ? -7.232 -14.026 15.066 1.00 94.69 335 ALA A O 1
ATOM 2612 N N . ARG A 1 336 ? -6.363 -12.165 14.170 1.00 92.50 336 ARG A N 1
ATOM 2613 C CA . ARG A 1 336 ? -5.457 -11.916 15.293 1.00 92.50 336 ARG A CA 1
ATOM 2614 C C . ARG A 1 336 ? -6.262 -11.469 16.515 1.00 92.50 336 ARG A C 1
ATOM 2616 O O . ARG A 1 336 ? -7.337 -10.884 16.378 1.00 92.50 336 ARG A O 1
ATOM 2623 N N . GLU A 1 337 ? -5.708 -11.683 17.704 1.00 88.19 337 GLU A N 1
ATOM 2624 C CA . GLU A 1 337 ? -6.297 -11.147 18.933 1.00 88.19 337 GLU A CA 1
ATOM 2625 C C . GLU A 1 337 ? -6.474 -9.619 18.822 1.00 88.19 337 GLU A C 1
ATOM 2627 O O . GLU A 1 337 ? -5.525 -8.925 18.430 1.00 88.19 337 GLU A O 1
ATOM 2632 N N . PRO A 1 338 ? -7.659 -9.077 19.156 1.00 88.50 338 PRO A N 1
ATOM 2633 C CA . PRO A 1 338 ? -7.878 -7.641 19.138 1.00 88.50 338 PRO A CA 1
ATOM 2634 C C . PRO A 1 338 ? -7.084 -6.971 20.262 1.00 88.50 338 PRO A C 1
ATOM 2636 O O . PRO A 1 338 ? -7.014 -7.481 21.387 1.00 88.50 338 PRO A O 1
ATOM 2639 N N . GLY A 1 339 ? -6.477 -5.828 19.939 1.00 82.94 339 GLY A N 1
ATOM 2640 C CA . GLY A 1 339 ? -5.712 -5.015 20.893 1.00 82.94 339 GLY A CA 1
ATOM 2641 C C . GLY A 1 339 ? -6.545 -3.907 21.543 1.00 82.94 339 GLY A C 1
ATOM 2642 O O . GLY A 1 339 ? -6.181 -3.397 22.601 1.00 82.94 339 GLY A O 1
ATOM 2643 N N . ASP A 1 340 ? -7.661 -3.550 20.913 1.00 91.00 340 ASP A N 1
ATOM 2644 C CA . ASP A 1 340 ? -8.491 -2.386 21.198 1.00 91.00 340 ASP A CA 1
ATOM 2645 C C . ASP A 1 340 ? -9.965 -2.638 20.834 1.00 91.00 340 ASP A C 1
ATOM 2647 O O . ASP A 1 340 ? -10.312 -3.583 20.117 1.00 91.00 340 ASP A O 1
ATOM 2651 N N . LEU A 1 341 ? -10.840 -1.787 21.372 1.00 95.25 341 LEU A N 1
ATOM 2652 C CA . LEU A 1 341 ? -12.235 -1.654 20.964 1.00 95.25 341 LEU A CA 1
ATOM 2653 C C . LEU A 1 341 ? -12.435 -0.295 20.304 1.00 95.25 341 LEU A C 1
ATOM 2655 O O . LEU A 1 341 ? -12.317 0.725 20.974 1.00 95.25 341 LEU A O 1
ATOM 2659 N N . ASP A 1 342 ? -12.781 -0.285 19.022 1.00 95.69 342 ASP A N 1
ATOM 2660 C CA . ASP A 1 342 ? -13.024 0.941 18.267 1.00 95.69 342 ASP A CA 1
ATOM 2661 C C . ASP A 1 342 ? -14.524 1.156 18.046 1.00 95.69 342 ASP A C 1
ATOM 2663 O O . ASP A 1 342 ? -15.215 0.275 17.527 1.00 95.69 342 ASP A O 1
ATOM 2667 N N . PHE A 1 343 ? -15.021 2.348 18.358 1.00 96.94 343 PHE A N 1
ATOM 2668 C CA . PHE A 1 343 ? -16.402 2.748 18.116 1.00 96.94 343 PHE A CA 1
ATOM 2669 C C . PHE A 1 343 ? -16.489 4.020 17.279 1.00 96.94 343 PHE A C 1
ATOM 2671 O O . PHE A 1 343 ? -15.786 4.995 17.536 1.00 96.94 343 PHE A O 1
ATOM 2678 N N . VAL A 1 344 ? -17.423 4.036 16.330 1.00 96.12 344 VAL A N 1
ATOM 2679 C CA . VAL A 1 344 ? -17.920 5.262 15.695 1.00 96.12 344 VAL A CA 1
ATOM 2680 C C . VAL A 1 344 ? -19.211 5.675 16.384 1.00 96.12 344 VAL A C 1
ATOM 2682 O O . VAL A 1 344 ? -20.119 4.856 16.552 1.00 96.12 344 VAL A O 1
ATOM 2685 N N . VAL A 1 345 ? -19.303 6.946 16.769 1.00 96.88 345 VAL A N 1
ATOM 2686 C CA . VAL A 1 345 ? -20.498 7.501 17.401 1.00 96.88 345 VAL A CA 1
ATOM 2687 C C . VAL A 1 345 ? -21.516 7.946 16.356 1.00 96.88 345 VAL A C 1
ATOM 2689 O O . VAL A 1 345 ? -21.203 8.695 15.431 1.00 96.88 345 VAL A O 1
ATOM 2692 N N . THR A 1 346 ? -22.767 7.528 16.540 1.00 94.31 346 THR A N 1
ATOM 2693 C CA . THR A 1 346 ? -23.915 7.939 15.725 1.00 94.31 346 THR A CA 1
ATOM 2694 C C . THR A 1 346 ? -24.921 8.742 16.559 1.00 94.31 346 THR A C 1
ATOM 2696 O O . THR A 1 346 ? -25.187 8.384 17.706 1.00 94.31 346 THR A O 1
ATOM 2699 N N . PRO A 1 347 ? -25.548 9.806 16.022 1.00 93.62 347 PRO A N 1
ATOM 2700 C CA . PRO A 1 347 ? -25.355 10.374 14.686 1.00 93.62 347 PRO A CA 1
ATOM 2701 C C . PRO A 1 347 ? -24.033 11.163 14.559 1.00 93.62 347 PRO A C 1
ATOM 2703 O O . PRO A 1 347 ? -23.539 11.681 15.559 1.00 93.62 347 PRO A O 1
ATOM 2706 N N . PRO A 1 348 ? -23.512 11.368 13.330 1.00 91.94 348 PRO A N 1
ATOM 2707 C CA . PRO A 1 348 ? -22.256 12.097 13.091 1.00 91.94 348 PRO A CA 1
ATOM 2708 C C . PRO A 1 348 ? -22.327 13.590 13.454 1.00 91.94 348 PRO A C 1
ATOM 2710 O O . PRO A 1 348 ? -21.346 14.310 13.351 1.00 91.94 348 PRO A O 1
ATOM 2713 N N . THR A 1 349 ? -23.493 14.097 13.853 1.00 92.25 349 THR A N 1
ATOM 2714 C CA . THR A 1 349 ? -23.646 15.464 14.365 1.00 92.25 349 THR A CA 1
ATOM 2715 C C . THR A 1 349 ? -23.205 15.608 15.822 1.00 92.25 349 THR A C 1
ATOM 2717 O O . THR A 1 349 ? -23.125 16.731 16.310 1.00 92.25 349 THR A O 1
ATOM 2720 N N . LEU A 1 350 ? -22.976 14.500 16.536 1.00 92.25 350 LEU A N 1
ATOM 2721 C CA . LEU A 1 350 ? -22.498 14.513 17.914 1.00 92.25 350 LEU A CA 1
ATOM 2722 C C . LEU A 1 350 ? -20.983 14.751 17.921 1.00 92.25 350 LEU A C 1
ATOM 2724 O O . LEU A 1 350 ? -20.221 13.967 17.355 1.00 92.25 350 LEU A O 1
ATOM 2728 N N . THR A 1 351 ? -20.558 15.843 18.555 1.00 90.06 351 THR A N 1
ATOM 2729 C CA . THR A 1 351 ? -19.152 16.251 18.663 1.00 90.06 351 THR A CA 1
ATOM 2730 C C . THR A 1 351 ? -18.561 15.848 20.011 1.00 90.06 351 THR A C 1
ATOM 2732 O O . THR A 1 351 ? -19.271 15.785 21.017 1.00 90.06 351 THR A O 1
ATOM 2735 N N . SER A 1 352 ? -17.257 15.584 20.041 1.00 90.94 352 SER A N 1
ATOM 2736 C CA . SER A 1 352 ? -16.490 15.158 21.226 1.00 90.94 352 SER A CA 1
ATOM 2737 C C . SER A 1 352 ? -16.585 16.126 22.418 1.00 90.94 352 SER A C 1
ATOM 2739 O O . SER A 1 352 ? -16.547 15.707 23.573 1.00 90.94 352 SER A O 1
ATOM 2741 N N . ASP A 1 353 ? -16.755 17.422 22.150 1.00 89.62 353 ASP A N 1
ATOM 2742 C CA . ASP A 1 353 ? -16.835 18.501 23.136 1.00 89.62 353 ASP A CA 1
ATOM 2743 C C . ASP A 1 353 ? -18.251 18.726 23.698 1.00 89.62 353 ASP A C 1
ATOM 2745 O O . ASP A 1 353 ? -18.450 19.556 24.592 1.00 89.62 353 ASP A O 1
ATOM 2749 N N . SER A 1 354 ? -19.240 17.978 23.201 1.00 92.81 354 SER A N 1
ATOM 2750 C CA . SER A 1 354 ? -20.630 18.073 23.643 1.00 92.81 354 SER A CA 1
ATOM 2751 C C . SER A 1 354 ? -20.854 17.470 25.037 1.00 92.81 354 SER A C 1
ATOM 2753 O O . SER A 1 354 ? -20.117 16.607 25.525 1.00 92.81 354 SER A O 1
ATOM 2755 N N . THR A 1 355 ? -21.929 17.901 25.704 1.00 94.44 355 THR A N 1
ATOM 2756 C CA . THR A 1 355 ? -22.316 17.317 27.003 1.00 94.44 355 THR A CA 1
ATOM 2757 C C . THR A 1 355 ? -22.766 15.866 26.830 1.00 94.44 355 THR A C 1
ATOM 2759 O O . THR A 1 355 ? -22.522 15.022 27.690 1.00 94.44 355 THR A O 1
ATOM 2762 N N . GLU A 1 356 ? -23.391 15.570 25.697 1.00 93.94 356 GLU A N 1
ATOM 2763 C CA . GLU A 1 356 ? -23.840 14.254 25.273 1.00 93.94 356 GLU A CA 1
ATOM 2764 C C . GLU A 1 356 ? -22.654 13.295 25.096 1.00 93.94 356 GLU A C 1
ATOM 2766 O O . GLU A 1 356 ? -22.708 12.176 25.608 1.00 93.94 356 GLU A O 1
ATOM 2771 N N . ALA A 1 357 ? -21.554 13.742 24.474 1.00 93.56 357 ALA A N 1
ATOM 2772 C CA . ALA A 1 357 ? -20.320 12.958 24.363 1.00 93.56 357 ALA A CA 1
ATOM 2773 C C . ALA A 1 357 ? -19.757 12.592 25.738 1.00 93.56 357 ALA A C 1
ATOM 2775 O O . ALA A 1 357 ? -19.442 11.428 25.991 1.00 93.56 357 ALA A O 1
ATOM 2776 N N . ARG A 1 358 ? -19.699 13.554 26.669 1.00 94.31 358 ARG A N 1
ATOM 2777 C CA . ARG A 1 358 ? -19.242 13.280 28.039 1.00 94.31 358 ARG A CA 1
ATOM 2778 C C . ARG A 1 358 ? -20.118 12.242 28.739 1.00 94.31 358 ARG A C 1
ATOM 2780 O O . ARG A 1 358 ? -19.586 11.312 29.340 1.00 94.31 358 ARG A O 1
ATOM 2787 N N . GLN A 1 359 ? -21.443 12.362 28.624 1.00 94.62 359 GLN A N 1
ATOM 2788 C CA . GLN A 1 359 ? -22.375 11.389 29.202 1.00 94.62 359 GLN A CA 1
ATOM 2789 C C . GLN A 1 359 ? -22.201 9.990 28.601 1.00 94.62 359 GLN A C 1
ATOM 2791 O O . GLN A 1 359 ? -22.300 9.007 29.336 1.00 94.62 359 GLN A O 1
ATOM 2796 N N . LEU A 1 360 ? -21.945 9.899 27.294 1.00 94.81 360 LEU A N 1
ATOM 2797 C CA . LEU A 1 360 ? -21.674 8.641 26.603 1.00 94.81 360 LEU A CA 1
ATOM 2798 C C . LEU A 1 360 ? -20.383 7.997 27.124 1.00 94.81 360 LEU A C 1
ATOM 2800 O O . LEU A 1 360 ? -20.406 6.829 27.507 1.00 94.81 360 LEU A O 1
ATOM 2804 N N . LEU A 1 361 ? -19.286 8.756 27.218 1.00 93.56 361 LEU A N 1
ATOM 2805 C CA . LEU A 1 361 ? -18.002 8.259 27.731 1.00 93.56 361 LEU A CA 1
ATOM 2806 C C . LEU A 1 361 ? -18.108 7.808 29.197 1.00 93.56 361 LEU A C 1
ATOM 2808 O O . LEU A 1 361 ? -17.661 6.715 29.542 1.00 93.56 361 LEU A O 1
ATOM 2812 N N . ASP A 1 362 ? -18.768 8.598 30.052 1.00 91.88 362 ASP A N 1
ATOM 2813 C CA . ASP A 1 362 ? -19.076 8.210 31.438 1.00 91.88 362 ASP A CA 1
ATOM 2814 C C . ASP A 1 362 ? -19.937 6.939 31.496 1.00 91.88 362 ASP A C 1
ATOM 2816 O O . ASP A 1 362 ? -19.765 6.089 32.369 1.00 91.88 362 ASP A O 1
ATOM 2820 N N . GLY A 1 363 ? -20.855 6.794 30.542 1.00 91.69 363 GLY A N 1
ATOM 2821 C CA . GLY A 1 363 ? -21.693 5.620 30.369 1.00 91.69 363 GLY A CA 1
ATOM 2822 C C . GLY A 1 363 ? -20.916 4.352 30.026 1.00 91.69 363 GLY A C 1
ATOM 2823 O O . GLY A 1 363 ? -21.178 3.309 30.625 1.00 91.69 363 GLY A O 1
ATOM 2824 N N . ILE A 1 364 ? -19.944 4.440 29.115 1.00 91.62 364 ILE A N 1
ATOM 2825 C CA . ILE A 1 364 ? -19.034 3.334 28.775 1.00 91.62 364 ILE A CA 1
ATOM 2826 C C . ILE A 1 364 ? -18.216 2.929 30.008 1.00 91.62 364 ILE A C 1
ATOM 2828 O O . ILE A 1 364 ? -18.153 1.746 30.343 1.00 91.62 364 ILE A O 1
ATOM 2832 N N . LEU A 1 365 ? -17.655 3.904 30.733 1.00 89.44 365 LEU A N 1
ATOM 2833 C CA . LEU A 1 365 ? -16.909 3.645 31.971 1.00 89.44 365 LEU A CA 1
ATOM 2834 C C . LEU A 1 365 ? -17.782 2.978 33.044 1.00 89.44 365 LEU A C 1
ATOM 2836 O O . LEU A 1 365 ? -17.320 2.080 33.744 1.00 89.44 365 LEU A O 1
ATOM 2840 N N . ALA A 1 366 ? -19.051 3.377 33.160 1.00 86.56 366 ALA A N 1
ATOM 2841 C CA . ALA A 1 366 ? -19.998 2.741 34.072 1.00 86.56 366 ALA A CA 1
ATOM 2842 C C . ALA A 1 366 ? -20.316 1.289 33.668 1.00 86.56 366 ALA A C 1
ATOM 2844 O O . ALA A 1 366 ? -20.427 0.433 34.545 1.00 86.56 366 ALA A O 1
ATOM 2845 N N . CYS A 1 367 ? -20.422 0.999 32.365 1.00 84.25 367 CYS A N 1
ATOM 2846 C CA . CYS A 1 367 ? -20.653 -0.355 31.846 1.00 84.25 367 CYS A CA 1
ATOM 2847 C C . CYS A 1 367 ? -19.491 -1.305 32.142 1.00 84.25 367 CYS A C 1
ATOM 2849 O O . CYS A 1 367 ? -19.719 -2.490 32.366 1.00 84.25 367 CYS A O 1
ATOM 2851 N N . ALA A 1 368 ? -18.258 -0.798 32.180 1.00 73.62 368 ALA A N 1
ATOM 2852 C CA . ALA A 1 368 ? -17.095 -1.625 32.468 1.00 73.62 368 ALA A CA 1
ATOM 2853 C C . ALA A 1 368 ? -17.104 -2.216 33.887 1.00 73.62 368 ALA A C 1
ATOM 2855 O O . ALA A 1 368 ? -16.381 -3.172 34.134 1.00 73.62 368 ALA A O 1
ATOM 2856 N N . GLY A 1 369 ? -17.863 -1.648 34.839 1.00 63.41 369 GLY A N 1
ATOM 2857 C CA . GLY A 1 369 ? -17.899 -2.103 36.240 1.00 63.41 369 GLY A CA 1
ATOM 2858 C C . GLY A 1 369 ? -16.566 -1.968 36.999 1.00 63.41 369 GLY A C 1
ATOM 2859 O O . GLY A 1 369 ? -16.497 -2.238 38.197 1.00 63.41 369 GLY A O 1
ATOM 2860 N N . LEU A 1 370 ? -15.518 -1.508 36.318 1.00 57.66 370 LEU A N 1
ATOM 2861 C CA . LEU A 1 370 ? -14.135 -1.437 36.761 1.00 57.66 370 LEU A CA 1
ATOM 2862 C C . LEU A 1 370 ? -13.835 0.017 37.117 1.00 57.66 370 LEU A C 1
ATOM 2864 O O . LEU A 1 370 ? -13.808 0.877 36.244 1.00 57.66 370 LEU A O 1
ATOM 2868 N N . HIS A 1 371 ? -13.695 0.290 38.416 1.00 57.88 371 HIS A N 1
ATOM 2869 C CA . HIS A 1 371 ? -13.206 1.538 39.017 1.00 57.88 371 HIS A CA 1
ATOM 2870 C C . HIS A 1 371 ? -13.131 2.757 38.061 1.00 57.88 371 HIS A C 1
ATOM 2872 O O . HIS A 1 371 ? -12.038 3.120 37.632 1.00 57.88 371 HIS A O 1
ATOM 2878 N N . PRO A 1 372 ? -14.248 3.455 37.759 1.00 57.53 372 PRO A N 1
ATOM 2879 C CA . PRO A 1 372 ? -14.261 4.562 36.789 1.00 57.53 372 PRO A CA 1
ATOM 2880 C C . PRO A 1 372 ? -13.256 5.682 37.103 1.00 57.53 372 PRO A C 1
ATOM 2882 O O . PRO A 1 372 ? -12.806 6.393 36.213 1.00 57.53 372 PRO A O 1
ATOM 2885 N N . GLY A 1 373 ? -12.882 5.834 38.379 1.00 62.28 373 GLY A N 1
ATOM 2886 C CA . GLY A 1 373 ? -11.865 6.788 38.828 1.00 62.28 373 GLY A CA 1
ATOM 2887 C C . GLY A 1 373 ? -10.410 6.366 38.585 1.00 62.28 373 GLY A C 1
ATOM 2888 O O . GLY A 1 373 ? -9.514 7.158 38.871 1.00 62.28 373 GLY A O 1
ATOM 2889 N N . GLU A 1 374 ? -10.170 5.145 38.107 1.00 76.56 374 GLU A N 1
ATOM 2890 C CA . GLU A 1 374 ? -8.848 4.600 37.768 1.00 76.56 374 GLU A CA 1
ATOM 2891 C C . GLU A 1 374 ? -8.608 4.531 36.254 1.00 76.56 374 GLU A C 1
ATOM 2893 O O . GLU A 1 374 ? -7.469 4.339 35.830 1.00 76.56 374 GLU A O 1
ATOM 2898 N N . ALA A 1 375 ? -9.649 4.734 35.438 1.00 86.88 375 ALA A N 1
ATOM 2899 C CA . ALA A 1 375 ? -9.505 4.834 33.995 1.00 86.88 375 ALA A CA 1
ATOM 2900 C C . ALA A 1 375 ? -8.742 6.109 33.606 1.00 86.88 375 ALA A C 1
ATOM 2902 O O . ALA A 1 375 ? -8.938 7.183 34.184 1.00 86.88 375 ALA A O 1
ATOM 2903 N N . ALA A 1 376 ? -7.877 5.991 32.602 1.00 90.69 376 ALA A N 1
ATOM 2904 C CA . ALA A 1 376 ? -7.214 7.138 31.994 1.00 90.69 376 ALA A CA 1
ATOM 2905 C C . ALA A 1 376 ? -7.898 7.516 30.678 1.00 90.69 376 ALA A C 1
ATOM 2907 O O . ALA A 1 376 ? -8.430 6.656 29.980 1.00 90.69 376 ALA A O 1
ATOM 2908 N N . GLU A 1 377 ? -7.844 8.799 30.332 1.00 93.44 377 GLU A N 1
ATOM 2909 C CA . GLU A 1 377 ? -8.443 9.344 29.115 1.00 93.44 377 GLU A CA 1
ATOM 2910 C C . GLU A 1 377 ? -7.430 10.231 28.383 1.00 93.44 377 GLU A C 1
ATOM 2912 O O . GLU A 1 377 ? -6.663 10.971 29.012 1.00 93.44 377 GLU A O 1
ATOM 2917 N N . SER A 1 378 ? -7.416 10.156 27.055 1.00 93.62 378 SER A N 1
ATOM 2918 C CA . SER A 1 378 ? -6.667 11.064 26.189 1.00 93.62 378 SER A CA 1
ATOM 2919 C C . SER A 1 378 ? -7.460 11.378 24.924 1.00 93.62 378 SER A C 1
ATOM 2921 O O . SER A 1 378 ? -8.244 10.555 24.454 1.00 93.62 378 SER A O 1
ATOM 2923 N N . ALA A 1 379 ? -7.262 12.581 24.384 1.00 92.12 379 ALA A N 1
ATOM 2924 C CA . ALA A 1 379 ? -7.746 12.903 23.050 1.00 92.12 379 ALA A CA 1
ATOM 2925 C C . ALA A 1 379 ? -6.902 12.146 22.017 1.00 92.12 379 ALA A C 1
ATOM 2927 O 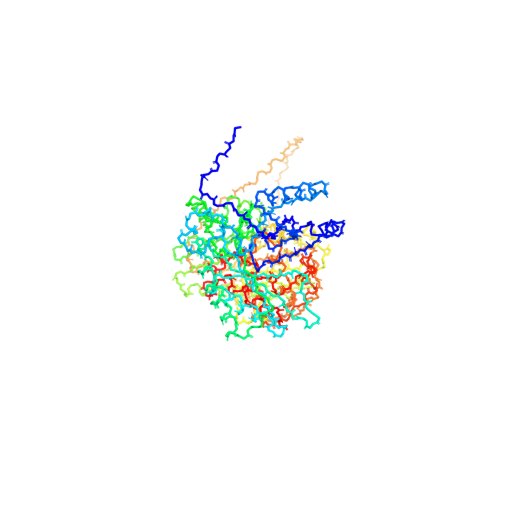O . ALA A 1 379 ? -5.675 12.066 22.154 1.00 92.12 379 ALA A O 1
ATOM 2928 N N . ILE A 1 380 ? -7.563 11.623 20.993 1.00 90.19 380 ILE A N 1
ATOM 2929 C CA . ILE A 1 380 ? -6.946 10.926 19.870 1.00 90.19 380 ILE A CA 1
ATOM 2930 C C . ILE A 1 380 ? -7.415 11.537 18.556 1.00 90.19 380 ILE A C 1
ATOM 2932 O O . ILE A 1 380 ? -8.504 12.092 18.462 1.00 90.19 380 ILE A O 1
ATOM 2936 N N . TRP A 1 381 ? -6.577 11.405 17.538 1.00 81.81 381 TRP A N 1
ATOM 2937 C CA . TRP A 1 381 ? -6.910 11.757 16.166 1.00 81.81 381 TRP A CA 1
ATOM 2938 C C . TRP A 1 381 ? -6.752 10.523 15.308 1.00 81.81 381 TRP A C 1
ATOM 2940 O O . TRP A 1 381 ? -5.636 10.158 14.945 1.00 81.81 381 TRP A O 1
ATOM 2950 N N . THR A 1 382 ? -7.862 9.874 14.983 1.00 65.75 382 THR A N 1
ATOM 2951 C CA . THR A 1 382 ? -7.840 8.653 14.179 1.00 65.75 382 THR A CA 1
ATOM 2952 C C . THR A 1 382 ? -7.354 9.007 12.778 1.00 65.75 382 THR A C 1
ATOM 2954 O O . THR A 1 382 ? -8.082 9.622 11.996 1.00 65.75 382 THR A O 1
ATOM 2957 N N . TYR A 1 383 ? -6.086 8.683 12.506 1.00 61.72 383 TYR A N 1
ATOM 2958 C CA . TYR A 1 383 ? -5.397 8.923 11.237 1.00 61.72 383 TYR A CA 1
ATOM 2959 C C . TYR A 1 383 ? -5.447 10.383 10.743 1.00 61.72 383 TYR A C 1
ATOM 2961 O O . TYR A 1 383 ? -5.517 10.628 9.545 1.00 61.72 383 TYR A O 1
ATOM 2969 N N . GLU A 1 384 ? -5.449 11.353 11.671 1.00 61.72 384 GLU A N 1
ATOM 2970 C CA . GLU A 1 384 ? -5.597 12.804 11.409 1.00 61.72 384 GLU A CA 1
ATOM 2971 C C . GLU A 1 384 ? -6.947 13.230 10.788 1.00 61.72 384 GLU A C 1
ATOM 2973 O O . GLU A 1 384 ? -7.094 14.363 10.334 1.00 61.72 384 GLU A O 1
ATOM 2978 N N . ARG A 1 385 ? -7.962 12.355 10.794 1.00 71.00 385 ARG A N 1
ATOM 2979 C CA . ARG A 1 385 ? -9.239 12.594 10.090 1.00 71.00 385 ARG A CA 1
ATOM 2980 C C . ARG A 1 385 ? -10.390 12.957 11.001 1.00 71.00 385 ARG A C 1
ATOM 2982 O O . ARG A 1 385 ? -11.204 13.810 10.656 1.00 71.00 385 ARG A O 1
ATOM 2989 N N . ALA A 1 386 ? -10.486 12.262 12.127 1.00 79.00 386 ALA A N 1
ATOM 2990 C CA . ALA A 1 386 ? -11.623 12.364 13.020 1.00 79.00 386 ALA A CA 1
ATOM 2991 C C . ALA A 1 386 ? -11.161 12.501 14.466 1.00 79.00 386 ALA A C 1
ATOM 2993 O O . ALA A 1 386 ? -10.190 11.870 14.895 1.00 79.00 386 ALA A O 1
ATOM 2994 N N . ASP A 1 387 ? -11.884 13.349 15.185 1.00 88.50 387 ASP A N 1
ATOM 2995 C CA . ASP A 1 387 ? -11.681 13.597 16.601 1.00 88.50 387 ASP A CA 1
ATOM 2996 C C . ASP A 1 387 ? -12.225 12.428 17.428 1.00 88.50 387 ASP A C 1
ATOM 2998 O O . ASP A 1 387 ? -13.243 11.814 17.087 1.00 88.50 387 ASP A O 1
ATOM 3002 N N . GLY A 1 388 ? -11.548 12.108 18.523 1.00 93.19 388 GLY A N 1
ATOM 3003 C CA . GLY A 1 388 ? -11.894 10.967 19.344 1.00 93.19 388 GLY A CA 1
ATOM 3004 C C . GLY A 1 388 ? -11.316 11.015 20.747 1.00 93.19 388 GLY A C 1
ATOM 3005 O O . GLY A 1 388 ? -10.425 11.798 21.077 1.00 93.19 388 GLY A O 1
ATOM 3006 N N . HIS A 1 389 ? -11.821 10.115 21.583 1.00 94.19 389 HIS A N 1
ATOM 3007 C CA . HIS A 1 389 ? -11.328 9.891 22.934 1.00 94.19 389 HIS A CA 1
ATOM 3008 C C . HIS A 1 389 ? -10.906 8.438 23.095 1.00 94.19 389 HIS A C 1
ATOM 3010 O O . HIS A 1 389 ? -11.671 7.525 22.787 1.00 94.19 389 HIS A O 1
ATOM 3016 N N . ARG A 1 390 ? -9.703 8.235 23.630 1.00 95.44 390 ARG A N 1
ATOM 3017 C CA . ARG A 1 390 ? -9.227 6.933 24.085 1.00 95.44 390 ARG A CA 1
ATOM 3018 C C . ARG A 1 390 ? -9.433 6.805 25.579 1.00 95.44 390 ARG A C 1
ATOM 3020 O O . ARG A 1 390 ? -8.979 7.656 26.345 1.00 95.44 390 ARG A O 1
ATOM 3027 N N . LEU A 1 391 ? -10.040 5.702 25.990 1.00 94.56 391 LEU A N 1
ATOM 3028 C CA . LEU A 1 391 ? -10.152 5.264 27.373 1.00 94.56 391 LEU A CA 1
ATOM 3029 C C . LEU A 1 391 ? -9.203 4.084 27.598 1.00 94.56 391 LEU A C 1
ATOM 3031 O O . LEU A 1 391 ? -9.177 3.144 26.809 1.00 94.56 391 LEU A O 1
ATOM 3035 N N . ALA A 1 392 ? -8.437 4.120 28.685 1.00 93.50 392 ALA A N 1
ATOM 3036 C CA . ALA A 1 392 ? -7.666 2.982 29.176 1.00 93.50 392 ALA A CA 1
ATOM 3037 C C . ALA A 1 392 ? -8.304 2.492 30.480 1.00 93.50 392 ALA A C 1
ATOM 3039 O O . ALA A 1 392 ? -8.136 3.119 31.529 1.00 93.50 392 ALA A O 1
ATOM 3040 N N . ILE A 1 393 ? -9.068 1.402 30.397 1.00 90.69 393 ILE A N 1
ATOM 3041 C CA . ILE A 1 393 ? -9.903 0.880 31.486 1.00 90.69 393 ILE A CA 1
ATOM 3042 C C . ILE A 1 393 ? -9.193 -0.314 32.142 1.00 90.69 393 ILE A C 1
ATOM 3044 O O . ILE A 1 393 ? -8.968 -1.315 31.463 1.00 90.69 393 ILE A O 1
ATOM 3048 N N . PRO A 1 394 ? -8.811 -0.249 33.428 1.00 88.69 394 PRO A N 1
ATOM 3049 C CA . PRO A 1 394 ? -8.088 -1.342 34.076 1.00 88.69 394 PRO A CA 1
ATOM 3050 C C . PRO A 1 394 ? -8.968 -2.591 34.234 1.00 88.69 394 PRO A C 1
ATOM 3052 O O . PRO A 1 394 ? -10.133 -2.462 34.582 1.00 88.69 394 PRO A O 1
ATOM 3055 N N . PHE A 1 395 ? -8.408 -3.787 34.046 1.00 87.31 395 PHE A N 1
ATOM 3056 C CA . PHE A 1 395 ? -9.048 -5.080 34.344 1.00 87.31 395 PHE A CA 1
ATOM 3057 C C . PHE A 1 395 ? -8.100 -5.965 35.161 1.00 87.31 395 PHE A C 1
ATOM 3059 O O . PHE A 1 395 ? -6.887 -5.814 35.040 1.00 87.31 395 PHE A O 1
ATOM 3066 N N . ASP A 1 396 ? -8.613 -6.907 35.957 1.00 82.56 396 ASP A N 1
ATOM 3067 C CA . ASP A 1 396 ? -7.786 -7.800 36.784 1.00 82.56 396 ASP A CA 1
ATOM 3068 C C . ASP A 1 396 ? -7.384 -9.103 36.063 1.00 82.56 396 ASP A C 1
ATOM 3070 O O . ASP A 1 396 ? -8.129 -9.648 35.254 1.00 82.56 396 ASP A O 1
ATOM 3074 N N . ALA A 1 397 ? -6.222 -9.677 36.406 1.00 72.44 397 ALA A N 1
ATOM 3075 C CA . ALA A 1 397 ? -5.739 -10.947 35.830 1.00 72.44 397 ALA A CA 1
ATOM 3076 C C . ALA A 1 397 ? -6.625 -12.166 36.147 1.00 72.44 397 ALA A C 1
ATOM 3078 O O . ALA A 1 397 ? -6.491 -13.214 35.518 1.00 72.44 397 ALA A O 1
ATOM 3079 N N . LEU A 1 398 ? -7.502 -12.035 37.144 1.00 70.62 398 LEU A N 1
ATOM 3080 C CA . LEU A 1 398 ? -8.481 -13.042 37.551 1.00 70.62 398 LEU A CA 1
ATOM 3081 C C . LEU A 1 398 ? -9.899 -12.682 37.090 1.00 70.62 398 LEU A C 1
ATOM 3083 O O . LEU A 1 398 ? -10.865 -13.235 37.617 1.00 70.62 398 LEU A O 1
ATOM 3087 N N . HIS A 1 399 ? -10.036 -11.740 36.149 1.00 70.00 399 HIS A N 1
ATOM 3088 C CA . HIS A 1 399 ? -11.336 -11.349 35.618 1.00 70.00 399 HIS A CA 1
ATOM 3089 C C . HIS A 1 399 ? -12.037 -12.573 35.025 1.00 70.00 399 HIS A C 1
ATOM 3091 O O . HIS A 1 399 ? -11.541 -13.223 34.106 1.00 70.00 399 HIS A O 1
ATOM 3097 N N . THR A 1 400 ? -13.185 -12.898 35.604 1.00 69.25 400 THR A N 1
ATOM 3098 C CA . THR A 1 400 ? -14.083 -13.972 35.181 1.00 69.25 400 THR A CA 1
ATOM 3099 C C . THR A 1 400 ? -15.448 -13.343 34.947 1.00 69.25 400 THR A C 1
ATOM 3101 O O . THR A 1 400 ? -15.737 -12.313 35.558 1.00 69.25 400 THR A O 1
ATOM 3104 N N . HIS A 1 401 ? -16.265 -13.934 34.066 1.00 69.56 401 HIS A N 1
ATOM 3105 C CA . HIS A 1 401 ? -17.598 -13.407 33.762 1.00 69.56 401 HIS A CA 1
ATOM 3106 C C . HIS A 1 401 ? -18.334 -13.027 35.045 1.00 69.56 401 HIS A C 1
ATOM 3108 O O . HIS A 1 401 ? -18.410 -13.828 35.983 1.00 69.56 401 HIS A O 1
ATOM 3114 N N . GLY A 1 402 ? -18.864 -11.806 35.079 1.00 54.62 402 GLY A N 1
ATOM 3115 C CA . GLY A 1 402 ? -19.511 -11.258 36.263 1.00 54.62 402 GLY A CA 1
ATOM 3116 C C . GLY A 1 402 ? -20.657 -12.140 36.766 1.00 54.62 402 GLY A C 1
ATOM 3117 O O . GLY A 1 402 ? -21.768 -12.087 36.249 1.00 54.62 402 GLY A O 1
ATOM 3118 N N . VAL A 1 403 ? -20.418 -12.897 37.839 1.00 36.03 403 VAL A N 1
ATOM 3119 C CA . VAL A 1 403 ? -21.471 -13.230 38.799 1.00 36.03 403 VAL A CA 1
ATOM 3120 C C . VAL A 1 403 ? -21.499 -12.060 39.770 1.00 36.03 403 VAL A C 1
ATOM 3122 O O . VAL A 1 403 ? -20.548 -11.839 40.514 1.00 36.03 403 VAL A O 1
ATOM 3125 N N . SER A 1 404 ? -22.569 -11.273 39.732 1.00 33.31 404 SER A N 1
ATOM 3126 C CA . SER A 1 404 ? -22.833 -10.230 40.719 1.00 33.31 404 SER A CA 1
ATOM 3127 C C . SER A 1 404 ? -22.912 -10.862 42.114 1.00 33.31 404 SER A C 1
ATOM 3129 O O . SER A 1 404 ? -23.956 -11.390 42.498 1.00 33.31 404 SER A O 1
ATOM 3131 N N . ASP A 1 405 ? -21.816 -10.841 42.868 1.00 31.77 405 ASP A N 1
ATOM 3132 C CA . ASP A 1 405 ? -21.773 -11.326 44.248 1.00 31.77 405 ASP A CA 1
ATOM 3133 C C . ASP A 1 405 ? -22.326 -10.247 45.199 1.00 31.77 405 ASP A C 1
ATOM 3135 O O . ASP A 1 405 ? -21.634 -9.691 46.052 1.00 31.77 405 ASP A O 1
ATOM 3139 N N . GLU A 1 406 ? -23.613 -9.918 45.048 1.00 35.62 406 GLU A N 1
ATOM 3140 C CA . GLU A 1 406 ? -24.395 -9.320 46.134 1.00 35.62 406 GLU A CA 1
ATOM 3141 C C . GLU A 1 406 ? -24.793 -10.441 47.101 1.00 35.62 406 GLU A C 1
ATOM 3143 O O . GLU A 1 406 ? -25.930 -10.910 47.107 1.00 35.62 406 GLU A O 1
ATOM 3148 N N . GLY A 1 407 ? -23.829 -10.944 47.878 1.00 33.31 407 GLY A N 1
ATOM 3149 C CA . GLY A 1 407 ? -24.064 -12.213 48.559 1.00 33.31 407 GLY A CA 1
ATOM 3150 C C . GLY A 1 407 ? -23.277 -12.550 49.810 1.00 33.31 407 GLY A C 1
ATOM 3151 O O . GLY A 1 407 ? -23.590 -13.582 50.385 1.00 33.31 407 GLY A O 1
ATOM 3152 N N . SER A 1 408 ? -22.308 -11.766 50.306 1.00 31.61 408 SER A N 1
ATOM 3153 C CA . SER A 1 408 ? -21.715 -12.104 51.616 1.00 31.61 408 SER A CA 1
ATOM 3154 C C . SER A 1 408 ? -20.866 -11.008 52.262 1.00 31.61 408 SER A C 1
ATOM 3156 O O . SER A 1 408 ? -19.638 -11.052 52.248 1.00 31.61 408 SER A O 1
ATOM 3158 N N . ARG A 1 409 ? -21.505 -10.055 52.952 1.00 32.84 409 ARG A N 1
ATOM 3159 C CA . ARG A 1 409 ? -20.928 -9.483 54.182 1.00 32.84 409 ARG A CA 1
ATOM 3160 C C . ARG A 1 409 ? -22.011 -9.370 55.246 1.00 32.84 409 ARG A C 1
ATOM 3162 O O . ARG A 1 409 ? -22.847 -8.473 55.225 1.00 32.84 409 ARG A O 1
ATOM 3169 N N . GLY A 1 410 ? -21.984 -10.351 56.147 1.00 28.00 410 GLY A N 1
ATOM 3170 C CA . GLY A 1 410 ? -22.827 -10.445 57.330 1.00 28.00 410 GLY A CA 1
ATOM 3171 C C . GLY A 1 410 ? -22.691 -9.229 58.245 1.00 28.00 410 GLY A C 1
ATOM 3172 O O . GLY A 1 410 ? -21.659 -8.559 58.295 1.00 28.00 410 GLY A O 1
ATOM 3173 N N . GLY A 1 411 ? -23.789 -8.939 58.934 1.00 25.95 411 GLY A N 1
ATOM 3174 C CA . GLY A 1 411 ? -24.002 -7.691 59.638 1.00 25.95 411 GLY A CA 1
ATOM 3175 C C . GLY A 1 411 ? -23.312 -7.583 60.993 1.00 25.95 411 GLY A C 1
ATOM 3176 O O . GLY A 1 411 ? -23.031 -8.563 61.674 1.00 25.95 411 GLY A O 1
ATOM 3177 N N . ALA A 1 412 ? -23.151 -6.334 61.413 1.00 28.48 412 ALA A N 1
ATOM 3178 C CA . ALA A 1 412 ? -23.078 -5.944 62.809 1.00 28.48 412 ALA A CA 1
ATOM 3179 C C . ALA A 1 412 ? -23.675 -4.537 62.921 1.00 28.48 412 ALA A C 1
ATOM 3181 O O . ALA A 1 412 ? -23.072 -3.541 62.525 1.00 28.48 412 ALA A O 1
ATOM 3182 N N . ALA A 1 413 ? -24.909 -4.472 63.415 1.00 27.88 413 ALA A N 1
ATOM 3183 C CA . ALA A 1 413 ? -25.512 -3.238 63.894 1.00 27.88 413 ALA A CA 1
ATOM 3184 C C . ALA A 1 413 ? -24.748 -2.733 65.130 1.00 27.88 413 ALA A C 1
ATOM 3186 O O . ALA A 1 413 ? -24.243 -3.559 65.886 1.00 27.88 413 ALA A O 1
ATOM 3187 N N . LEU A 1 414 ? -24.736 -1.412 65.368 1.00 28.53 414 LEU A N 1
ATOM 3188 C CA . LEU A 1 414 ? -25.065 -0.779 66.660 1.00 28.53 414 LEU A CA 1
ATOM 3189 C C . LEU A 1 414 ? -24.954 0.768 66.599 1.00 28.53 414 LEU A C 1
ATOM 3191 O O . LEU A 1 414 ? -23.881 1.327 66.425 1.00 28.53 414 LEU A O 1
ATOM 3195 N N . ARG A 1 415 ? -26.112 1.406 66.841 1.00 26.33 415 ARG A N 1
ATOM 3196 C CA . ARG A 1 415 ? -26.392 2.614 67.662 1.00 26.33 415 ARG A CA 1
ATOM 3197 C C . ARG A 1 415 ? -25.675 3.953 67.383 1.00 26.33 415 ARG A C 1
ATOM 3199 O O . ARG A 1 415 ? -24.564 4.187 67.825 1.00 26.33 415 ARG A O 1
ATOM 3206 N N . GLY A 1 416 ? -26.452 4.894 66.834 1.00 24.83 416 GLY A N 1
ATOM 3207 C CA . GLY A 1 416 ? -27.110 5.989 67.578 1.00 24.83 416 GLY A CA 1
ATOM 3208 C C . GLY A 1 416 ? -26.266 6.981 68.397 1.00 24.83 416 GLY A C 1
ATOM 3209 O O . GLY A 1 416 ? -25.738 6.626 69.444 1.00 24.83 416 GLY A O 1
ATOM 3210 N N . GLY A 1 417 ? -26.318 8.263 68.013 1.00 25.69 417 GLY A N 1
ATOM 3211 C CA . GLY A 1 417 ? -25.951 9.398 68.868 1.00 25.69 417 GLY A CA 1
ATOM 3212 C C . GLY A 1 417 ? -26.058 10.746 68.145 1.00 25.69 417 GLY A C 1
ATOM 3213 O O . GLY A 1 417 ? -25.241 11.052 67.287 1.00 25.69 417 GLY A O 1
ATOM 3214 N N . ALA A 1 418 ? -27.072 11.540 68.489 1.00 27.55 418 ALA A N 1
ATOM 3215 C CA . ALA A 1 418 ? -27.273 12.917 68.035 1.00 27.55 418 ALA A CA 1
ATOM 3216 C C . ALA A 1 418 ? -26.716 13.923 69.061 1.00 27.55 418 ALA A C 1
ATOM 3218 O O . ALA A 1 418 ? -26.867 13.671 70.254 1.00 27.55 418 ALA A O 1
ATOM 3219 N N . ALA A 1 419 ? -26.165 15.062 68.610 1.00 26.56 419 ALA A N 1
ATOM 3220 C CA . ALA A 1 419 ? -26.267 16.386 69.259 1.00 26.56 419 ALA A CA 1
ATOM 3221 C C . ALA A 1 419 ? -25.553 17.497 68.444 1.00 26.56 419 ALA A C 1
ATOM 3223 O O . ALA A 1 419 ? -24.397 17.357 68.055 1.00 26.56 419 ALA A O 1
ATOM 3224 N N . LEU A 1 420 ? -26.272 18.604 68.222 1.00 26.47 420 LEU A N 1
ATOM 3225 C CA . LEU A 1 420 ? -25.845 19.936 67.738 1.00 26.47 420 LEU A CA 1
ATOM 3226 C C . LEU A 1 420 ? -25.402 20.824 68.949 1.00 26.47 420 LEU A C 1
ATOM 3228 O O . LEU A 1 420 ? -25.478 20.337 70.075 1.00 26.47 420 LEU A O 1
ATOM 3232 N N . PRO A 1 421 ? -25.222 22.162 68.834 1.00 44.78 421 PRO A N 1
ATOM 3233 C CA . PRO A 1 421 ? -24.263 22.971 68.057 1.00 44.78 421 PRO A CA 1
ATOM 3234 C C . PRO A 1 421 ? -23.544 24.034 68.945 1.00 44.78 421 PRO A C 1
ATOM 3236 O O . PRO A 1 421 ? -23.853 24.183 70.125 1.00 44.78 421 PRO A O 1
ATOM 3239 N N . GLY A 1 422 ? -22.656 24.865 68.378 1.00 25.72 422 GLY A N 1
ATOM 3240 C CA . GLY A 1 422 ? -22.302 26.148 69.008 1.00 25.72 422 GLY A CA 1
ATOM 3241 C C . GLY A 1 422 ? -21.092 26.879 68.419 1.00 25.72 422 GLY A C 1
ATOM 3242 O O . GLY A 1 422 ? -20.050 26.266 68.205 1.00 25.72 422 GLY A O 1
ATOM 3243 N N . GLY A 1 423 ? -21.226 28.200 68.239 1.00 26.98 423 GLY A N 1
ATOM 3244 C CA . GLY A 1 423 ? -20.096 29.140 68.271 1.00 26.98 423 GLY A CA 1
ATOM 3245 C C . GLY A 1 423 ? -19.972 30.107 67.093 1.00 26.98 423 GLY A C 1
ATOM 3246 O O . GLY A 1 423 ? -19.275 29.820 66.129 1.00 26.98 423 GLY A O 1
ATOM 3247 N N . GLU A 1 424 ? -20.617 31.268 67.213 1.00 25.45 424 GLU A N 1
ATOM 3248 C CA . GLU A 1 424 ? -20.506 32.461 66.358 1.00 25.45 424 GLU A CA 1
ATOM 3249 C C . GLU A 1 424 ? -19.093 33.085 66.353 1.00 25.45 424 GLU A C 1
ATOM 3251 O O . GLU A 1 424 ? -18.345 32.923 67.317 1.00 25.45 424 GLU A O 1
ATOM 3256 N N . GLY A 1 425 ? -18.753 33.900 65.336 1.00 26.27 425 GLY A N 1
ATOM 3257 C CA . GLY A 1 425 ? -17.592 34.796 65.456 1.00 26.27 425 GLY A CA 1
ATOM 3258 C C . GLY A 1 425 ? -17.016 35.476 64.206 1.00 26.27 425 GLY A C 1
ATOM 3259 O O . GLY A 1 425 ? -15.863 35.247 63.881 1.00 26.27 425 GLY A O 1
ATOM 3260 N N . SER A 1 426 ? -17.769 36.420 63.633 1.00 27.09 426 SER A N 1
ATOM 3261 C CA . SER A 1 426 ? -17.299 37.682 63.018 1.00 27.09 426 SER A CA 1
ATOM 3262 C C . SER A 1 426 ? -16.569 37.746 61.656 1.00 27.09 426 SER A C 1
ATOM 3264 O O . SER A 1 426 ? -15.839 36.872 61.207 1.00 27.09 426 SER A O 1
ATOM 3266 N N . ARG A 1 427 ? -16.843 38.889 61.016 1.00 28.73 427 ARG A N 1
ATOM 3267 C CA . ARG A 1 427 ? -16.608 39.332 59.636 1.00 28.73 427 ARG A CA 1
ATOM 3268 C C . ARG A 1 427 ? -15.193 39.884 59.413 1.00 28.73 427 ARG A C 1
ATOM 3270 O O . ARG A 1 427 ? -14.643 40.538 60.293 1.00 28.73 427 ARG A O 1
ATOM 3277 N N . GLY A 1 428 ? -14.697 39.756 58.181 1.00 26.64 428 GLY A N 1
ATOM 3278 C CA . GLY A 1 428 ? -13.554 40.500 57.644 1.00 26.64 428 GLY A CA 1
ATOM 3279 C C . GLY A 1 428 ? -13.501 40.376 56.119 1.00 26.64 428 GLY A C 1
ATOM 3280 O O . GLY A 1 428 ? -13.482 39.270 55.593 1.00 26.64 428 GLY A O 1
ATOM 3281 N N . ASP A 1 429 ? -13.562 41.516 55.442 1.00 25.06 429 ASP A N 1
ATOM 3282 C CA . ASP A 1 429 ? -13.721 41.705 53.998 1.00 25.06 429 ASP A CA 1
ATOM 3283 C C . ASP A 1 429 ? -12.435 41.457 53.173 1.00 25.06 429 ASP A C 1
ATOM 3285 O O . ASP A 1 429 ? -11.332 41.458 53.714 1.00 25.06 429 ASP A O 1
ATOM 3289 N N . ALA A 1 430 ? -12.620 41.405 51.845 1.00 25.88 430 ALA A N 1
ATOM 3290 C CA . ALA A 1 430 ? -11.653 41.674 50.761 1.00 25.88 430 ALA A CA 1
ATOM 3291 C C . ALA A 1 430 ? -10.768 40.541 50.158 1.00 25.88 430 ALA A C 1
ATOM 3293 O O . ALA A 1 430 ? -9.702 40.181 50.643 1.00 25.88 430 ALA A O 1
ATOM 3294 N N . LEU A 1 431 ? -11.198 40.128 48.954 1.00 26.31 431 LEU A N 1
ATOM 3295 C CA . LEU A 1 431 ? -10.469 40.135 47.666 1.00 26.31 431 LEU A CA 1
ATOM 3296 C C . LEU A 1 431 ? -9.153 39.337 47.458 1.00 26.31 431 LEU A C 1
ATOM 3298 O O . LEU A 1 431 ? -8.080 39.688 47.925 1.00 26.31 431 LEU A O 1
ATOM 3302 N N . SER A 1 432 ? -9.254 38.441 46.461 1.00 27.58 432 SER A N 1
ATOM 3303 C CA . SER A 1 432 ? -8.266 38.142 45.404 1.00 27.58 432 SER A CA 1
ATOM 3304 C C . SER A 1 432 ? -7.043 37.264 45.724 1.00 27.58 432 SER A C 1
ATOM 3306 O O . SER A 1 432 ? -6.039 37.726 46.256 1.00 27.58 432 SER A O 1
ATOM 3308 N N . ARG A 1 433 ? -7.116 36.007 45.242 1.00 26.84 433 ARG A N 1
ATOM 3309 C CA . ARG A 1 433 ? -6.131 35.267 44.404 1.00 26.84 433 ARG A CA 1
ATOM 3310 C C . ARG A 1 433 ? -6.278 33.755 44.637 1.00 26.84 433 ARG A C 1
ATOM 3312 O O . ARG A 1 433 ? -5.713 33.195 45.571 1.00 26.84 433 ARG A O 1
ATOM 3319 N N . ARG A 1 434 ? -7.035 33.065 43.772 1.00 28.41 434 ARG A N 1
ATOM 3320 C CA . ARG A 1 434 ? -7.081 31.591 43.737 1.00 28.41 434 ARG A CA 1
ATOM 3321 C C . ARG A 1 434 ? -5.888 31.060 42.939 1.00 28.41 434 ARG A C 1
ATOM 3323 O O . ARG A 1 434 ? -5.963 30.923 41.726 1.00 28.41 434 ARG A O 1
ATOM 3330 N N . GLY A 1 435 ? -4.802 30.743 43.638 1.00 27.03 435 GLY A N 1
ATOM 3331 C CA . GLY A 1 435 ? -3.802 29.778 43.181 1.00 27.03 435 GLY A CA 1
ATOM 3332 C C . GLY A 1 435 ? -4.212 28.385 43.655 1.00 27.03 435 GLY A C 1
ATOM 3333 O O . GLY A 1 435 ? -3.948 28.013 44.795 1.00 27.03 435 GLY A O 1
ATOM 3334 N N . GLY A 1 436 ? -4.914 27.630 42.809 1.00 26.28 436 GLY A N 1
ATOM 3335 C CA . GLY A 1 436 ? -5.307 26.249 43.089 1.00 26.28 436 GLY A CA 1
ATOM 3336 C C . GLY A 1 436 ? -4.166 25.283 42.788 1.00 26.28 436 GLY A C 1
ATOM 3337 O O . GLY A 1 436 ? -4.124 24.692 41.716 1.00 26.28 436 GLY A O 1
ATOM 3338 N N . GLY A 1 437 ? -3.235 25.118 43.729 1.00 26.16 437 GLY A N 1
ATOM 3339 C CA . GLY A 1 437 ? -2.237 24.054 43.665 1.00 26.16 437 GLY A CA 1
ATOM 3340 C C . GLY A 1 437 ? -2.908 22.682 43.763 1.00 26.16 437 GLY A C 1
ATOM 3341 O O . GLY A 1 437 ? -3.343 22.280 44.844 1.00 26.16 437 GLY A O 1
ATOM 3342 N N . ARG A 1 438 ? -2.974 21.944 42.646 1.00 29.58 438 ARG A N 1
ATOM 3343 C CA . ARG A 1 438 ? -3.220 20.495 42.656 1.00 29.58 438 ARG A CA 1
ATOM 3344 C C . ARG A 1 438 ? -2.092 19.850 43.460 1.00 29.58 438 ARG A C 1
ATOM 3346 O O . ARG A 1 438 ? -0.950 19.787 43.012 1.00 29.58 438 ARG A O 1
ATOM 3353 N N . ARG A 1 439 ? -2.403 19.381 44.670 1.00 28.34 439 ARG A N 1
ATOM 3354 C CA . ARG A 1 439 ? -1.510 18.499 45.424 1.00 28.34 439 ARG A CA 1
ATOM 3355 C C . ARG A 1 439 ? -1.344 17.210 44.625 1.00 28.34 439 ARG A C 1
ATOM 3357 O O . ARG A 1 439 ? -2.253 16.386 44.592 1.00 28.34 439 ARG A O 1
ATOM 3364 N N . SER A 1 440 ? -0.179 17.058 44.004 1.00 29.25 440 SER A N 1
ATOM 3365 C CA . SER A 1 440 ? 0.339 15.775 43.538 1.00 29.25 440 SER A CA 1
ATOM 3366 C C . SER A 1 440 ? 0.317 14.798 44.717 1.00 29.25 440 SER A C 1
ATOM 3368 O O . SER A 1 440 ? 1.044 14.965 45.702 1.00 29.25 440 SER A O 1
ATOM 3370 N N . ARG A 1 441 ? -0.593 13.820 44.672 1.00 30.78 441 ARG A N 1
ATOM 3371 C CA . ARG A 1 441 ? -0.550 12.668 45.570 1.00 30.78 441 ARG A CA 1
ATOM 3372 C C . ARG A 1 441 ? 0.542 11.750 45.034 1.00 30.78 441 ARG A C 1
ATOM 3374 O O . ARG A 1 441 ? 0.383 11.148 43.980 1.00 30.78 441 ARG A O 1
ATOM 3381 N N . ARG A 1 442 ? 1.654 11.665 45.769 1.00 25.97 442 ARG A N 1
ATOM 3382 C CA . ARG A 1 442 ? 2.637 10.586 45.608 1.00 25.97 442 ARG A CA 1
ATOM 3383 C C . ARG A 1 442 ? 1.908 9.235 45.687 1.00 25.97 442 ARG A C 1
ATOM 3385 O O . ARG A 1 442 ? 1.062 9.097 46.576 1.00 25.97 442 ARG A O 1
ATOM 3392 N N . PRO A 1 443 ? 2.242 8.249 44.839 1.00 30.33 443 PRO A N 1
ATOM 3393 C CA . PRO A 1 443 ? 1.677 6.918 44.972 1.00 30.33 443 PRO A CA 1
ATOM 3394 C C . PRO A 1 443 ? 2.087 6.349 46.332 1.00 30.33 443 PRO A C 1
ATOM 3396 O O . PRO A 1 443 ? 3.254 6.406 46.736 1.00 30.33 443 PRO A O 1
ATOM 3399 N N . LEU A 1 444 ? 1.097 5.845 47.067 1.00 30.05 444 LEU A N 1
ATOM 3400 C CA . LEU A 1 444 ? 1.334 5.016 48.239 1.00 30.05 444 LEU A CA 1
ATOM 3401 C C . LEU A 1 444 ? 2.174 3.817 47.794 1.00 30.05 444 LEU A C 1
ATOM 3403 O O . LEU A 1 444 ? 1.938 3.230 46.742 1.00 30.05 444 LEU A O 1
ATOM 3407 N N . ARG A 1 445 ? 3.191 3.494 48.592 1.00 31.67 445 ARG A N 1
ATOM 3408 C CA . ARG A 1 445 ? 4.116 2.377 48.393 1.00 31.67 445 ARG A CA 1
ATOM 3409 C C . ARG A 1 445 ? 3.303 1.075 48.324 1.00 31.67 445 ARG A C 1
ATOM 3411 O O . ARG A 1 445 ? 2.937 0.536 49.363 1.00 31.67 445 ARG A O 1
ATOM 3418 N N . GLY A 1 446 ? 2.968 0.633 47.111 1.00 33.72 446 GLY A N 1
ATOM 3419 C CA . GLY A 1 446 ? 2.151 -0.552 46.865 1.00 33.72 446 GLY A CA 1
ATOM 3420 C C . GLY A 1 446 ? 2.845 -1.820 47.352 1.00 33.72 446 GLY A C 1
ATOM 3421 O O . GLY A 1 446 ? 4.062 -1.972 47.201 1.00 33.72 446 GLY A O 1
ATOM 3422 N N . SER A 1 447 ? 2.075 -2.731 47.946 1.00 37.75 447 SER A N 1
ATOM 3423 C CA . SER A 1 447 ? 2.478 -4.129 48.067 1.00 37.75 447 SER A CA 1
ATOM 3424 C C . SER A 1 447 ? 2.875 -4.630 46.678 1.00 37.75 447 SER A C 1
ATOM 3426 O O . SER A 1 447 ? 2.182 -4.351 45.700 1.00 37.75 447 SER A O 1
ATOM 3428 N N . ARG A 1 448 ? 4.004 -5.337 46.567 1.00 39.22 448 ARG A N 1
ATOM 3429 C CA . ARG A 1 448 ? 4.366 -6.024 45.322 1.00 39.22 448 ARG A CA 1
ATOM 3430 C C . ARG A 1 448 ? 3.268 -7.055 45.038 1.00 39.22 448 ARG A C 1
ATOM 3432 O O . ARG A 1 448 ? 3.278 -8.099 45.682 1.00 39.22 448 ARG A O 1
ATOM 3439 N N . ARG A 1 449 ? 2.321 -6.742 44.145 1.00 51.59 449 ARG A N 1
ATOM 3440 C CA . ARG A 1 449 ? 1.439 -7.755 43.548 1.00 51.59 449 ARG A CA 1
ATOM 3441 C C . ARG A 1 449 ? 2.330 -8.776 42.841 1.00 51.59 449 ARG A C 1
ATOM 3443 O O . ARG A 1 449 ? 3.354 -8.391 42.263 1.00 51.59 449 ARG A O 1
ATOM 3450 N N . SER A 1 450 ? 2.009 -10.060 42.953 1.00 51.75 450 SER A N 1
ATOM 3451 C CA . SER A 1 450 ? 2.725 -11.084 42.186 1.00 51.75 450 SER A CA 1
ATOM 3452 C C . SER A 1 450 ? 2.428 -10.892 40.693 1.00 51.75 450 SER A C 1
ATOM 3454 O O . SER A 1 450 ? 1.421 -10.286 40.333 1.00 51.75 450 SER A O 1
ATOM 3456 N N . VAL A 1 451 ? 3.290 -11.398 39.803 1.00 55.69 451 VAL A N 1
ATOM 3457 C CA . VAL A 1 451 ? 3.040 -11.337 38.344 1.00 55.69 451 VAL A CA 1
ATOM 3458 C C . VAL A 1 451 ? 1.705 -12.011 37.984 1.00 55.69 451 VAL A C 1
ATOM 3460 O O . VAL A 1 451 ? 1.041 -11.621 37.034 1.00 55.69 451 VAL A O 1
ATOM 3463 N N . GLU A 1 452 ? 1.277 -12.975 38.801 1.00 53.59 452 GLU A N 1
ATOM 3464 C CA . GLU A 1 452 ? 0.013 -13.713 38.689 1.00 53.59 452 GLU A CA 1
ATOM 3465 C C . GLU A 1 452 ? -1.234 -12.853 38.972 1.00 53.59 452 GLU A C 1
ATOM 3467 O O . GLU A 1 452 ? -2.324 -13.215 38.543 1.00 53.59 452 GLU A O 1
ATOM 3472 N N . GLU A 1 453 ? -1.082 -11.713 39.652 1.00 63.22 453 GLU A N 1
ATOM 3473 C CA . GLU A 1 453 ? -2.155 -10.764 39.996 1.00 63.22 453 GLU A CA 1
ATOM 3474 C C . GLU A 1 453 ? -2.143 -9.505 39.102 1.00 63.22 453 GLU A C 1
ATOM 3476 O O . GLU A 1 453 ? -2.908 -8.561 39.335 1.00 63.22 453 GLU A O 1
ATOM 3481 N N . LEU A 1 454 ? -1.245 -9.437 38.109 1.00 69.44 454 LEU A N 1
ATOM 3482 C CA . LEU A 1 454 ? -1.103 -8.273 37.233 1.00 69.44 454 LEU A CA 1
ATOM 3483 C C . LEU A 1 454 ? -2.187 -8.259 36.155 1.00 69.44 454 LEU A C 1
ATOM 3485 O O . LEU A 1 454 ? -2.049 -8.863 35.093 1.00 69.44 454 LEU A O 1
ATOM 3489 N N . GLY A 1 455 ? -3.263 -7.533 36.448 1.00 79.31 455 GLY A N 1
ATOM 3490 C CA . GLY A 1 455 ? -4.243 -7.089 35.464 1.00 79.31 455 GLY A CA 1
ATOM 3491 C C . GLY A 1 455 ? -3.653 -6.183 34.378 1.00 79.31 455 GLY A C 1
ATOM 3492 O O . GLY A 1 455 ? -2.477 -5.836 34.434 1.00 79.31 455 GLY A O 1
ATOM 3493 N N . GLY A 1 456 ? -4.450 -5.802 33.382 1.00 88.00 456 GLY A N 1
ATOM 3494 C CA . GLY A 1 456 ? -4.037 -4.920 32.284 1.00 88.00 456 GLY A CA 1
ATOM 3495 C C . GLY A 1 456 ? -4.948 -3.707 32.128 1.00 88.00 456 GLY A C 1
ATOM 3496 O O . GLY A 1 456 ? -5.718 -3.380 33.027 1.00 88.00 456 GLY A O 1
ATOM 3497 N N . SER A 1 457 ? -4.871 -3.044 30.975 1.00 89.31 457 SER A N 1
ATOM 3498 C CA . SER A 1 457 ? -5.848 -2.032 30.565 1.00 89.31 457 SER A CA 1
ATOM 3499 C C . SER A 1 457 ? -6.487 -2.419 29.233 1.00 89.31 457 SER A C 1
ATOM 3501 O O . SER A 1 457 ? -5.804 -2.888 28.323 1.00 89.31 457 SER A O 1
ATOM 3503 N N . LEU A 1 458 ? -7.805 -2.259 29.140 1.00 91.62 458 LEU A N 1
ATOM 3504 C CA . LEU A 1 458 ? -8.553 -2.302 27.892 1.00 91.62 458 LEU A CA 1
ATOM 3505 C C . LEU A 1 458 ? -8.483 -0.925 27.245 1.00 91.62 458 LEU A C 1
ATOM 3507 O O . LEU A 1 458 ? -8.834 0.072 27.878 1.00 91.62 458 LEU A O 1
ATOM 3511 N N . GLN A 1 459 ? -8.047 -0.883 25.992 1.00 94.00 459 GLN A N 1
ATOM 3512 C CA . GLN A 1 459 ? -8.105 0.323 25.182 1.00 94.00 459 GLN A CA 1
ATOM 3513 C C . GLN A 1 459 ? -9.468 0.400 24.488 1.00 94.00 459 GLN A C 1
ATOM 3515 O O . GLN A 1 459 ? -9.857 -0.540 23.796 1.00 94.00 459 GLN A O 1
ATOM 3520 N N . VAL A 1 460 ? -10.180 1.512 24.673 1.00 95.38 460 VAL A N 1
ATOM 3521 C CA . VAL A 1 460 ? -11.441 1.807 23.985 1.00 95.38 460 VAL A CA 1
ATOM 3522 C C . VAL A 1 460 ? -11.319 3.154 23.292 1.00 95.38 460 VAL A C 1
ATOM 3524 O O . VAL A 1 460 ? -11.195 4.177 23.965 1.00 95.38 460 VAL A O 1
ATOM 3527 N N . ASP A 1 461 ? -11.386 3.151 21.971 1.00 95.75 461 ASP A N 1
ATOM 3528 C CA . ASP A 1 461 ? -11.306 4.337 21.132 1.00 95.75 461 ASP A CA 1
ATOM 3529 C C . ASP A 1 461 ? -12.707 4.691 20.638 1.00 95.75 461 ASP A C 1
ATOM 3531 O O . ASP A 1 461 ? -13.415 3.867 20.062 1.00 95.75 461 ASP A O 1
ATOM 3535 N N . VAL A 1 462 ? -13.133 5.923 20.902 1.00 96.38 462 VAL A N 1
ATOM 3536 C CA . VAL A 1 462 ? -14.463 6.426 20.553 1.00 96.38 462 VAL A CA 1
ATOM 3537 C C . VAL A 1 462 ? -14.297 7.625 19.635 1.00 96.38 462 VAL A C 1
ATOM 3539 O O . VAL A 1 462 ? -13.777 8.659 20.053 1.00 96.38 462 VAL A O 1
ATOM 3542 N N . VAL A 1 463 ? -14.733 7.480 18.386 1.00 95.25 463 VAL A N 1
ATOM 3543 C CA . VAL A 1 463 ? -14.591 8.480 17.325 1.00 95.25 463 VAL A CA 1
ATOM 3544 C C . VAL A 1 463 ? -15.911 9.211 17.104 1.00 95.25 463 VAL A C 1
ATOM 3546 O O . VAL A 1 463 ? -16.968 8.593 16.972 1.00 95.25 463 VAL A O 1
ATOM 3549 N N . PHE A 1 464 ? -15.840 10.538 17.041 1.00 94.56 464 PHE A N 1
ATOM 3550 C CA . PHE A 1 464 ? -16.976 11.440 16.874 1.00 94.56 464 PHE A CA 1
ATOM 3551 C C . PHE A 1 464 ? -16.941 12.106 15.495 1.00 94.56 464 PHE A C 1
ATOM 3553 O O . PHE A 1 464 ? -15.890 12.226 14.868 1.00 94.56 464 PHE A O 1
ATOM 3560 N N . GLY A 1 465 ? -18.096 12.556 14.999 1.00 90.56 465 GLY A N 1
ATOM 3561 C CA . GLY A 1 465 ? -18.173 13.304 13.737 1.00 90.56 465 GLY A CA 1
ATOM 3562 C C . GLY A 1 465 ? -18.000 12.486 12.447 1.00 90.56 465 GLY A C 1
ATOM 3563 O O . GLY A 1 465 ? -18.280 12.995 11.361 1.00 90.56 465 GLY A O 1
ATOM 3564 N N . GLU A 1 466 ? -17.564 11.227 12.533 1.00 90.19 466 GLU A N 1
ATOM 3565 C CA . GLU A 1 466 ? -17.319 10.374 11.368 1.00 90.19 466 GLU A CA 1
ATOM 3566 C C . GLU A 1 466 ? -18.639 9.885 10.750 1.00 90.19 466 GLU A C 1
ATOM 3568 O O . GLU A 1 466 ? -19.502 9.307 11.414 1.00 90.19 466 GLU A O 1
ATOM 3573 N N . ARG A 1 467 ? -18.815 10.120 9.444 1.00 89.75 467 ARG A N 1
ATOM 3574 C CA . ARG A 1 467 ? -19.976 9.629 8.694 1.00 89.75 467 ARG A CA 1
ATOM 3575 C C . ARG A 1 467 ? -19.746 8.179 8.283 1.00 89.75 467 ARG A C 1
ATOM 3577 O O . ARG A 1 467 ? -18.772 7.885 7.601 1.00 89.75 467 ARG A O 1
ATOM 3584 N N . LEU A 1 468 ? -20.702 7.311 8.600 1.00 91.69 468 LEU A N 1
ATOM 3585 C CA . LEU A 1 468 ? -20.738 5.939 8.099 1.00 91.69 468 LEU A CA 1
ATOM 3586 C C . LEU A 1 468 ? -21.267 5.931 6.653 1.00 91.69 468 LEU A C 1
ATOM 3588 O O . LEU A 1 468 ? -22.413 6.330 6.438 1.00 91.69 468 LEU A O 1
ATOM 3592 N N . PRO A 1 469 ? -20.461 5.533 5.649 1.00 92.19 469 PRO A N 1
ATOM 3593 C CA . PRO A 1 469 ? -20.902 5.496 4.252 1.00 92.19 469 PRO A CA 1
ATOM 3594 C C . PRO A 1 469 ? -21.785 4.278 3.944 1.00 92.19 469 PRO A C 1
ATOM 3596 O O . PRO A 1 469 ? -22.504 4.277 2.950 1.00 92.19 469 PRO A O 1
ATOM 3599 N N . VAL A 1 470 ? -21.738 3.256 4.800 1.00 95.31 470 VAL A N 1
ATOM 3600 C CA . VAL A 1 470 ? -22.582 2.062 4.748 1.00 95.31 470 VAL A CA 1
ATOM 3601 C C . VAL A 1 470 ? -23.227 1.900 6.118 1.00 95.31 470 VAL A C 1
ATOM 3603 O O . VAL A 1 470 ? -22.544 2.049 7.135 1.00 95.31 470 VAL A O 1
ATOM 3606 N N . ASP A 1 471 ? -24.525 1.606 6.140 1.00 95.69 471 ASP A N 1
ATOM 3607 C CA . ASP A 1 471 ? -25.253 1.395 7.388 1.00 95.69 471 ASP A CA 1
ATOM 3608 C C . ASP A 1 471 ? -24.647 0.225 8.190 1.00 95.69 471 ASP A C 1
ATOM 3610 O O . ASP A 1 471 ? -24.248 -0.792 7.605 1.00 95.69 471 ASP A O 1
ATOM 3614 N N . PRO A 1 472 ? -24.563 0.347 9.527 1.00 96.69 472 PRO A N 1
ATOM 3615 C CA . PRO A 1 472 ? -24.110 -0.741 10.379 1.00 96.69 472 PRO A CA 1
ATOM 3616 C C . PRO A 1 472 ? -25.116 -1.895 10.375 1.00 96.69 472 PRO A C 1
ATOM 3618 O O . PRO A 1 472 ? -26.295 -1.726 10.054 1.00 96.69 472 PRO A O 1
ATOM 3621 N N . LEU A 1 473 ? -24.652 -3.075 10.778 1.00 95.81 473 LEU A N 1
ATOM 3622 C CA . LEU A 1 473 ? -25.505 -4.246 10.943 1.00 95.81 473 LEU A CA 1
ATOM 3623 C C . LEU A 1 473 ? -25.278 -4.911 12.308 1.00 95.81 473 LEU A C 1
ATOM 3625 O O . LEU A 1 473 ? -24.186 -4.804 12.872 1.00 95.81 473 LEU A O 1
ATOM 3629 N N . PRO A 1 474 ? -26.286 -5.613 12.858 1.00 97.06 474 PRO A N 1
ATOM 3630 C CA . PRO A 1 474 ? -26.129 -6.361 14.099 1.00 97.06 474 PRO A CA 1
ATOM 3631 C C . PRO A 1 474 ? -25.237 -7.597 13.893 1.00 97.06 474 PRO A C 1
ATOM 3633 O O . PRO A 1 474 ? -25.554 -8.469 13.085 1.00 97.06 474 PRO A O 1
ATOM 3636 N N . VAL A 1 475 ? -24.150 -7.696 14.659 1.00 96.38 475 VAL A N 1
ATOM 3637 C CA . VAL A 1 475 ? -23.158 -8.781 14.607 1.00 96.38 475 VAL A CA 1
ATOM 3638 C C . VAL A 1 475 ? -23.097 -9.513 15.940 1.00 96.38 475 VAL A C 1
ATOM 3640 O O . VAL A 1 475 ? -23.029 -8.891 16.999 1.00 96.38 475 VAL A O 1
ATOM 3643 N N . THR A 1 476 ? -23.074 -10.844 15.901 1.00 95.12 476 THR A N 1
ATOM 3644 C CA . THR A 1 476 ? -22.768 -11.672 17.074 1.00 95.12 476 THR A CA 1
ATOM 3645 C C . THR A 1 476 ? -21.277 -11.983 17.099 1.00 95.12 476 THR A C 1
ATOM 3647 O O . THR A 1 476 ? -20.760 -12.619 16.184 1.00 95.12 476 THR A O 1
ATOM 3650 N N . LEU A 1 477 ? -20.589 -11.543 18.152 1.00 94.25 477 LEU A N 1
ATOM 3651 C CA . LEU A 1 477 ? -19.165 -11.808 18.354 1.00 94.25 477 LEU A CA 1
ATOM 3652 C C . LEU A 1 477 ? -18.958 -13.057 19.225 1.00 94.25 477 LEU A C 1
ATOM 3654 O O . LEU A 1 477 ? -19.772 -13.319 20.116 1.00 94.25 477 LEU A O 1
ATOM 3658 N N . PRO A 1 478 ? -17.859 -13.810 19.039 1.00 91.31 478 PRO A N 1
ATOM 3659 C CA . PRO A 1 478 ? -17.531 -14.939 19.904 1.00 91.31 478 PRO A CA 1
ATOM 3660 C C . PRO A 1 478 ? -17.495 -14.558 21.394 1.00 91.31 478 PRO A C 1
ATOM 3662 O O . PRO A 1 478 ? -16.711 -13.714 21.830 1.00 91.31 478 PRO A O 1
ATOM 3665 N N . GLY A 1 479 ? -18.355 -15.204 22.187 1.00 89.12 479 GLY A N 1
ATOM 3666 C CA . GLY A 1 479 ?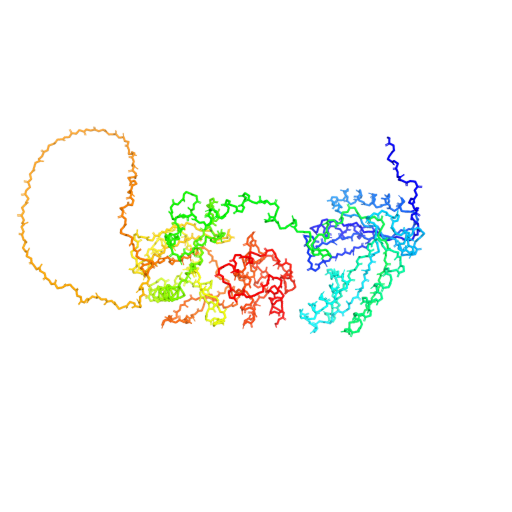 -18.482 -14.972 23.630 1.00 89.12 479 GLY A CA 1
ATOM 3667 C C . GLY A 1 479 ? -19.303 -13.741 24.036 1.00 89.12 479 GLY A C 1
ATOM 3668 O O . GLY A 1 479 ? -19.449 -13.498 25.228 1.00 89.12 479 GLY A O 1
ATOM 3669 N N . VAL A 1 480 ? -19.887 -13.000 23.087 1.00 92.62 480 VAL A N 1
ATOM 3670 C CA . VAL A 1 480 ? -20.838 -11.912 23.368 1.00 92.62 480 VAL A CA 1
ATOM 3671 C C . VAL A 1 480 ? -22.252 -12.415 23.076 1.00 92.62 480 VAL A C 1
ATOM 3673 O O . VAL A 1 480 ? -22.614 -12.673 21.930 1.00 92.62 480 VAL A O 1
ATOM 3676 N N . GLY A 1 481 ? -23.060 -12.585 24.125 1.00 88.75 481 GLY A N 1
ATOM 3677 C CA . GLY A 1 481 ? -24.380 -13.229 24.037 1.00 88.75 481 GLY A CA 1
ATOM 3678 C C . GLY A 1 481 ? -25.481 -12.391 23.373 1.00 88.75 481 GLY A C 1
ATOM 3679 O O . GLY A 1 481 ? -26.590 -12.887 23.178 1.00 88.75 481 GLY A O 1
ATOM 3680 N N . VAL A 1 482 ? -25.196 -11.133 23.039 1.00 93.25 482 VAL A N 1
ATOM 3681 C CA . VAL A 1 482 ? -26.132 -10.180 22.429 1.00 93.25 482 VAL A CA 1
ATOM 3682 C C . VAL A 1 482 ? -25.508 -9.554 21.176 1.00 93.25 482 VAL A C 1
ATOM 3684 O O . VAL A 1 482 ? -24.304 -9.294 21.174 1.00 93.25 482 VAL A O 1
ATOM 3687 N N . PRO A 1 483 ? -26.279 -9.307 20.101 1.00 95.31 483 PRO A N 1
ATOM 3688 C CA . PRO A 1 483 ? -25.744 -8.628 18.927 1.00 95.31 483 PRO A CA 1
ATOM 3689 C C . PRO A 1 483 ? -25.291 -7.197 19.242 1.00 95.31 483 PRO A C 1
ATOM 3691 O O . PRO A 1 483 ? -25.983 -6.461 19.944 1.00 95.31 483 PRO A O 1
ATOM 3694 N N . VAL A 1 484 ? -24.159 -6.795 18.667 1.00 96.25 484 VAL A N 1
ATOM 3695 C CA . VAL A 1 484 ? -23.645 -5.417 18.676 1.00 96.25 484 VAL A CA 1
ATOM 3696 C C . VAL A 1 484 ? -23.847 -4.786 17.303 1.00 96.25 484 VAL A C 1
ATOM 3698 O O . VAL A 1 484 ? -23.691 -5.467 16.293 1.00 96.25 484 VAL A O 1
ATOM 3701 N N . GLN A 1 485 ? -24.175 -3.495 17.232 1.00 97.44 485 GLN A N 1
ATOM 3702 C CA . GLN A 1 485 ? -24.116 -2.779 15.954 1.00 97.44 485 GLN A CA 1
ATOM 3703 C C . GLN A 1 485 ? -22.655 -2.647 15.535 1.00 97.44 485 GLN A C 1
ATOM 3705 O O . GLN A 1 485 ? -21.840 -2.162 16.319 1.00 97.44 485 GLN A O 1
ATOM 3710 N N . ALA A 1 486 ? -22.317 -3.085 14.325 1.00 97.69 486 ALA A N 1
ATOM 3711 C CA . ALA A 1 486 ? -20.950 -3.046 13.830 1.00 97.69 486 ALA A CA 1
ATOM 3712 C C . ALA A 1 486 ? -20.870 -2.664 12.348 1.00 97.69 486 ALA A C 1
ATOM 3714 O O . ALA A 1 486 ? -21.821 -2.845 11.583 1.00 97.69 486 ALA A O 1
ATOM 3715 N N . ALA A 1 487 ? -19.712 -2.143 11.944 1.00 97.06 487 ALA A N 1
ATOM 3716 C CA . ALA A 1 487 ? -19.375 -1.933 10.544 1.00 97.06 487 ALA A CA 1
ATOM 3717 C C . ALA A 1 487 ? -19.383 -3.268 9.785 1.00 97.06 487 ALA A C 1
ATOM 3719 O O . ALA A 1 487 ? -18.965 -4.299 10.312 1.00 97.06 487 ALA A O 1
ATOM 3720 N N . THR A 1 488 ? -19.856 -3.248 8.540 1.00 97.19 488 THR A N 1
ATOM 3721 C CA . THR A 1 488 ? -19.880 -4.441 7.683 1.00 97.19 488 THR A CA 1
ATOM 3722 C C . THR A 1 488 ? -18.459 -4.866 7.305 1.00 97.19 488 THR A C 1
ATOM 3724 O O . THR A 1 488 ? -17.567 -4.022 7.233 1.00 97.19 488 THR A O 1
ATOM 3727 N N . ALA A 1 489 ? -18.241 -6.146 6.984 1.00 97.19 489 ALA A N 1
ATOM 3728 C CA . ALA A 1 489 ? -16.930 -6.627 6.531 1.00 97.19 489 ALA A CA 1
ATOM 3729 C C . ALA A 1 489 ? -16.395 -5.838 5.314 1.00 97.19 489 ALA A C 1
ATOM 3731 O O . ALA A 1 489 ? -15.212 -5.501 5.262 1.00 97.19 489 ALA A O 1
ATOM 3732 N N . GLY A 1 490 ? -17.274 -5.476 4.370 1.00 97.12 490 GLY A N 1
ATOM 3733 C CA . GLY A 1 490 ? -16.920 -4.651 3.211 1.00 97.12 490 GLY A CA 1
ATOM 3734 C C . GLY A 1 490 ? -16.512 -3.221 3.586 1.00 97.12 490 GLY A C 1
ATOM 3735 O O . GLY A 1 490 ? -15.538 -2.706 3.041 1.00 97.12 490 GLY A O 1
ATOM 3736 N N . LEU A 1 491 ? -17.196 -2.590 4.551 1.00 96.56 491 LEU A N 1
ATOM 3737 C CA . LEU A 1 491 ? -16.802 -1.271 5.058 1.00 96.56 491 LEU A CA 1
ATOM 3738 C C . LEU A 1 491 ? -15.485 -1.342 5.844 1.00 96.56 491 LEU A C 1
ATOM 3740 O O . LEU A 1 491 ? -14.620 -0.487 5.667 1.00 96.56 491 LEU A O 1
ATOM 3744 N N . SER A 1 492 ? -15.300 -2.382 6.662 1.00 97.00 492 SER A N 1
ATOM 3745 C CA . SER A 1 492 ? -14.030 -2.643 7.342 1.00 97.00 492 SER A CA 1
ATOM 3746 C C . SER A 1 492 ? -12.884 -2.748 6.337 1.00 97.00 492 SER A C 1
ATOM 3748 O O . SER A 1 492 ? -11.865 -2.092 6.530 1.00 97.00 492 SER A O 1
ATOM 3750 N N . LEU A 1 493 ? -13.057 -3.495 5.241 1.00 98.06 493 LEU A N 1
ATOM 3751 C CA . LEU A 1 493 ? -12.049 -3.614 4.185 1.00 98.06 493 LEU A CA 1
ATOM 3752 C C . LEU A 1 493 ? -11.776 -2.270 3.506 1.00 98.06 493 LEU A C 1
ATOM 3754 O O . LEU A 1 493 ? -10.618 -1.882 3.368 1.00 98.06 493 LEU A O 1
ATOM 3758 N N . ALA A 1 494 ? -12.825 -1.530 3.140 1.00 96.94 494 ALA A N 1
ATOM 3759 C CA . ALA A 1 494 ? -12.682 -0.226 2.500 1.00 96.94 494 ALA A CA 1
ATOM 3760 C C . ALA A 1 494 ? -11.875 0.757 3.364 1.00 96.94 494 ALA A C 1
ATOM 3762 O O . ALA A 1 494 ? -10.995 1.447 2.854 1.00 96.94 494 ALA A O 1
ATOM 3763 N N . TRP A 1 495 ? -12.103 0.765 4.678 1.00 94.75 495 TRP A N 1
ATOM 3764 C CA . TRP A 1 495 ? -11.311 1.564 5.608 1.00 94.75 495 TRP A CA 1
ATOM 3765 C C . TRP A 1 495 ? -9.864 1.088 5.742 1.00 94.75 495 TRP A C 1
ATOM 3767 O O . TRP A 1 495 ? -8.970 1.929 5.755 1.00 94.75 495 TRP A O 1
ATOM 3777 N N . LYS A 1 496 ? -9.598 -0.227 5.785 1.00 96.19 496 LYS A N 1
ATOM 3778 C CA . LYS A 1 496 ? -8.214 -0.736 5.809 1.00 96.19 496 LYS A CA 1
ATOM 3779 C C . LYS A 1 496 ? -7.438 -0.311 4.562 1.00 96.19 496 LYS A C 1
ATOM 3781 O O . LYS A 1 496 ? -6.308 0.151 4.684 1.00 96.19 496 LYS A O 1
ATOM 3786 N N . LEU A 1 497 ? -8.055 -0.409 3.381 1.00 97.00 497 LEU A N 1
ATOM 3787 C CA . LEU A 1 497 ? -7.470 0.072 2.124 1.00 97.00 497 LEU A CA 1
ATOM 3788 C C . LEU A 1 497 ? -7.243 1.584 2.155 1.00 97.00 497 LEU A C 1
ATOM 3790 O O . LEU A 1 497 ? -6.192 2.054 1.730 1.00 97.00 497 LEU A O 1
ATOM 3794 N N . GLN A 1 498 ? -8.197 2.338 2.705 1.00 93.56 498 GLN A N 1
ATOM 3795 C CA . GLN A 1 498 ? -8.050 3.776 2.874 1.00 93.56 498 GLN A CA 1
ATOM 3796 C C . GLN A 1 498 ? -6.838 4.116 3.752 1.00 93.56 498 GLN A C 1
ATOM 3798 O O . GLN A 1 498 ? -6.031 4.948 3.356 1.00 93.56 498 GLN A O 1
ATOM 3803 N N . TRP A 1 499 ? -6.685 3.486 4.919 1.00 91.06 499 TRP A N 1
ATOM 3804 C CA . TRP A 1 499 ? -5.561 3.733 5.835 1.00 91.06 499 TRP A CA 1
ATOM 3805 C C . TRP A 1 499 ? -4.220 3.396 5.188 1.00 91.06 499 TRP A C 1
ATOM 3807 O O . TRP A 1 499 ? -3.317 4.226 5.182 1.00 91.06 499 TRP A O 1
ATOM 3817 N N . LEU A 1 500 ? -4.120 2.235 4.538 1.00 92.81 500 LEU A N 1
ATOM 3818 C CA . LEU A 1 500 ? -2.905 1.836 3.823 1.00 92.81 500 LEU A CA 1
ATOM 3819 C C . LEU A 1 500 ? -2.527 2.812 2.699 1.00 92.81 500 LEU A C 1
ATOM 3821 O O . LEU A 1 500 ? -1.345 3.072 2.507 1.00 92.81 500 LEU A O 1
ATOM 3825 N N . GLY A 1 501 ? -3.513 3.356 1.980 1.00 90.06 501 GLY A N 1
ATOM 3826 C CA . GLY A 1 501 ? -3.272 4.233 0.833 1.00 90.06 501 GLY A CA 1
ATOM 3827 C C . GLY A 1 501 ? -3.065 5.715 1.158 1.00 90.06 501 GLY A C 1
ATOM 3828 O O . GLY A 1 501 ? -2.563 6.440 0.305 1.00 90.06 501 GLY A O 1
ATOM 3829 N N . THR A 1 502 ? -3.461 6.195 2.344 1.00 86.94 502 THR A N 1
ATOM 3830 C CA . THR A 1 502 ? -3.451 7.646 2.652 1.00 86.94 502 THR A CA 1
ATOM 3831 C C . THR A 1 502 ? -2.760 8.027 3.957 1.00 86.94 502 THR A C 1
ATOM 3833 O O . THR A 1 502 ? -2.484 9.209 4.161 1.00 86.94 502 THR A O 1
ATOM 3836 N N . ASP A 1 503 ? -2.444 7.079 4.841 1.00 83.88 503 ASP A N 1
ATOM 3837 C CA . ASP A 1 503 ? -1.767 7.418 6.090 1.00 83.88 503 ASP A CA 1
ATOM 3838 C C . ASP A 1 503 ? -0.274 7.651 5.896 1.00 83.88 503 ASP A C 1
ATOM 3840 O O . ASP A 1 503 ? 0.411 6.931 5.179 1.00 83.88 503 ASP A O 1
ATOM 3844 N N . MET A 1 504 ? 0.269 8.600 6.660 1.00 79.31 504 MET A N 1
ATOM 3845 C CA . MET A 1 504 ? 1.715 8.832 6.734 1.00 79.31 504 MET A CA 1
ATOM 3846 C C . MET A 1 504 ? 2.481 7.662 7.392 1.00 79.31 504 MET A C 1
ATOM 3848 O O . MET A 1 504 ? 3.702 7.593 7.276 1.00 79.31 504 MET A O 1
ATOM 3852 N N . TRP A 1 505 ? 1.791 6.770 8.118 1.00 80.62 505 TRP A N 1
ATOM 3853 C CA . TRP A 1 505 ? 2.390 5.648 8.861 1.00 80.62 505 TRP A CA 1
ATOM 3854 C C . TRP A 1 505 ? 1.565 4.354 8.716 1.00 80.62 505 TRP A C 1
ATOM 3856 O O . TRP A 1 505 ? 1.023 3.871 9.720 1.00 80.62 505 TRP A O 1
ATOM 3866 N N . PRO A 1 506 ? 1.441 3.786 7.505 1.00 87.19 506 PRO A N 1
ATOM 3867 C CA . PRO A 1 506 ? 0.613 2.605 7.273 1.00 87.19 506 PRO A CA 1
ATOM 3868 C C . PRO A 1 506 ? 1.119 1.409 8.097 1.00 87.19 506 PRO A C 1
ATOM 3870 O O . PRO A 1 506 ? 2.321 1.155 8.210 1.00 87.19 506 PRO A O 1
ATOM 3873 N N . GLN A 1 507 ? 0.196 0.681 8.729 1.00 88.06 507 GLN A N 1
ATOM 3874 C CA . GLN A 1 507 ? 0.524 -0.336 9.734 1.00 88.06 507 GLN A CA 1
ATOM 3875 C C . GLN A 1 507 ? 0.398 -1.759 9.176 1.00 88.06 507 GLN A C 1
ATOM 3877 O O . GLN A 1 507 ? -0.583 -2.086 8.507 1.00 88.06 507 GLN A O 1
ATOM 3882 N N . GLY A 1 508 ? 1.320 -2.660 9.546 1.00 92.25 508 GLY A N 1
ATOM 3883 C CA . GLY A 1 508 ? 1.269 -4.069 9.128 1.00 92.25 508 GLY A CA 1
ATOM 3884 C C . GLY A 1 508 ? -0.031 -4.776 9.520 1.00 92.25 508 GLY A C 1
ATOM 3885 O O . GLY A 1 508 ? -0.564 -5.569 8.746 1.00 92.25 508 GLY A O 1
ATOM 3886 N N . LYS A 1 509 ? -0.600 -4.437 10.686 1.00 92.56 509 LYS A N 1
ATOM 3887 C CA . LYS A 1 509 ? -1.899 -4.967 11.136 1.00 92.56 509 LYS A CA 1
ATOM 3888 C C . LYS A 1 509 ? -3.045 -4.631 10.189 1.00 92.56 509 LYS A C 1
ATOM 3890 O O . LYS A 1 509 ? -3.953 -5.441 10.042 1.00 92.56 509 LYS A O 1
ATOM 3895 N N . ASP A 1 510 ? -2.991 -3.471 9.540 1.00 95.25 510 ASP A N 1
ATOM 3896 C CA . ASP A 1 510 ? -4.034 -3.052 8.615 1.00 95.25 510 ASP A CA 1
ATOM 3897 C C . ASP A 1 510 ? -3.912 -3.792 7.280 1.00 95.25 510 ASP A C 1
ATOM 3899 O O . ASP A 1 510 ? -4.931 -4.212 6.737 1.00 95.25 510 ASP A O 1
ATOM 3903 N N . LEU A 1 511 ? -2.684 -4.071 6.821 1.00 97.50 511 LEU A N 1
ATOM 3904 C CA . LEU A 1 511 ? -2.426 -4.944 5.670 1.00 97.50 511 LEU A CA 1
ATOM 3905 C C . LEU A 1 511 ? -2.881 -6.385 5.935 1.00 97.50 511 LEU A C 1
ATOM 3907 O O . LEU A 1 511 ? -3.571 -6.973 5.104 1.00 97.50 511 LEU A O 1
ATOM 3911 N N . TYR A 1 512 ? -2.539 -6.945 7.097 1.00 97.44 512 TYR A N 1
ATOM 3912 C CA . TYR A 1 512 ? -2.978 -8.286 7.489 1.00 97.44 512 TYR A CA 1
ATOM 3913 C C . TYR A 1 512 ? -4.509 -8.393 7.511 1.00 97.44 512 TYR A C 1
ATOM 3915 O O . TYR A 1 512 ? -5.079 -9.274 6.866 1.00 97.44 512 TYR A O 1
ATOM 3923 N N . ASP A 1 513 ? -5.177 -7.462 8.202 1.00 97.62 513 ASP A N 1
ATOM 3924 C CA . ASP A 1 513 ? -6.637 -7.441 8.300 1.00 97.62 513 ASP A CA 1
ATOM 3925 C C . ASP A 1 513 ? -7.284 -7.248 6.908 1.00 97.62 513 ASP A C 1
ATOM 3927 O O . ASP A 1 513 ? -8.257 -7.932 6.589 1.00 97.62 513 ASP A O 1
ATOM 3931 N N . ALA A 1 514 ? -6.732 -6.372 6.054 1.00 98.25 514 ALA A N 1
ATOM 3932 C CA . ALA A 1 514 ? -7.220 -6.150 4.689 1.00 98.25 514 ALA A CA 1
ATOM 3933 C C . ALA A 1 514 ? -7.152 -7.417 3.831 1.00 98.25 514 ALA A C 1
ATOM 3935 O O . ALA A 1 514 ? -8.110 -7.724 3.127 1.00 98.25 514 ALA A O 1
ATOM 3936 N N . VAL A 1 515 ? -6.048 -8.168 3.903 1.00 98.38 515 VAL A N 1
ATOM 3937 C CA . VAL A 1 515 ? -5.887 -9.418 3.145 1.00 98.38 515 VAL A CA 1
ATOM 3938 C C . VAL A 1 515 ? -6.943 -10.433 3.552 1.00 98.38 515 VAL A C 1
ATOM 3940 O O . VAL A 1 515 ? -7.620 -10.982 2.686 1.00 98.38 515 VAL A O 1
ATOM 3943 N N . LEU A 1 516 ? -7.128 -10.657 4.856 1.00 98.06 516 LEU A N 1
ATOM 3944 C CA . LEU A 1 516 ? -8.116 -11.628 5.327 1.00 98.06 516 LEU A CA 1
ATOM 3945 C C . LEU A 1 516 ? -9.543 -11.219 4.955 1.00 98.06 516 LEU A C 1
ATOM 3947 O O . LEU A 1 516 ? -10.343 -12.068 4.566 1.00 98.06 516 LEU A O 1
ATOM 3951 N N . LEU A 1 517 ? -9.864 -9.926 5.053 1.00 98.44 517 LEU A N 1
ATOM 3952 C CA . LEU A 1 517 ? -11.164 -9.415 4.632 1.00 98.44 517 LEU A CA 1
ATOM 3953 C C . LEU A 1 517 ? -11.366 -9.577 3.123 1.00 98.44 517 LEU A C 1
ATOM 3955 O O . LEU A 1 517 ? -12.415 -10.065 2.726 1.00 98.44 517 LEU A O 1
ATOM 3959 N N . ALA A 1 518 ? -10.382 -9.231 2.290 1.00 98.12 518 ALA A N 1
ATOM 3960 C CA . ALA A 1 518 ? -10.494 -9.341 0.833 1.00 98.12 518 ALA A CA 1
ATOM 3961 C C . ALA A 1 518 ? -10.591 -10.802 0.368 1.00 98.12 518 ALA A C 1
ATOM 3963 O O . ALA A 1 518 ? -11.280 -11.112 -0.599 1.00 98.12 518 ALA A O 1
ATOM 3964 N N . GLU A 1 519 ? -9.939 -11.730 1.073 1.00 97.25 519 GLU A N 1
ATOM 3965 C CA . GLU A 1 519 ? -10.077 -13.165 0.811 1.00 97.25 519 GLU A CA 1
ATOM 3966 C C . GLU A 1 519 ? -11.468 -13.706 1.197 1.00 97.25 519 GLU A C 1
ATOM 3968 O O . GLU A 1 519 ? -11.862 -14.762 0.695 1.00 97.25 519 GLU A O 1
ATOM 3973 N N . HIS A 1 520 ? -12.207 -12.993 2.056 1.00 96.31 520 HIS A N 1
ATOM 3974 C CA . HIS A 1 520 ? -13.501 -13.404 2.603 1.00 96.31 520 HIS A CA 1
ATOM 3975 C C . HIS A 1 520 ? -14.714 -12.701 1.970 1.00 96.31 520 HIS A C 1
ATOM 3977 O O . HIS A 1 520 ? -15.745 -13.337 1.755 1.00 96.31 520 HIS A O 1
ATOM 3983 N N . THR A 1 521 ? -14.626 -11.400 1.690 1.00 95.31 521 THR A N 1
ATOM 3984 C CA . THR A 1 521 ? -15.723 -10.572 1.173 1.00 95.31 521 THR A CA 1
ATOM 3985 C C . THR A 1 521 ? -15.242 -9.684 0.027 1.00 95.31 521 THR A C 1
ATOM 3987 O O . THR A 1 521 ? -14.138 -9.142 0.103 1.00 95.31 521 THR A O 1
ATOM 3990 N N . PRO A 1 522 ? -16.072 -9.448 -1.008 1.00 94.19 522 PRO A N 1
ATOM 3991 C CA . PRO A 1 522 ? -15.787 -8.391 -1.967 1.00 94.19 522 PRO A CA 1
ATOM 3992 C C . PRO A 1 522 ? -15.867 -7.013 -1.293 1.00 94.19 522 PRO A C 1
ATOM 3994 O O . PRO A 1 522 ? -16.535 -6.837 -0.265 1.00 94.19 522 PRO A O 1
ATOM 3997 N N . VAL A 1 523 ? -15.227 -6.027 -1.919 1.00 95.44 523 VAL A N 1
ATOM 3998 C CA . VAL A 1 523 ? -15.321 -4.607 -1.561 1.00 95.44 523 VAL A CA 1
ATOM 3999 C C . VAL A 1 523 ? -15.884 -3.805 -2.728 1.00 95.44 523 VAL A C 1
ATOM 4001 O O . VAL A 1 523 ? -15.598 -4.089 -3.889 1.00 95.44 523 VAL A O 1
ATOM 4004 N N . ASP A 1 524 ? -16.674 -2.777 -2.426 1.00 95.19 524 ASP A N 1
ATOM 4005 C CA . ASP A 1 524 ? -17.095 -1.806 -3.432 1.00 95.19 524 ASP A CA 1
ATOM 4006 C C . ASP A 1 524 ? -15.922 -0.875 -3.780 1.00 95.19 524 ASP A C 1
ATOM 4008 O O . ASP A 1 524 ? -15.589 0.045 -3.029 1.00 95.19 524 ASP A O 1
ATOM 4012 N N . LEU A 1 525 ? -15.288 -1.104 -4.933 1.00 93.56 525 LEU A N 1
ATOM 4013 C CA . LEU A 1 525 ? -14.178 -0.273 -5.402 1.00 93.56 525 LEU A CA 1
ATOM 4014 C C . LEU A 1 525 ? -14.582 1.186 -5.650 1.00 93.56 525 LEU A C 1
ATOM 4016 O O . LEU A 1 525 ? -13.722 2.058 -5.556 1.00 93.56 525 LEU A O 1
ATOM 4020 N N . ALA A 1 526 ? -15.852 1.490 -5.943 1.00 95.00 526 ALA A N 1
ATOM 4021 C CA . ALA A 1 526 ? -16.292 2.877 -6.089 1.00 95.00 526 ALA A CA 1
ATOM 4022 C C . ALA A 1 526 ? -16.229 3.613 -4.744 1.00 95.00 526 ALA A C 1
ATOM 4024 O O . ALA A 1 526 ? -15.744 4.745 -4.685 1.00 95.00 526 ALA A O 1
ATOM 4025 N N . LEU A 1 527 ? -16.628 2.941 -3.660 1.00 95.81 527 LEU A N 1
ATOM 4026 C CA . LEU A 1 527 ? -16.468 3.461 -2.305 1.00 95.81 527 LEU A CA 1
ATOM 4027 C C . LEU A 1 527 ? -14.987 3.633 -1.944 1.00 95.81 527 LEU A C 1
ATOM 4029 O O . LEU A 1 527 ? -14.615 4.675 -1.414 1.00 95.81 527 LEU A O 1
ATOM 4033 N N . VAL A 1 528 ? -14.128 2.655 -2.253 1.00 96.69 528 VAL A N 1
ATOM 4034 C CA . VAL A 1 528 ? -12.687 2.760 -1.951 1.00 96.69 528 VAL A CA 1
ATOM 4035 C C . VAL A 1 528 ? -12.052 3.941 -2.687 1.00 96.69 528 VAL A C 1
ATOM 4037 O O . VAL A 1 528 ? -11.359 4.740 -2.065 1.00 96.69 528 VAL A O 1
ATOM 4040 N N . ARG A 1 529 ? -12.350 4.111 -3.980 1.00 95.88 529 ARG A N 1
ATOM 4041 C CA . ARG A 1 529 ? -11.887 5.254 -4.786 1.00 95.88 529 ARG A CA 1
ATOM 4042 C C . ARG A 1 529 ? -12.340 6.590 -4.207 1.00 95.88 529 ARG A C 1
ATOM 4044 O O . ARG A 1 529 ? -11.549 7.521 -4.133 1.00 95.88 529 ARG A O 1
ATOM 4051 N N . GLN A 1 530 ? -13.593 6.674 -3.753 1.00 94.62 530 GLN A N 1
ATOM 4052 C CA . GLN A 1 530 ? -14.111 7.865 -3.081 1.00 94.62 530 GLN A CA 1
ATOM 4053 C C . GLN A 1 530 ? -13.375 8.142 -1.762 1.00 94.62 530 GLN A C 1
ATOM 4055 O O . GLN A 1 530 ? -13.067 9.290 -1.462 1.00 94.62 530 GLN A O 1
ATOM 4060 N N . LEU A 1 531 ? -13.112 7.106 -0.962 1.00 92.31 531 LEU A N 1
ATOM 4061 C CA . LEU A 1 531 ? -12.426 7.233 0.324 1.00 92.31 531 LEU A CA 1
ATOM 4062 C C . LEU A 1 531 ? -10.949 7.625 0.172 1.00 92.31 531 LEU A C 1
ATOM 4064 O O . LEU A 1 531 ? -10.423 8.327 1.036 1.00 92.31 531 LEU A O 1
ATOM 4068 N N . LEU A 1 532 ? -10.294 7.163 -0.894 1.00 91.69 532 LEU A N 1
ATOM 4069 C CA . LEU A 1 532 ? -8.910 7.500 -1.234 1.00 91.69 532 LEU A CA 1
ATOM 4070 C C . LEU A 1 532 ? -8.768 8.849 -1.952 1.00 91.69 532 LEU A C 1
ATOM 4072 O O . LEU A 1 532 ? -7.655 9.355 -2.034 1.00 91.69 532 LEU A O 1
ATOM 4076 N N . ASP A 1 533 ? -9.864 9.409 -2.475 1.00 90.88 533 ASP A N 1
ATOM 4077 C CA . ASP A 1 533 ? -9.840 10.501 -3.461 1.00 90.88 533 ASP A CA 1
ATOM 4078 C C . ASP A 1 533 ? -8.973 10.161 -4.695 1.00 90.88 533 ASP A C 1
ATOM 4080 O O . ASP A 1 533 ? -8.275 10.998 -5.262 1.00 90.88 533 ASP A O 1
ATOM 4084 N N . ASP A 1 534 ? -9.016 8.892 -5.119 1.00 88.06 534 ASP A N 1
ATOM 4085 C CA . ASP A 1 534 ? -8.258 8.367 -6.256 1.00 88.06 534 ASP A CA 1
ATOM 4086 C C . ASP A 1 534 ? -9.157 7.505 -7.146 1.00 88.06 534 ASP A C 1
ATOM 4088 O O . ASP A 1 534 ? -9.470 6.355 -6.843 1.00 88.06 534 ASP A O 1
ATOM 4092 N N . SER A 1 535 ? -9.559 8.061 -8.290 1.00 87.44 535 SER A N 1
ATOM 4093 C CA . SER A 1 535 ? -10.399 7.364 -9.274 1.00 87.44 535 SER A CA 1
ATOM 4094 C C . SER A 1 535 ? -9.695 6.214 -10.006 1.00 87.44 535 SER A C 1
ATOM 4096 O O . SER A 1 535 ? -10.370 5.367 -10.599 1.00 87.44 535 SER A O 1
ATOM 4098 N N . THR A 1 536 ? -8.362 6.169 -9.967 1.00 84.12 536 THR A N 1
ATOM 4099 C CA . THR A 1 536 ? -7.537 5.190 -10.686 1.00 84.12 536 THR A CA 1
ATOM 4100 C C . THR A 1 536 ? -7.243 3.939 -9.867 1.00 84.12 536 THR A C 1
ATOM 4102 O O . THR A 1 536 ? -6.834 2.928 -10.441 1.00 84.12 536 THR A O 1
ATOM 4105 N N . PHE A 1 537 ? -7.522 3.972 -8.557 1.00 90.88 537 PHE A N 1
ATOM 4106 C CA . PHE A 1 537 ? -7.275 2.860 -7.649 1.00 90.88 537 PHE A CA 1
ATOM 4107 C C . PHE A 1 537 ? -7.845 1.537 -8.182 1.00 90.88 537 PHE A C 1
ATOM 4109 O O . PHE A 1 537 ? -9.002 1.445 -8.626 1.00 90.88 537 PHE A O 1
ATOM 4116 N N . GLY A 1 538 ? -7.024 0.494 -8.096 1.00 91.62 538 GLY A N 1
ATOM 4117 C CA . GLY A 1 538 ? -7.392 -0.877 -8.408 1.00 91.62 538 GLY A CA 1
ATOM 4118 C C . GLY A 1 538 ? -6.450 -1.886 -7.750 1.00 91.62 538 GLY A C 1
ATOM 4119 O O . GLY A 1 538 ? -5.519 -1.498 -7.045 1.00 91.62 538 GLY A O 1
ATOM 4120 N N . PRO A 1 539 ? -6.659 -3.190 -7.998 1.00 93.06 539 PRO A N 1
ATOM 4121 C CA . PRO A 1 539 ? -5.877 -4.251 -7.366 1.00 93.06 539 PRO A CA 1
ATOM 4122 C C . PRO A 1 539 ? -4.362 -4.128 -7.577 1.00 93.06 539 PRO A C 1
ATOM 4124 O O . PRO A 1 539 ? -3.597 -4.446 -6.681 1.00 93.06 539 PRO A O 1
ATOM 4127 N N . GLU A 1 540 ? -3.910 -3.636 -8.734 1.00 90.56 540 GLU A N 1
ATOM 4128 C CA . GLU A 1 540 ? -2.479 -3.444 -9.031 1.00 90.56 540 GLU A CA 1
ATOM 4129 C C . GLU A 1 540 ? -1.847 -2.325 -8.194 1.00 90.56 540 GLU A C 1
ATOM 4131 O O . GLU A 1 540 ? -0.671 -2.414 -7.858 1.00 90.56 540 GLU A O 1
ATOM 4136 N N . THR A 1 541 ? -2.625 -1.305 -7.807 1.00 89.38 541 THR A N 1
ATOM 4137 C CA . THR A 1 541 ? -2.141 -0.155 -7.027 1.00 89.38 541 THR A CA 1
ATOM 4138 C C . THR A 1 541 ? -1.527 -0.594 -5.702 1.00 89.38 541 THR A C 1
ATOM 4140 O O . THR A 1 541 ? -0.533 -0.024 -5.268 1.00 89.38 541 THR A O 1
ATOM 4143 N N . VAL A 1 542 ? -2.073 -1.637 -5.067 1.00 93.06 542 VAL A N 1
ATOM 4144 C CA . VAL A 1 542 ? -1.579 -2.079 -3.756 1.00 93.06 542 VAL A CA 1
ATOM 4145 C C . VAL A 1 542 ? -0.171 -2.668 -3.833 1.00 93.06 542 VAL A C 1
ATOM 4147 O O . VAL A 1 542 ? 0.514 -2.676 -2.818 1.00 93.06 542 VAL A O 1
ATOM 4150 N N . LEU A 1 543 ? 0.295 -3.108 -5.015 1.00 89.94 543 LEU A N 1
ATOM 4151 C CA . LEU A 1 543 ? 1.639 -3.673 -5.206 1.00 89.94 543 LEU A CA 1
ATOM 4152 C C . LEU A 1 543 ? 2.763 -2.686 -4.867 1.00 89.94 543 LEU A C 1
ATOM 4154 O O . LEU A 1 543 ? 3.863 -3.120 -4.525 1.00 89.94 543 LEU A O 1
ATOM 4158 N N . SER A 1 544 ? 2.490 -1.378 -4.905 1.00 84.12 544 SER A N 1
ATOM 4159 C CA . SER A 1 544 ? 3.451 -0.348 -4.505 1.00 84.12 544 SER A CA 1
ATOM 4160 C C . SER A 1 544 ? 3.434 -0.035 -3.004 1.00 84.12 544 SER A C 1
ATOM 4162 O O . SER A 1 544 ? 4.290 0.714 -2.539 1.00 84.12 544 SER A O 1
ATOM 4164 N N . TRP A 1 545 ? 2.506 -0.591 -2.216 1.00 87.88 545 TRP A N 1
ATOM 4165 C CA . TRP A 1 545 ? 2.380 -0.335 -0.773 1.00 87.88 545 TRP A CA 1
ATOM 4166 C C . TRP A 1 545 ? 3.361 -1.180 0.052 1.00 87.88 545 TRP A C 1
ATOM 4168 O O . TRP A 1 545 ? 2.974 -1.928 0.947 1.00 87.88 545 TRP A O 1
ATOM 4178 N N . ILE A 1 546 ? 4.650 -1.081 -0.272 1.00 82.56 546 ILE A N 1
ATOM 4179 C CA . ILE A 1 546 ? 5.722 -1.838 0.392 1.00 82.56 546 ILE A CA 1
ATOM 4180 C C . ILE A 1 546 ? 6.248 -1.152 1.661 1.00 82.56 546 ILE A C 1
ATOM 4182 O O . ILE A 1 546 ? 6.809 -1.822 2.527 1.00 82.56 546 ILE A O 1
ATOM 4186 N N . ASP A 1 547 ? 6.014 0.154 1.817 1.00 82.12 547 ASP A N 1
ATOM 4187 C CA . ASP A 1 547 ? 6.433 0.952 2.979 1.00 82.12 547 ASP A CA 1
ATOM 4188 C C . ASP A 1 547 ? 5.447 0.846 4.153 1.00 82.12 547 ASP A C 1
ATOM 4190 O O . ASP A 1 547 ? 4.997 1.840 4.718 1.00 82.12 547 ASP A O 1
ATOM 4194 N N . VAL A 1 548 ? 5.098 -0.383 4.529 1.00 86.12 548 VAL A N 1
ATOM 4195 C CA . VAL A 1 548 ? 4.213 -0.692 5.660 1.00 86.12 548 VAL A CA 1
ATOM 4196 C C . VAL A 1 548 ? 5.054 -1.098 6.871 1.00 86.12 548 VAL A C 1
ATOM 4198 O O . VAL A 1 548 ? 6.018 -1.850 6.728 1.00 86.12 548 VAL A O 1
ATOM 4201 N N . ASP A 1 549 ? 4.681 -0.658 8.082 1.00 85.19 549 ASP A N 1
ATOM 4202 C CA . ASP A 1 549 ? 5.355 -1.054 9.335 1.00 85.19 549 ASP A CA 1
ATOM 4203 C C . ASP A 1 549 ? 5.068 -2.529 9.687 1.00 85.19 549 ASP A C 1
ATOM 4205 O O . ASP A 1 549 ? 4.261 -2.858 10.566 1.00 85.19 549 ASP A O 1
ATOM 4209 N N . TRP A 1 550 ? 5.701 -3.433 8.935 1.00 86.75 550 TRP A N 1
ATOM 4210 C CA . TRP A 1 550 ? 5.596 -4.881 9.086 1.00 86.75 550 TRP A CA 1
ATOM 4211 C C . TRP A 1 550 ? 6.323 -5.377 10.336 1.00 86.75 550 TRP A C 1
ATOM 4213 O O . TRP A 1 550 ? 5.824 -6.259 11.034 1.00 86.75 550 TRP A O 1
ATOM 4223 N N . ASP A 1 551 ? 7.465 -4.771 10.666 1.00 81.94 551 ASP A N 1
ATOM 4224 C CA . ASP A 1 551 ? 8.279 -5.146 11.824 1.00 81.94 551 ASP A CA 1
ATOM 4225 C C . ASP A 1 551 ? 7.500 -5.008 13.138 1.00 81.94 551 ASP A C 1
ATOM 4227 O O . ASP A 1 551 ? 7.633 -5.850 14.032 1.00 81.94 551 ASP A O 1
ATOM 4231 N N . ASN A 1 552 ? 6.662 -3.972 13.272 1.00 82.06 552 ASN A N 1
ATOM 4232 C CA . ASN A 1 552 ? 5.818 -3.814 14.452 1.00 82.06 552 ASN A CA 1
ATOM 4233 C C . ASN A 1 552 ? 4.741 -4.911 14.537 1.00 82.06 552 ASN A C 1
ATOM 4235 O O . ASN A 1 552 ? 4.535 -5.459 15.621 1.00 82.06 552 ASN A O 1
ATOM 4239 N N . LEU A 1 553 ? 4.119 -5.299 13.412 1.00 87.19 553 LEU A N 1
ATOM 4240 C CA . LEU A 1 553 ? 3.180 -6.428 13.390 1.00 87.19 553 LEU A CA 1
ATOM 4241 C C . LEU A 1 553 ? 3.879 -7.738 13.768 1.00 87.19 553 LEU A C 1
ATOM 4243 O O . LEU A 1 553 ? 3.393 -8.451 14.641 1.00 87.19 553 LEU A O 1
ATOM 4247 N N . ALA A 1 554 ? 5.014 -8.047 13.139 1.00 86.38 554 ALA A N 1
ATOM 4248 C CA . ALA A 1 554 ? 5.761 -9.276 13.392 1.00 86.38 554 ALA A CA 1
ATOM 4249 C C . ALA A 1 554 ? 6.233 -9.374 14.856 1.00 86.38 554 ALA A C 1
ATOM 4251 O O . ALA A 1 554 ? 6.282 -10.464 15.427 1.00 86.38 554 ALA A O 1
ATOM 4252 N N . ALA A 1 555 ? 6.540 -8.235 15.487 1.00 81.19 555 ALA A N 1
ATOM 4253 C CA . ALA A 1 555 ? 6.891 -8.177 16.902 1.00 81.19 555 ALA A CA 1
ATOM 4254 C C . ALA A 1 555 ? 5.693 -8.425 17.840 1.00 81.19 555 ALA A C 1
ATOM 4256 O O . ALA A 1 555 ? 5.869 -9.081 18.867 1.00 81.19 555 ALA A O 1
ATOM 4257 N N . GLU A 1 556 ? 4.501 -7.904 17.522 1.00 83.62 556 GLU A N 1
ATOM 4258 C CA . GLU A 1 556 ? 3.284 -8.110 18.331 1.00 83.62 556 GLU A CA 1
ATOM 4259 C C . GLU A 1 556 ? 2.641 -9.489 18.088 1.00 83.62 556 GLU A C 1
ATOM 4261 O O . GLU A 1 556 ? 2.071 -10.083 19.003 1.00 83.62 556 GLU A O 1
ATOM 4266 N N . HIS A 1 557 ? 2.772 -10.029 16.875 1.00 86.56 557 HIS A N 1
ATOM 4267 C CA . HIS A 1 557 ? 2.115 -11.256 16.428 1.00 86.56 557 HIS A CA 1
ATOM 4268 C C . HIS A 1 557 ? 3.093 -12.188 15.686 1.00 86.56 557 HIS A C 1
ATOM 4270 O O . HIS A 1 557 ? 2.949 -12.408 14.484 1.00 86.56 557 HIS A O 1
ATOM 4276 N N . PRO A 1 558 ? 4.054 -12.817 16.389 1.00 84.50 558 PRO A N 1
ATOM 4277 C CA . PRO A 1 558 ? 5.116 -13.625 15.770 1.00 84.50 558 PRO A CA 1
ATOM 4278 C C . PRO A 1 558 ? 4.630 -14.911 15.079 1.00 84.50 558 PRO A C 1
ATOM 4280 O O . PRO A 1 558 ? 5.415 -15.589 14.426 1.00 84.50 558 PRO A O 1
ATOM 4283 N N . ILE A 1 559 ? 3.353 -15.273 15.243 1.00 86.69 559 ILE A N 1
ATOM 4284 C CA . ILE A 1 559 ? 2.709 -16.406 14.557 1.00 86.69 559 ILE A CA 1
ATOM 4285 C C . ILE A 1 559 ? 2.355 -16.038 13.103 1.00 86.69 559 ILE A C 1
ATOM 4287 O O . ILE A 1 559 ? 2.173 -16.921 12.269 1.00 86.69 559 ILE A O 1
ATOM 4291 N N . ILE A 1 560 ? 2.256 -14.744 12.783 1.00 90.38 560 ILE A N 1
ATOM 4292 C CA . ILE A 1 560 ? 2.003 -14.274 11.422 1.00 90.38 560 ILE A CA 1
ATOM 4293 C C . ILE A 1 560 ? 3.315 -14.352 10.637 1.00 90.38 560 ILE A C 1
ATOM 4295 O O . ILE A 1 560 ? 4.247 -13.586 10.873 1.00 90.38 560 ILE A O 1
ATOM 4299 N N . GLU A 1 561 ? 3.385 -15.296 9.702 1.00 89.12 561 GLU A N 1
ATOM 4300 C CA . GLU A 1 561 ? 4.569 -15.537 8.875 1.00 89.12 561 GLU A CA 1
ATOM 4301 C C . GLU A 1 561 ? 4.586 -14.689 7.588 1.00 89.12 561 GLU A C 1
ATOM 4303 O O . GLU A 1 561 ? 3.549 -14.266 7.066 1.00 89.12 561 GLU A O 1
ATOM 4308 N N . GLY A 1 562 ? 5.780 -14.520 7.013 1.00 89.38 562 GLY A N 1
ATOM 4309 C CA . GLY A 1 562 ? 6.005 -13.820 5.745 1.00 89.38 562 GLY A CA 1
ATOM 4310 C C . GLY A 1 562 ? 6.485 -12.378 5.908 1.00 89.38 562 GLY A C 1
ATOM 4311 O O . GLY A 1 562 ? 6.831 -11.936 7.003 1.00 89.38 562 GLY A O 1
ATOM 4312 N N . ASP A 1 563 ? 6.520 -11.666 4.787 1.00 89.56 563 ASP A N 1
ATOM 4313 C CA . ASP A 1 563 ? 6.960 -10.279 4.663 1.00 89.56 563 ASP A CA 1
ATOM 4314 C C . ASP A 1 563 ? 5.901 -9.420 3.960 1.00 89.56 563 ASP A C 1
ATOM 4316 O O . ASP A 1 563 ? 4.917 -9.925 3.412 1.00 89.56 563 ASP A O 1
ATOM 4320 N N . VAL A 1 564 ? 6.107 -8.103 3.977 1.00 89.88 564 VAL A N 1
ATOM 4321 C CA . VAL A 1 564 ? 5.186 -7.138 3.367 1.00 89.88 564 VAL A CA 1
ATOM 4322 C C . VAL A 1 564 ? 4.871 -7.471 1.904 1.00 89.88 564 VAL A C 1
ATOM 4324 O O . VAL A 1 564 ? 3.704 -7.432 1.518 1.00 89.88 564 VAL A O 1
ATOM 4327 N N . GLU A 1 565 ? 5.864 -7.882 1.108 1.00 90.50 565 GLU A N 1
ATOM 4328 C CA . GLU A 1 565 ? 5.683 -8.183 -0.315 1.00 90.50 565 GLU A CA 1
ATOM 4329 C C . GLU A 1 565 ? 4.725 -9.361 -0.521 1.00 90.50 565 GLU A C 1
ATOM 4331 O O . GLU A 1 565 ? 3.785 -9.274 -1.317 1.00 90.50 565 GLU A O 1
ATOM 4336 N N . ARG A 1 566 ? 4.887 -10.444 0.248 1.00 93.81 566 ARG A N 1
ATOM 4337 C CA . ARG A 1 566 ? 3.978 -11.594 0.188 1.00 93.81 566 ARG A CA 1
ATOM 4338 C C . ARG A 1 566 ? 2.537 -11.205 0.516 1.00 93.81 566 ARG A C 1
ATOM 4340 O O . ARG A 1 566 ? 1.610 -11.701 -0.129 1.00 93.81 566 ARG A O 1
ATOM 4347 N N . TRP A 1 567 ? 2.331 -10.359 1.521 1.00 96.44 567 TRP A N 1
ATOM 4348 C CA . TRP A 1 567 ? 0.990 -9.959 1.954 1.00 96.44 567 TRP A CA 1
ATOM 4349 C C . TRP A 1 567 ? 0.337 -8.967 0.990 1.00 96.44 567 TRP A C 1
ATOM 4351 O O . TRP A 1 567 ? -0.838 -9.126 0.662 1.00 96.44 567 TRP A O 1
ATOM 4361 N N . VAL A 1 568 ? 1.101 -8.029 0.438 1.00 95.88 568 VAL A N 1
ATOM 4362 C CA . VAL A 1 568 ? 0.634 -7.125 -0.617 1.00 95.88 568 VAL A CA 1
ATOM 4363 C C . VAL A 1 568 ? 0.226 -7.887 -1.885 1.00 95.88 568 VAL A C 1
ATOM 4365 O O . VAL A 1 568 ? -0.850 -7.641 -2.430 1.00 95.88 568 VAL A O 1
ATOM 4368 N N . ARG A 1 569 ? 1.018 -8.875 -2.325 1.00 96.12 569 ARG A N 1
ATOM 4369 C CA . ARG A 1 569 ? 0.663 -9.728 -3.476 1.00 96.12 569 ARG A CA 1
ATOM 4370 C C . ARG A 1 569 ? -0.644 -10.490 -3.245 1.00 96.12 569 ARG A C 1
ATOM 4372 O O . ARG A 1 569 ? -1.479 -10.575 -4.144 1.00 96.12 569 ARG A O 1
ATOM 4379 N N . ARG A 1 570 ? -0.853 -11.017 -2.032 1.00 97.25 570 ARG A N 1
ATOM 4380 C CA . ARG A 1 570 ? -2.120 -11.668 -1.655 1.00 97.25 570 ARG A CA 1
ATOM 4381 C C . ARG A 1 570 ? -3.297 -10.701 -1.692 1.00 97.25 570 ARG A C 1
ATOM 4383 O O . ARG A 1 570 ? -4.345 -11.076 -2.210 1.00 97.25 570 ARG A O 1
ATOM 4390 N N . LEU A 1 571 ? -3.118 -9.477 -1.190 1.00 98.00 571 LEU A N 1
ATOM 4391 C CA . LEU A 1 571 ? -4.152 -8.443 -1.240 1.00 98.00 571 LEU A CA 1
ATOM 4392 C C . LEU A 1 571 ? -4.550 -8.143 -2.685 1.00 98.00 571 LEU A C 1
ATOM 4394 O O . LEU A 1 571 ? -5.734 -8.158 -3.004 1.00 98.00 571 LEU A O 1
ATOM 4398 N N . ALA A 1 572 ? -3.565 -7.941 -3.563 1.00 96.88 572 ALA A N 1
ATOM 4399 C CA . ALA A 1 572 ? -3.801 -7.665 -4.975 1.00 96.88 572 ALA A CA 1
ATOM 4400 C C . ALA A 1 572 ? -4.617 -8.788 -5.637 1.00 96.88 572 ALA A C 1
ATOM 4402 O O . ALA A 1 572 ? -5.597 -8.520 -6.323 1.00 96.88 572 ALA A O 1
ATOM 4403 N N . ILE A 1 573 ? -4.257 -10.054 -5.393 1.00 97.00 573 ILE A N 1
ATOM 4404 C CA . ILE A 1 573 ? -5.001 -11.212 -5.916 1.00 97.00 573 ILE A CA 1
ATOM 4405 C C . ILE A 1 573 ? -6.429 -11.253 -5.368 1.00 97.00 573 ILE A C 1
ATOM 4407 O O . ILE A 1 573 ? -7.356 -11.579 -6.101 1.00 97.00 573 ILE A O 1
ATOM 4411 N N . ALA A 1 574 ? -6.613 -10.978 -4.078 1.00 97.06 574 ALA A N 1
ATOM 4412 C CA . ALA A 1 574 ? -7.922 -11.043 -3.445 1.00 97.06 574 ALA A CA 1
ATOM 4413 C C . ALA A 1 574 ? -8.870 -9.940 -3.947 1.00 97.06 574 ALA A C 1
ATOM 4415 O O . ALA A 1 574 ? -10.049 -10.213 -4.137 1.00 97.06 574 ALA A O 1
ATOM 4416 N N . LEU A 1 575 ? -8.352 -8.736 -4.216 1.00 96.56 575 LEU A N 1
ATOM 4417 C CA . LEU A 1 575 ? -9.121 -7.608 -4.760 1.00 96.56 575 LEU A CA 1
ATOM 4418 C C . LEU A 1 575 ? -9.479 -7.752 -6.248 1.00 96.56 575 LEU A C 1
ATOM 4420 O O . LEU A 1 575 ? -10.356 -7.037 -6.723 1.00 96.56 575 LEU A O 1
ATOM 4424 N N . ASP A 1 576 ? -8.778 -8.615 -6.985 1.00 93.19 576 ASP A N 1
ATOM 4425 C CA . ASP A 1 576 ? -9.021 -8.878 -8.413 1.00 93.19 576 ASP A CA 1
ATOM 4426 C C . ASP A 1 576 ? -10.158 -9.890 -8.659 1.00 93.19 576 ASP A C 1
ATOM 4428 O O . ASP A 1 576 ? -10.587 -10.076 -9.796 1.00 93.19 576 ASP A O 1
ATOM 4432 N N . ARG A 1 577 ? -10.637 -10.554 -7.598 1.00 86.44 577 ARG A N 1
ATOM 4433 C CA . ARG A 1 577 ? -11.770 -11.493 -7.632 1.00 86.44 577 ARG A CA 1
ATOM 4434 C C . ARG A 1 577 ? -13.099 -10.752 -7.680 1.00 86.44 577 ARG A C 1
ATOM 4436 O O . ARG A 1 577 ? -13.997 -11.258 -8.394 1.00 86.44 577 ARG A O 1
#

Foldseek 3Di:
DDDDDDPDQDWWFFKKKKKFWFDQVCLVVVVVVCVVVVWDWFWKAFLAFPARTTIITIDIDGTTPVVVVVVVVVVQVVCVVSVIHGPKMWMWHALPTPRAFAFLVSLQVADQPKWKKKWWKWKAQVVCALVVVVVVQVLLVVLLWGKMAGPPDQDPNRIGIIITMHIGTSGHPVVVVVSVVVSVVSCVVVPIDTPDMDMIMTRDMPCPNSCHCGSDPDPVDPPPPPPPPDPVVVVQQVLQQDAQPPAQEANLQHEFPDDPQKDWGWDADQQQVVGNSRTHIFAIGGNDPVLSVLQLVLLVLLVQQLQLLCCPDPCLVFWAWAPQQCLCLQQNPLRDRDQAIETETPPLVDDCPDPVVVVSVVSSLVSSVADSVPKTKDWTQDLVPFTKMKIWGWTKSNRDNDPPCPDDDDDDDDDDDDDDDDDDDDDDDDDDDDPDDDPDDDDDPDDPDDSSGTIGTHIYMYTHNDDDPDFWDFTDGVSRPGTGTYDDLQSNLLVLLLQLLDHPAAALSSLSSNLSSLQRDAHDVVSSCVSNVHPPDALSVLQHSQRHHNVSVCVSPVVDDDHSNVSSSSSSVSNRD